Protein 3QAX (pdb70)

Organism: Chlamydia pneumoniae (NCBI:txid83558)

Foldseek 3Di:
DEAEEEEAQQAPQQWHQDPVRDIHHLLVVVQCLLCVLVVHHYDYDYDQPLCRLVCQQVPVHFKYRYQAFADPVSVVRFDFADQDFWKAFKKKKKAFPPDDPPPDDQLVWPAEEEAPPHLVVVQQVPDPRHHYDHDPHPVVNVVCRVVPVTRIYIGHPLRCVQVCVVPPRMDIDIGGHDPVSITTGGTMTGGPVCVVVVVSSNVSSVVCVVVCNSVVRCQVRVSDDDDDDDDD/DDAAEAEEEEAQQAPQQWHQDPVRDIHHLVVVVQVLLCVLVVHDYDYDYDQPLCRLVCQQVVVHFKYRYFAFADVVSVVRWDFADQDFFKAFKKKKKAFPPDDPPPDDQLVWPAEEEAPPHLVVVQQVVDPRHHYDHDPHPVVNVVCRVVPVTRIYIGHVLRCVQVCVVPVRMDIDIGGHDPVSMTGGGTMTGGPVCPVVVVSSNVSSVVCVVVCNSVVSCVVRVSDDDDDDDDD

InterPro domains:
  IPR001638 Solute-binding protein family 3/N-terminal domain of MltF [PF00497] (34-251)
  IPR001638 Solute-binding protein family 3/N-terminal domain of MltF [SM00062] (34-255)
  IPR037297 Probable ABC transporter arginine-binding protein ArtJ, PBP2 domain [cd00999] (28-251)

CATH classification: 3.40.190.10 (+1 more: 3.40.190.10)

GO terms:
  GO:0005576 extracellular region (C, EXP)
  GO:0009986 cell surface (C, EXP)

B-factor: mean 15.21, std 8.55, range [2.0, 55.75]

Solvent-accessible surface area: 23120 Å² total

Structure (mmCIF, N/CA/C/O backbone):
data_3QAX
#
_entry.id   3QAX
#
_cell.length_a   40.330
_cell.length_b   51.728
_cell.length_c   119.694
_cell.angle_alpha   90.00
_cell.angle_beta   91.03
_cell.angle_gamma   90.00
#
_symmetry.space_group_name_H-M   'P 1 21 1'
#
loop_
_entity.id
_entity.type
_entity.pdbx_description
1 polymer 'Probable ABC transporter arginine-binding protein ArtJ'
2 non-polymer ARGININE
3 water water
#
loop_
_atom_site.group_PDB
_atom_site.id
_atom_site.type_symbol
_atom_site.label_atom_id
_atom_site.label_alt_id
_atom_site.label_comp_id
_atom_site.label_asym_id
_atom_site.label_entity_id
_atom_site.label_seq_id
_atom_site.pdbx_PDB_ins_code
_atom_site.Cartn_x
_atom_site.Cartn_y
_atom_site.Cartn_z
_atom_site.occupancy
_atom_site.B_iso_or_equiv
_atom_site.auth_seq_id
_atom_site.auth_comp_id
_atom_site.auth_asym_id
_atom_site.auth_atom_id
_atom_site.pdbx_PDB_model_num
ATOM 1 N N . ARG A 1 31 ? 12.704 -34.261 -2.846 1.00 14.10 10 ARG A N 1
ATOM 2 C CA . ARG A 1 31 ? 13.725 -33.205 -3.244 1.00 12.22 10 ARG A CA 1
ATOM 3 C C . ARG A 1 31 ? 13.300 -31.872 -2.646 1.00 10.51 10 ARG A C 1
ATOM 4 O O . ARG A 1 31 ? 13.911 -31.427 -1.692 1.00 9.21 10 ARG A O 1
ATOM 12 N N . ILE A 1 32 ? 12.276 -31.220 -3.236 1.00 9.31 11 ILE A N 1
ATOM 13 C CA . ILE A 1 32 ? 11.729 -29.905 -2.737 1.00 7.98 11 ILE A CA 1
ATOM 14 C C . ILE A 1 32 ? 10.604 -30.057 -1.673 1.00 8.33 11 ILE A C 1
ATOM 15 O O . ILE A 1 32 ? 9.753 -30.943 -1.771 1.00 7.11 11 ILE A O 1
ATOM 20 N N . TRP A 1 33 ? 10.602 -29.173 -0.678 1.00 8.08 12 TRP A N 1
ATOM 21 C CA . TRP A 1 33 ? 9.614 -29.206 0.373 1.00 8.81 12 TRP A CA 1
ATOM 22 C C . TRP A 1 33 ? 8.837 -27.884 0.349 1.00 8.38 12 TRP A C 1
ATOM 23 O O . TRP A 1 33 ? 9.338 -26.869 0.809 1.00 9.47 12 TRP A O 1
ATOM 34 N N . ILE A 1 34 ? 7.612 -27.911 -0.108 1.00 7.32 13 ILE A N 1
ATOM 35 C CA . ILE A 1 34 ? 6.874 -26.595 -0.256 1.00 7.57 13 ILE A CA 1
ATOM 36 C C . ILE A 1 34 ? 6.085 -26.268 0.993 1.00 7.30 13 ILE A C 1
ATOM 37 O O . ILE A 1 34 ? 5.255 -27.030 1.392 1.00 7.36 13 ILE A O 1
ATOM 42 N N . VAL A 1 35 ? 6.386 -25.115 1.603 1.00 7.04 14 VAL A N 1
ATOM 43 C CA . VAL A 1 35 ? 5.642 -24.618 2.760 1.00 5.57 14 VAL A CA 1
ATOM 44 C C . VAL A 1 35 ? 4.792 -23.481 2.329 1.00 6.86 14 VAL A C 1
ATOM 45 O O . VAL A 1 35 ? 5.322 -22.471 1.866 1.00 8.84 14 VAL A O 1
ATOM 49 N N . GLY A 1 36 ? 3.479 -23.630 2.449 1.00 5.37 15 GLY A N 1
ATOM 50 C CA . GLY A 1 36 ? 2.567 -22.546 2.194 1.00 5.70 15 GLY A CA 1
ATOM 51 C C . GLY A 1 36 ? 2.476 -21.633 3.395 1.00 5.27 15 GLY A C 1
ATOM 52 O O . GLY A 1 36 ? 2.433 -22.120 4.530 1.00 4.63 15 GLY A O 1
ATOM 53 N N . THR A 1 37 ? 2.416 -20.320 3.121 1.00 4.65 16 THR A N 1
ATOM 54 C CA . THR A 1 37 ? 2.251 -19.296 4.146 1.00 5.96 16 THR A CA 1
ATOM 55 C C . THR A 1 37 ? 1.520 -18.059 3.562 1.00 5.73 16 THR A C 1
ATOM 56 O O . THR A 1 37 ? 1.193 -18.019 2.375 1.00 6.20 16 THR A O 1
ATOM 60 N N . ASN A 1 38 ? 1.193 -17.111 4.417 1.00 6.18 17 ASN A N 1
ATOM 61 C CA . ASN A 1 38 ? 0.611 -15.853 4.019 1.00 6.13 17 ASN A CA 1
ATOM 62 C C . ASN A 1 38 ? 1.452 -14.738 4.735 1.00 5.83 17 ASN A C 1
ATOM 63 O O . ASN A 1 38 ? 1.293 -14.499 5.969 1.00 5.72 17 ASN A O 1
ATOM 68 N N . ALA A 1 39 ? 2.392 -14.138 3.995 1.00 3.90 18 ALA A N 1
ATOM 69 C CA . ALA A 1 39 ? 3.420 -13.225 4.574 1.00 4.42 18 ALA A CA 1
ATOM 70 C C . ALA A 1 39 ? 2.925 -11.796 4.823 1.00 4.73 18 ALA A C 1
ATOM 71 O O . ALA A 1 39 ? 3.393 -10.828 4.214 1.00 4.77 18 ALA A O 1
ATOM 73 N N . THR A 1 40 ? 2.090 -11.693 5.832 1.00 5.29 19 THR A N 1
ATOM 74 C CA . THR A 1 40 ? 1.252 -10.571 6.090 1.00 7.10 19 THR A CA 1
ATOM 75 C C . THR A 1 40 ? 1.208 -10.325 7.609 1.00 6.78 19 THR A C 1
ATOM 76 O O . THR A 1 40 ? 0.352 -9.583 8.119 1.00 8.37 19 THR A O 1
ATOM 80 N N . TYR A 1 41 ? 2.112 -11.007 8.332 1.00 6.80 20 TYR A N 1
ATOM 81 C CA . TYR A 1 41 ? 1.860 -11.477 9.711 1.00 6.04 20 TYR A CA 1
ATOM 82 C C . TYR A 1 41 ? 3.137 -11.493 10.596 1.00 5.68 20 TYR A C 1
ATOM 83 O O . TYR A 1 41 ? 3.539 -12.551 11.135 1.00 3.87 20 TYR A O 1
ATOM 92 N N . PRO A 1 42 ? 3.737 -10.292 10.788 1.00 4.94 21 PRO A N 1
ATOM 93 C CA . PRO A 1 42 ? 4.930 -10.148 11.679 1.00 5.46 21 PRO A CA 1
ATOM 94 C C . PRO A 1 42 ? 4.652 -10.564 13.129 1.00 5.12 21 PRO A C 1
ATOM 95 O O . PRO A 1 42 ? 3.503 -10.412 13.546 1.00 5.79 21 PRO A O 1
ATOM 99 N N . PRO A 1 43 ? 5.640 -11.165 13.866 1.00 5.28 22 PRO A N 1
ATOM 100 C CA . PRO A 1 43 ? 7.011 -11.567 13.458 1.00 4.98 22 PRO A CA 1
ATOM 101 C C . PRO A 1 43 ? 7.113 -13.041 12.931 1.00 5.53 22 PRO A C 1
ATOM 102 O O . PRO A 1 43 ? 8.220 -13.617 12.882 1.00 6.42 22 PRO A O 1
ATOM 106 N N . PHE A 1 44 ? 5.990 -13.660 12.569 1.00 3.71 23 PHE A N 1
ATOM 107 C CA . PHE A 1 44 ? 6.006 -15.049 12.119 1.00 5.57 23 PHE A CA 1
ATOM 108 C C . PHE A 1 44 ? 6.463 -15.166 10.632 1.00 6.65 23 PHE A C 1
ATOM 109 O O . PHE A 1 44 ? 7.361 -15.961 10.286 1.00 5.05 23 PHE A O 1
ATOM 117 N N . GLU A 1 45 ? 5.862 -14.343 9.765 1.00 6.15 24 GLU A N 1
ATOM 118 C CA . GLU A 1 45 ? 6.272 -14.327 8.371 1.00 5.81 24 GLU A CA 1
ATOM 119 C C . GLU A 1 45 ? 5.818 -12.998 7.771 1.00 6.47 24 GLU A C 1
ATOM 120 O O . GLU A 1 45 ? 4.646 -12.636 7.823 1.00 5.56 24 GLU A O 1
ATOM 126 N N . TYR A 1 46 ? 6.746 -12.276 7.179 1.00 5.87 25 TYR A N 1
ATOM 127 C CA . TYR A 1 46 ? 6.355 -11.021 6.601 1.00 6.98 25 TYR A CA 1
ATOM 128 C C . TYR A 1 46 ? 7.420 -10.536 5.617 1.00 7.13 25 TYR A C 1
ATOM 129 O O . TYR A 1 46 ? 8.469 -11.176 5.468 1.00 5.01 25 TYR A O 1
ATOM 138 N N . VAL A 1 47 ? 7.101 -9.449 4.903 1.00 9.24 26 VAL A N 1
ATOM 139 C CA . VAL A 1 47 ? 7.956 -8.991 3.820 1.00 12.19 26 VAL A CA 1
ATOM 140 C C . VAL A 1 47 ? 8.817 -7.890 4.428 1.00 15.14 26 VAL A C 1
ATOM 141 O O . VAL A 1 47 ? 8.293 -6.943 4.998 1.00 14.75 26 VAL A O 1
ATOM 145 N N . ASP A 1 48 ? 10.150 -8.014 4.334 1.00 18.63 27 ASP A N 1
ATOM 146 C CA . ASP A 1 48 ? 11.021 -6.962 4.901 1.00 20.83 27 ASP A CA 1
ATOM 147 C C . ASP A 1 48 ? 11.247 -5.789 3.943 1.00 23.54 27 ASP A C 1
ATOM 148 O O . ASP A 1 48 ? 10.783 -5.791 2.788 1.00 22.76 27 ASP A O 1
ATOM 153 N N . ALA A 1 49 ? 12.004 -4.799 4.445 1.00 26.51 28 ALA A N 1
ATOM 154 C CA . ALA A 1 49 ? 12.419 -3.643 3.678 1.00 28.95 28 ALA A CA 1
ATOM 155 C C . ALA A 1 49 ? 12.926 -4.023 2.292 1.00 29.96 28 ALA A C 1
ATOM 156 O O . ALA A 1 49 ? 12.749 -3.236 1.373 1.00 31.15 28 ALA A O 1
ATOM 158 N N . GLN A 1 50 ? 13.470 -5.240 2.110 1.00 29.94 29 GLN A N 1
ATOM 159 C CA . GLN A 1 50 ? 14.061 -5.649 0.791 1.00 30.01 29 GLN A CA 1
ATOM 160 C C . GLN A 1 50 ? 13.185 -6.379 -0.187 1.00 28.62 29 GLN A C 1
ATOM 161 O O . GLN A 1 50 ? 13.632 -6.658 -1.314 1.00 28.88 29 GLN A O 1
ATOM 167 N N . GLY A 1 51 ? 11.976 -6.747 0.229 1.00 26.81 30 GLY A N 1
ATOM 168 C CA . GLY A 1 51 ? 11.116 -7.559 -0.633 1.00 23.73 30 GLY A CA 1
ATOM 169 C C . GLY A 1 51 ? 11.240 -9.030 -0.325 1.00 21.82 30 GLY A C 1
ATOM 170 O O . GLY A 1 51 ? 10.592 -9.879 -0.983 1.00 21.85 30 GLY A O 1
ATOM 171 N N . GLU A 1 52 ? 12.040 -9.342 0.691 1.00 20.28 31 GLU A N 1
ATOM 172 C CA . GLU A 1 52 ? 12.203 -10.726 1.135 1.00 19.10 31 GLU A CA 1
ATOM 173 C C . GLU A 1 52 ? 11.270 -11.114 2.281 1.00 16.65 31 GLU A C 1
ATOM 174 O O . GLU A 1 52 ? 11.103 -10.373 3.278 1.00 16.02 31 GLU A O 1
ATOM 180 N N . VAL A 1 53 ? 10.717 -12.305 2.123 1.00 13.32 32 VAL A N 1
ATOM 181 C CA . VAL A 1 53 ? 9.946 -13.002 3.165 1.00 11.21 32 VAL A CA 1
ATOM 182 C C . VAL A 1 53 ? 10.792 -13.581 4.317 1.00 10.15 32 VAL A C 1
ATOM 183 O O . VAL A 1 53 ? 11.583 -14.536 4.127 1.00 8.38 32 VAL A O 1
ATOM 187 N N . VAL A 1 54 ? 10.569 -13.025 5.522 1.00 9.36 33 VAL A N 1
ATOM 188 C CA . VAL A 1 54 ? 11.373 -13.362 6.708 1.00 8.55 33 VAL A CA 1
ATOM 189 C C . VAL A 1 54 ? 10.478 -13.629 7.907 1.00 7.54 33 VAL A C 1
ATOM 190 O O . VAL A 1 54 ? 9.338 -13.236 7.909 1.00 8.57 33 VAL A O 1
ATOM 194 N N . GLY A 1 55 ? 10.975 -14.344 8.902 1.00 6.87 34 GLY A N 1
ATOM 195 C CA . GLY A 1 55 ? 10.411 -14.304 10.211 1.00 7.65 34 GLY A CA 1
ATOM 196 C C . GLY A 1 55 ? 10.554 -15.637 10.950 1.00 8.98 34 GLY A C 1
ATOM 197 O O . GLY A 1 55 ? 11.218 -16.583 10.486 1.00 7.97 34 GLY A O 1
ATOM 198 N N . PHE A 1 56 ? 9.921 -15.715 12.105 1.00 8.85 35 PHE A N 1
A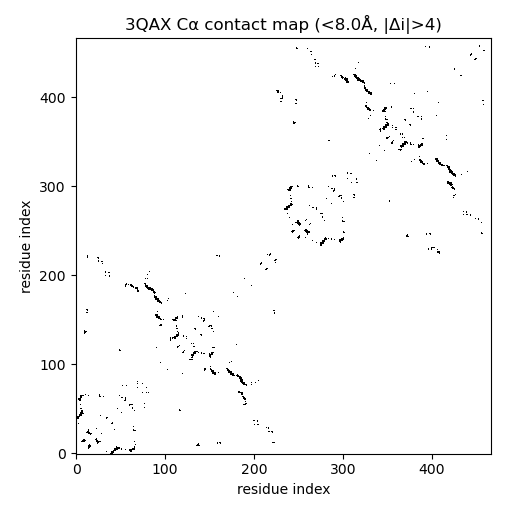TOM 199 C CA . PHE A 1 56 ? 10.069 -16.918 12.935 1.00 8.00 35 PHE A CA 1
ATOM 200 C C . PHE A 1 56 ? 9.691 -18.178 12.169 1.00 6.92 35 PHE A C 1
ATOM 201 O O . PHE A 1 56 ? 10.425 -19.180 12.222 1.00 5.97 35 PHE A O 1
ATOM 209 N N . ASP A 1 57 ? 8.527 -18.175 11.501 1.00 6.10 36 ASP A N 1
ATOM 210 C CA . ASP A 1 57 ? 8.103 -19.403 10.787 1.00 5.20 36 ASP A CA 1
ATOM 211 C C . ASP A 1 57 ? 9.076 -19.762 9.660 1.00 6.11 36 ASP A C 1
ATOM 212 O O . ASP A 1 57 ? 9.333 -20.971 9.321 1.00 6.81 36 ASP A O 1
ATOM 217 N N . ILE A 1 58 ? 9.587 -18.744 9.022 1.00 5.61 37 ILE A N 1
ATOM 218 C CA . ILE A 1 58 ? 10.498 -18.953 7.870 1.00 7.21 37 ILE A CA 1
ATOM 219 C C . ILE A 1 58 ? 11.812 -19.564 8.367 1.00 8.28 37 ILE A C 1
ATOM 220 O O . ILE A 1 58 ? 12.317 -20.564 7.782 1.00 7.38 37 ILE A O 1
ATOM 225 N N . ASP A 1 59 ? 12.351 -18.969 9.445 1.00 7.55 38 ASP A N 1
ATOM 226 C CA . ASP A 1 59 ? 13.498 -19.553 10.101 1.00 7.26 38 ASP A CA 1
ATOM 227 C C . ASP A 1 59 ? 13.234 -20.975 10.544 1.00 6.48 38 ASP A C 1
ATOM 228 O O . ASP A 1 59 ? 14.151 -21.796 10.398 1.00 6.02 38 ASP A O 1
ATOM 233 N N . LEU A 1 60 ? 12.019 -21.280 11.043 1.00 5.88 39 LEU A N 1
ATOM 234 C CA . LEU A 1 60 ? 11.719 -22.672 11.512 1.00 6.17 39 LEU A CA 1
ATOM 235 C C . LEU A 1 60 ? 11.623 -23.600 10.328 1.00 7.27 39 LEU A C 1
ATOM 236 O O . LEU A 1 60 ? 12.121 -24.771 10.386 1.00 9.07 39 LEU A O 1
ATOM 241 N N . ALA A 1 61 ? 10.984 -23.126 9.265 1.00 5.40 40 ALA A N 1
ATOM 242 C CA . ALA A 1 61 ? 10.828 -23.981 8.053 1.00 5.59 40 ALA A CA 1
ATOM 243 C C . ALA A 1 61 ? 12.220 -24.344 7.542 1.00 5.85 40 ALA A C 1
ATOM 244 O O . ALA A 1 61 ? 12.431 -25.429 7.077 1.00 3.61 40 ALA A O 1
ATOM 246 N N . LYS A 1 62 ? 13.174 -23.421 7.639 1.00 6.48 41 LYS A N 1
ATOM 247 C CA . LYS A 1 62 ? 14.517 -23.681 7.160 1.00 11.02 41 LYS A CA 1
ATOM 248 C C . LYS A 1 62 ? 15.148 -24.829 7.980 1.00 10.56 41 LYS A C 1
ATOM 249 O O . LYS A 1 62 ? 15.765 -25.777 7.439 1.00 11.71 41 LYS A O 1
ATOM 255 N N . ALA A 1 63 ? 15.012 -24.712 9.277 1.00 9.96 42 ALA A N 1
ATOM 256 C CA . ALA A 1 63 ? 15.619 -25.690 10.195 1.00 8.87 42 ALA A CA 1
ATOM 257 C C . ALA A 1 63 ? 14.977 -27.056 10.000 1.00 8.64 42 ALA A C 1
ATOM 258 O O . ALA A 1 63 ? 15.661 -28.066 9.979 1.00 8.15 42 ALA A O 1
ATOM 260 N N . ILE A 1 64 ? 13.657 -27.077 9.889 1.00 5.87 43 ILE A N 1
ATOM 261 C CA . ILE A 1 64 ? 12.972 -28.310 9.742 1.00 7.80 43 ILE A CA 1
ATOM 262 C C . ILE A 1 64 ? 13.404 -28.953 8.429 1.00 7.96 43 ILE A C 1
ATOM 263 O O . ILE A 1 64 ? 13.721 -30.126 8.417 1.00 6.53 43 ILE A O 1
ATOM 268 N N . SER A 1 65 ? 13.470 -28.195 7.331 1.00 9.36 44 SER A N 1
ATOM 269 C CA . SER A 1 65 ? 13.797 -28.833 6.009 1.00 12.42 44 SER A CA 1
ATOM 270 C C . SER A 1 65 ? 15.172 -29.462 6.007 1.00 13.63 44 SER A C 1
ATOM 271 O O . SER A 1 65 ? 15.382 -30.494 5.390 1.00 15.00 44 SER A O 1
ATOM 274 N N . GLU A 1 66 ? 16.127 -28.796 6.648 1.00 14.87 45 GLU A N 1
ATOM 275 C CA . GLU A 1 66 ? 17.384 -29.414 6.960 1.00 17.16 45 GLU A CA 1
ATOM 276 C C . GLU A 1 66 ? 17.253 -30.794 7.721 1.00 16.33 45 GLU A C 1
ATOM 277 O O . GLU A 1 66 ? 17.969 -31.704 7.413 1.00 15.93 45 GLU A O 1
ATOM 283 N N . LYS A 1 67 ? 16.377 -30.923 8.714 1.00 16.25 46 LYS A N 1
ATOM 284 C CA . LYS A 1 67 ? 16.197 -32.195 9.395 1.00 15.58 46 LYS A CA 1
ATOM 285 C C . LYS A 1 67 ? 15.557 -33.195 8.471 1.00 15.15 46 LYS A C 1
ATOM 286 O O . LYS A 1 67 ? 15.779 -34.396 8.654 1.00 15.75 46 LYS A O 1
ATOM 292 N N . LEU A 1 68 ? 14.780 -32.716 7.496 1.00 13.40 47 LEU A N 1
ATOM 293 C CA . LEU A 1 68 ? 14.049 -33.618 6.617 1.00 12.85 47 LEU A CA 1
ATOM 294 C C . LEU A 1 68 ? 14.872 -34.121 5.407 1.00 12.86 47 LEU A C 1
ATOM 295 O O . LEU A 1 68 ? 14.372 -34.940 4.638 1.00 12.14 47 LEU A O 1
ATOM 300 N N . GLY A 1 69 ? 16.080 -33.569 5.206 1.00 12.44 48 GLY A N 1
ATOM 301 C CA . GLY A 1 69 ? 16.890 -33.841 3.991 1.00 13.16 48 GLY A CA 1
ATOM 302 C C . GLY A 1 69 ? 16.318 -33.249 2.701 1.00 13.90 48 GLY A C 1
ATOM 303 O O . GLY A 1 69 ? 16.437 -33.860 1.644 1.00 12.21 48 GLY A O 1
ATOM 304 N N . LYS A 1 70 ? 15.640 -32.100 2.785 1.00 13.09 49 LYS A N 1
ATOM 305 C CA . LYS A 1 70 ? 14.893 -31.572 1.642 1.00 14.37 49 LYS A CA 1
ATOM 306 C C . LYS A 1 70 ? 15.199 -30.112 1.493 1.00 13.89 49 LYS A C 1
ATOM 307 O O . LYS A 1 70 ? 15.622 -29.467 2.445 1.00 14.29 49 LYS A O 1
ATOM 313 N N . GLN A 1 71 ? 14.995 -29.580 0.303 1.00 13.57 50 GLN A N 1
ATOM 314 C CA . GLN A 1 71 ? 15.294 -28.174 0.070 1.00 12.22 50 GLN A CA 1
ATOM 315 C C . GLN A 1 71 ? 14.009 -27.361 0.202 1.00 10.60 50 GLN A C 1
ATOM 316 O O . GLN A 1 71 ? 12.979 -27.725 -0.372 1.00 10.04 50 GLN A O 1
ATOM 322 N N . LEU A 1 72 ? 14.062 -26.302 1.000 1.00 8.77 51 LEU A N 1
ATOM 323 C CA . LEU A 1 72 ? 12.862 -25.540 1.343 1.00 8.25 51 LEU A CA 1
ATOM 324 C C . LEU A 1 72 ? 12.445 -24.621 0.222 1.00 7.86 51 LEU A C 1
ATOM 325 O O . LEU A 1 72 ? 13.273 -23.927 -0.343 1.00 7.43 51 LEU A O 1
ATOM 330 N N . GLU A 1 73 ? 11.168 -24.619 -0.112 1.00 8.89 52 GLU A N 1
ATOM 331 C CA . GLU A 1 73 ? 10.629 -23.576 -0.963 1.00 9.34 52 GLU A CA 1
ATOM 332 C C . GLU A 1 73 ? 9.402 -22.948 -0.270 1.00 7.79 52 GLU A C 1
ATOM 333 O O . GLU A 1 73 ? 8.480 -23.654 0.091 1.00 5.82 52 GLU A O 1
ATOM 339 N N . VAL A 1 74 ? 9.384 -21.628 -0.105 1.00 7.29 53 VAL A N 1
ATOM 340 C CA . VAL A 1 74 ? 8.213 -20.958 0.509 1.00 7.73 53 VAL A CA 1
ATOM 341 C C . VAL A 1 74 ? 7.317 -20.330 -0.549 1.00 8.60 53 VAL A C 1
ATOM 342 O O . VAL A 1 74 ? 7.793 -19.566 -1.420 1.00 9.07 53 VAL A O 1
ATOM 346 N N . ARG A 1 75 ? 6.013 -20.604 -0.445 1.00 8.57 54 ARG A N 1
ATOM 347 C CA . ARG A 1 75 ? 5.053 -20.105 -1.411 1.00 7.38 54 ARG A CA 1
ATOM 348 C C . ARG A 1 75 ? 3.909 -19.391 -0.687 1.00 7.37 54 ARG A C 1
ATOM 349 O O . ARG A 1 75 ? 3.454 -19.834 0.328 1.00 5.06 54 ARG A O 1
ATOM 357 N N . GLU A 1 76 ? 3.385 -18.353 -1.320 1.00 7.99 55 GLU A N 1
ATOM 358 C CA . GLU A 1 76 ? 2.418 -17.402 -0.737 1.00 9.80 55 GLU A CA 1
ATOM 359 C C . GLU A 1 76 ? 1.036 -17.758 -1.215 1.00 9.96 55 GLU A C 1
ATOM 360 O O . GLU A 1 76 ? 0.840 -17.972 -2.401 1.00 7.84 55 GLU A O 1
ATOM 366 N N . PHE A 1 77 ? 0.094 -17.846 -0.264 1.00 9.57 56 PHE A N 1
ATOM 367 C CA . PHE A 1 77 ? -1.320 -18.031 -0.532 1.00 8.97 56 PHE A CA 1
ATOM 368 C C . PHE A 1 77 ? -2.098 -17.130 0.404 1.00 8.14 56 PHE A C 1
ATOM 369 O O . PHE A 1 77 ? -1.560 -16.707 1.430 1.00 6.93 56 PHE A O 1
ATOM 377 N N . ALA A 1 78 ? -3.325 -16.796 0.025 1.00 7.37 57 ALA A N 1
ATOM 378 C CA . ALA A 1 78 ? -4.303 -16.207 0.985 1.00 7.70 57 ALA A CA 1
ATOM 379 C C . ALA A 1 78 ? -4.425 -17.146 2.221 1.00 7.69 57 ALA A C 1
ATOM 380 O O . ALA A 1 78 ? -4.424 -18.373 2.064 1.00 7.21 57 ALA A O 1
ATOM 382 N N . PHE A 1 79 ? -4.555 -16.576 3.425 1.00 6.25 58 PHE A N 1
ATOM 383 C CA . PHE A 1 79 ? -4.577 -17.374 4.647 1.00 6.71 58 PHE A CA 1
ATOM 384 C C . PHE A 1 79 ? -5.668 -18.416 4.645 1.00 7.26 58 PHE A C 1
ATOM 385 O O . PHE A 1 79 ? -5.422 -19.572 5.011 1.00 6.29 58 PHE A O 1
ATOM 393 N N . ASP A 1 80 ? -6.861 -17.997 4.245 1.00 8.34 59 ASP A N 1
ATOM 394 C CA . ASP A 1 80 ? -7.999 -18.889 4.159 1.00 12.04 59 ASP A CA 1
ATOM 395 C C . ASP A 1 80 ? -7.844 -19.983 3.078 1.00 11.46 59 ASP A C 1
ATOM 396 O O . ASP A 1 80 ? -8.679 -20.873 3.012 1.00 13.16 59 ASP A O 1
ATOM 401 N N . ALA A 1 81 ? -6.830 -19.905 2.222 1.00 9.46 60 ALA A N 1
ATOM 402 C CA . ALA A 1 81 ? -6.706 -20.889 1.142 1.00 10.66 60 ALA A CA 1
ATOM 403 C C . ALA A 1 81 ? -5.722 -21.996 1.546 1.00 10.35 60 ALA A C 1
ATOM 404 O O . ALA A 1 81 ? -5.649 -23.033 0.905 1.00 11.02 60 ALA A O 1
ATOM 406 N N . LEU A 1 82 ? -5.021 -21.803 2.655 1.00 9.72 61 LEU A N 1
ATOM 407 C CA . LEU A 1 82 ? -3.904 -22.658 2.964 1.00 9.60 61 LEU A CA 1
ATOM 408 C C . LEU A 1 82 ? -4.353 -24.132 3.136 1.00 9.52 61 LEU A C 1
ATOM 409 O O . LEU A 1 82 ? -3.738 -25.048 2.540 1.00 11.28 61 LEU A O 1
ATOM 414 N N . ILE A 1 83 ? -5.432 -24.343 3.898 1.00 7.69 62 ILE A N 1
ATOM 415 C CA . ILE A 1 83 ? -5.940 -25.691 4.253 1.00 7.89 62 ILE A CA 1
ATOM 416 C C . ILE A 1 83 ? -6.313 -26.573 3.018 1.00 7.20 62 ILE A C 1
ATOM 417 O O . ILE A 1 83 ? -6.007 -27.756 2.976 1.00 5.91 62 ILE A O 1
ATOM 422 N N . LEU A 1 84 ? -6.935 -25.950 2.034 1.00 7.42 63 LEU A N 1
ATOM 423 C CA . LEU A 1 84 ? -7.394 -26.616 0.850 1.00 8.90 63 LEU A CA 1
ATOM 424 C C . LEU A 1 84 ? -6.182 -27.028 0.017 1.00 9.67 63 LEU A C 1
ATOM 425 O O . LEU A 1 84 ? -6.177 -28.133 -0.518 1.00 8.50 63 LEU A O 1
ATOM 430 N N . ASN A 1 85 ? -5.173 -26.147 -0.075 1.00 8.02 64 ASN A N 1
ATOM 431 C CA . ASN A 1 85 ? -3.956 -26.420 -0.855 1.00 8.64 64 ASN A CA 1
ATOM 432 C C . ASN A 1 85 ? -3.220 -27.585 -0.203 1.00 7.99 64 ASN A C 1
ATOM 433 O O . ASN A 1 85 ? -2.799 -28.519 -0.874 1.00 8.65 64 ASN A O 1
ATOM 438 N N . LEU A 1 86 ? -3.114 -27.528 1.116 1.00 7.45 65 LEU A N 1
ATOM 439 C CA . LEU A 1 86 ? -2.437 -28.568 1.850 1.00 7.50 65 LEU A CA 1
ATOM 440 C C . LEU A 1 86 ? -3.168 -29.881 1.589 1.00 7.74 65 LEU A C 1
ATOM 441 O O . LEU A 1 86 ? -2.518 -30.860 1.231 1.00 6.07 65 LEU A O 1
ATOM 446 N N . LYS A 1 87 ? -4.489 -29.896 1.783 1.00 8.62 66 LYS A N 1
ATOM 447 C CA . LYS A 1 87 ? -5.344 -31.104 1.590 1.00 10.48 66 LYS A CA 1
ATOM 448 C C . LYS A 1 87 ? -5.120 -31.754 0.208 1.00 10.48 66 LYS A C 1
ATOM 449 O O . LYS A 1 87 ? -5.002 -32.987 0.044 1.00 9.79 66 LYS A O 1
ATOM 455 N N . LYS A 1 88 ? -5.056 -30.876 -0.799 1.00 10.25 67 LYS A N 1
ATOM 456 C CA . LYS A 1 88 ? -4.827 -31.260 -2.192 1.00 7.88 67 LYS A CA 1
ATOM 457 C C . LYS A 1 88 ? -3.377 -31.589 -2.555 1.00 7.72 67 LYS A C 1
ATOM 458 O O . LYS A 1 88 ? -3.065 -32.096 -3.670 1.00 7.12 67 LYS A O 1
ATOM 464 N N . HIS A 1 89 ? -2.472 -31.358 -1.596 1.00 7.49 68 HIS A N 1
ATOM 465 C CA . HIS A 1 89 ? -1.045 -31.533 -1.831 1.00 6.24 68 HIS A CA 1
ATOM 466 C C . HIS A 1 89 ? -0.579 -30.614 -2.979 1.00 6.30 68 HIS A C 1
ATOM 467 O O . HIS A 1 89 ? 0.262 -31.000 -3.789 1.00 6.14 68 HIS A O 1
ATOM 474 N N . ARG A 1 90 ? -1.118 -29.402 -3.021 1.00 3.95 69 ARG A N 1
ATOM 475 C CA . ARG A 1 90 ? -0.475 -28.334 -3.714 1.00 3.48 69 ARG A CA 1
ATOM 476 C C . ARG A 1 90 ? 0.555 -27.630 -2.859 1.00 4.67 69 ARG A C 1
ATOM 477 O O . ARG A 1 90 ? 1.290 -26.790 -3.420 1.00 3.35 69 ARG A O 1
ATOM 485 N N . ILE A 1 91 ? 0.631 -27.945 -1.543 1.00 3.65 70 ILE A N 1
ATOM 486 C CA . ILE A 1 91 ? 1.793 -27.594 -0.733 0.50 3.23 70 ILE A CA 1
ATOM 487 C C . ILE A 1 91 ? 2.014 -28.776 0.176 1.00 4.67 70 ILE A C 1
ATOM 488 O O . ILE A 1 91 ? 1.149 -29.651 0.265 1.00 5.73 70 ILE A O 1
ATOM 493 N N . ASP A 1 92 ? 3.163 -28.829 0.839 1.00 5.46 71 ASP A N 1
ATOM 494 C CA . ASP A 1 92 ? 3.574 -29.987 1.632 1.00 5.01 71 ASP A CA 1
ATOM 495 C C . ASP A 1 92 ? 3.366 -29.728 3.101 1.00 5.74 71 ASP A C 1
ATOM 496 O O . ASP A 1 92 ? 3.205 -30.666 3.871 1.00 6.78 71 ASP A O 1
ATOM 501 N N . ALA A 1 93 ? 3.392 -28.454 3.521 1.00 5.11 72 ALA A N 1
ATOM 502 C CA . ALA A 1 93 ? 3.123 -28.118 4.886 1.00 4.43 72 ALA A CA 1
ATOM 503 C C . ALA A 1 93 ? 2.567 -26.693 4.977 1.00 5.12 72 ALA A C 1
ATOM 504 O O . ALA A 1 93 ? 2.707 -25.880 4.054 1.00 6.07 72 ALA A O 1
ATOM 506 N N . ILE A 1 94 ? 1.955 -26.378 6.100 1.00 6.06 73 ILE A N 1
ATOM 507 C CA . ILE A 1 94 ? 1.649 -24.975 6.402 1.00 6.04 73 ILE A CA 1
ATOM 508 C C . ILE A 1 94 ? 2.468 -24.428 7.629 1.00 5.76 73 ILE A C 1
ATOM 509 O O . ILE A 1 94 ? 2.402 -24.998 8.743 1.00 5.37 73 ILE A O 1
ATOM 514 N N . LEU A 1 95 ? 3.221 -23.355 7.419 1.00 4.98 74 LEU A N 1
ATOM 515 C CA . LEU A 1 95 ? 3.731 -22.561 8.526 1.00 5.40 74 LEU A CA 1
ATOM 516 C C . LEU A 1 95 ? 3.164 -21.152 8.326 1.00 6.07 74 LEU A C 1
ATOM 517 O O . LEU A 1 95 ? 3.592 -20.453 7.392 1.00 5.86 74 LEU A O 1
ATOM 522 N N . ALA A 1 96 ? 2.167 -20.768 9.140 1.00 7.60 75 ALA A N 1
ATOM 523 C CA . ALA A 1 96 ? 1.440 -19.456 8.945 1.00 7.19 75 ALA A CA 1
ATOM 524 C C . ALA A 1 96 ? 0.920 -18.881 10.257 1.00 7.53 75 ALA A C 1
ATOM 525 O O . ALA A 1 96 ? -0.136 -18.223 10.285 1.00 7.51 75 ALA A O 1
ATOM 527 N N . GLY A 1 97 ? 1.655 -19.117 11.347 1.00 5.66 76 GLY A N 1
ATOM 528 C CA . GLY A 1 97 ? 1.149 -18.751 12.669 1.00 6.17 76 GLY A CA 1
ATOM 529 C C . GLY A 1 97 ? -0.255 -19.264 12.957 1.00 6.42 76 GLY A C 1
ATOM 530 O O . GLY A 1 97 ? -1.049 -18.591 13.604 1.00 5.92 76 GLY A O 1
ATOM 531 N N . MET A 1 98 ? -0.542 -20.484 12.513 1.00 7.70 77 MET A N 1
ATOM 532 C CA . MET A 1 98 ? -1.875 -20.994 12.503 1.00 8.59 77 MET A CA 1
ATOM 533 C C . MET A 1 98 ? -2.238 -21.553 13.862 1.00 8.71 77 MET A C 1
ATOM 534 O O . MET A 1 98 ? -1.703 -22.581 14.300 1.00 11.87 77 MET A O 1
ATOM 539 N N . SER A 1 99 ? -3.190 -20.896 14.507 1.00 10.37 78 SER A N 1
ATOM 540 C CA . SER A 1 99 ? -3.780 -21.363 15.772 1.00 9.26 78 SER A CA 1
ATOM 541 C C . SER A 1 99 ? -4.426 -22.775 15.668 1.00 9.58 78 SER A C 1
ATOM 542 O O . SER A 1 99 ? -5.179 -23.095 14.738 1.00 10.12 78 SER A O 1
ATOM 545 N N . ILE A 1 100 ? -4.144 -23.610 16.639 1.00 9.15 79 ILE A N 1
ATOM 546 C CA . ILE A 1 100 ? -4.782 -24.919 16.710 1.00 9.63 79 ILE A CA 1
ATOM 547 C C . ILE A 1 100 ? -6.229 -24.857 17.207 1.00 11.12 79 ILE A C 1
ATOM 548 O O . ILE A 1 100 ? -6.512 -24.443 18.321 1.00 11.46 79 ILE A O 1
ATOM 553 N N . THR A 1 101 ? -7.170 -25.275 16.359 1.00 13.09 80 THR A N 1
ATOM 554 C CA . THR A 1 101 ? -8.563 -25.361 16.769 1.00 14.04 80 THR A CA 1
ATOM 555 C C . THR A 1 101 ? -9.122 -26.711 16.310 1.00 16.01 80 THR A C 1
ATOM 556 O O . THR A 1 101 ? -8.744 -27.206 15.247 1.00 17.58 80 THR A O 1
ATOM 560 N N . PRO A 1 102 ? -10.086 -27.281 17.066 1.00 17.20 81 PRO A N 1
ATOM 561 C CA . PRO A 1 102 ? -10.765 -28.541 16.700 1.00 18.04 81 PRO A CA 1
ATOM 562 C C . PRO A 1 102 ? -11.341 -28.585 15.294 1.00 18.04 81 PRO A C 1
ATOM 563 O O . PRO A 1 102 ? -11.340 -29.645 14.643 1.00 18.99 81 PRO A O 1
ATOM 567 N N . SER A 1 103 ? -11.873 -27.461 14.842 1.00 17.68 82 SER A N 1
ATOM 568 C CA . SER A 1 103 ? -12.456 -27.413 13.537 1.00 17.57 82 SER A CA 1
ATOM 569 C C . SER A 1 103 ? -11.383 -27.612 12.461 1.00 17.86 82 SER A C 1
ATOM 570 O O . SER A 1 103 ? -11.601 -28.300 11.459 1.00 16.99 82 SER A O 1
ATOM 573 N N . ARG A 1 104 ? -10.202 -27.025 12.681 1.00 17.61 83 ARG A N 1
ATOM 574 C CA . ARG A 1 104 ? -9.110 -27.153 11.726 1.00 17.47 83 ARG A CA 1
ATOM 575 C C . ARG A 1 104 ? -8.578 -28.556 11.780 1.00 17.21 83 ARG A C 1
ATOM 576 O O . ARG A 1 104 ? -8.369 -29.173 10.745 1.00 17.82 83 ARG A O 1
ATOM 584 N N . GLN A 1 105 ? -8.374 -29.071 12.986 1.00 18.26 84 GLN A N 1
ATOM 585 C CA . GLN A 1 105 ? -7.976 -30.482 13.184 1.00 19.05 84 GLN A CA 1
ATOM 586 C C . GLN A 1 105 ? -8.788 -31.524 12.386 1.00 20.88 84 GLN A C 1
ATOM 587 O O . GLN A 1 105 ? -8.243 -32.587 12.045 1.00 21.55 84 GLN A O 1
ATOM 593 N N . LYS A 1 106 ? -10.046 -31.210 12.022 1.00 22.21 85 LYS A N 1
ATOM 594 C CA . LYS A 1 106 ? -10.886 -32.108 11.186 1.00 22.54 85 LYS A CA 1
ATOM 595 C C . LYS A 1 106 ? -10.419 -32.188 9.759 1.00 22.42 85 LYS A C 1
ATOM 596 O O . LYS A 1 106 ? -10.731 -33.148 9.043 1.00 21.31 85 LYS A O 1
ATOM 602 N N . GLU A 1 107 ? -9.705 -31.150 9.334 1.00 20.96 86 GLU A N 1
ATOM 603 C CA . GLU A 1 107 ? -9.313 -31.026 7.958 1.00 19.54 86 GLU A CA 1
ATOM 604 C C . GLU A 1 107 ? -7.871 -31.489 7.736 1.00 17.05 86 GLU A C 1
ATOM 605 O O . GLU A 1 107 ? -7.525 -31.980 6.647 1.00 15.47 86 GLU A O 1
ATOM 611 N N . ILE A 1 108 ? -7.032 -31.322 8.756 1.00 15.51 87 ILE A N 1
ATOM 612 C CA . ILE A 1 108 ? -5.583 -31.559 8.610 1.00 14.33 87 ILE A CA 1
ATOM 613 C C . ILE A 1 108 ? -4.973 -31.808 9.961 1.00 12.95 87 ILE A C 1
ATOM 614 O O . ILE A 1 108 ? -5.676 -31.669 10.970 1.00 12.68 87 ILE A O 1
ATOM 619 N N . ALA A 1 109 ? -3.684 -32.202 9.981 1.00 10.39 88 ALA A N 1
ATOM 620 C CA . ALA A 1 109 ? -2.928 -32.316 11.210 1.00 9.31 88 ALA A CA 1
ATOM 621 C C . ALA A 1 109 ? -2.215 -31.014 11.496 1.00 9.14 88 ALA A C 1
ATOM 622 O O . ALA A 1 109 ? -1.745 -30.367 10.586 1.00 11.08 88 ALA A O 1
ATOM 624 N N . LEU A 1 110 ? -2.135 -30.659 12.765 1.00 9.39 89 LEU A N 1
ATOM 625 C CA . LEU A 1 110 ? -1.509 -29.455 13.197 0.50 9.99 89 LEU A CA 1
ATOM 626 C C . LEU A 1 110 ? -0.615 -29.831 14.365 1.00 10.17 89 LEU A C 1
ATOM 627 O O . LEU A 1 110 ? -1.100 -30.210 15.442 1.00 12.31 89 LEU A O 1
ATOM 632 N N . LEU A 1 111 ? 0.688 -29.772 14.119 1.00 9.01 90 LEU A N 1
ATOM 633 C CA . LEU A 1 111 ? 1.733 -30.158 15.086 1.00 8.60 90 LEU A CA 1
ATOM 634 C C . LEU A 1 111 ? 2.155 -28.967 15.877 1.00 8.55 90 LEU A C 1
ATOM 635 O O . LEU A 1 111 ? 2.604 -27.990 15.269 1.00 9.06 90 LEU A O 1
ATOM 640 N N . PRO A 1 112 ? 2.004 -29.030 17.224 1.00 9.12 91 PRO A N 1
ATOM 641 C CA . PRO A 1 112 ? 2.320 -27.888 18.118 1.00 9.85 91 PRO A CA 1
ATOM 642 C C . PRO A 1 112 ? 3.767 -27.507 17.992 1.00 9.90 91 PRO A C 1
ATOM 643 O O . PRO A 1 112 ? 4.608 -28.390 18.061 1.00 10.46 91 PRO A O 1
ATOM 647 N N . TYR A 1 113 ? 4.065 -26.231 17.831 1.00 8.14 92 TYR A N 1
ATOM 648 C CA . TYR A 1 113 ? 5.449 -25.817 17.840 1.00 9.03 92 TYR A CA 1
ATOM 649 C C . TYR A 1 113 ? 5.700 -24.457 18.578 1.00 10.85 92 TYR A C 1
ATOM 650 O O . TYR A 1 113 ? 6.856 -24.096 18.861 1.00 9.00 92 TYR A O 1
ATOM 659 N N . TYR A 1 114 ? 4.642 -23.690 18.852 1.00 12.72 93 TYR A N 1
ATOM 660 C CA . TYR A 1 114 ? 4.834 -22.407 19.605 1.00 13.67 93 TYR A CA 1
ATOM 661 C C . TYR A 1 114 ? 3.584 -22.065 20.387 1.00 14.18 93 TYR A C 1
ATOM 662 O O . TYR A 1 114 ? 2.481 -22.407 19.970 1.00 14.55 93 TYR A O 1
ATOM 671 N N . GLY A 1 115 ? 3.762 -21.390 21.526 1.00 14.03 94 GLY A N 1
ATOM 672 C CA . GLY A 1 115 ? 2.649 -20.762 22.198 1.00 14.89 94 GLY A CA 1
ATOM 673 C C . GLY A 1 115 ? 1.851 -21.640 23.140 1.00 16.04 94 GLY A C 1
ATOM 674 O O . GLY A 1 115 ? 2.144 -22.817 23.283 1.00 17.11 94 GLY A O 1
ATOM 675 N N . ASP A 1 116 ? 0.819 -21.076 23.751 1.00 15.99 95 ASP A N 1
ATOM 676 C CA . ASP A 1 116 ? -0.046 -21.784 24.675 1.00 16.62 95 ASP A CA 1
ATOM 677 C C . ASP A 1 116 ? -1.474 -21.347 24.411 1.00 15.89 95 ASP A C 1
ATOM 678 O O . ASP A 1 116 ? -1.696 -20.580 23.481 1.00 16.10 95 ASP A O 1
ATOM 683 N N . GLU A 1 117 ? -2.425 -21.826 25.229 1.00 13.96 96 GLU A N 1
ATOM 684 C CA . GLU A 1 117 ? -3.830 -21.472 25.091 1.00 12.45 96 GLU A CA 1
ATOM 685 C C . GLU A 1 117 ? -4.002 -19.956 25.011 1.00 10.94 96 GLU A C 1
ATOM 686 O O . GLU A 1 117 ? -3.327 -19.253 25.708 1.00 11.14 96 GLU A O 1
ATOM 692 N N . VAL A 1 118 ? -4.849 -19.473 24.125 1.00 9.07 97 VAL A N 1
ATOM 693 C CA . VAL A 1 118 ? -5.148 -18.019 24.055 1.00 8.32 97 VAL A CA 1
ATOM 694 C C . VAL A 1 118 ? -6.551 -17.727 24.555 1.00 9.42 97 VAL A C 1
ATOM 695 O O . VAL A 1 118 ? -7.546 -18.244 24.007 1.00 7.36 97 VAL A O 1
ATOM 699 N N . GLN A 1 119 ? -6.621 -16.926 25.629 1.00 10.75 98 GLN A N 1
ATOM 700 C CA . GLN A 1 119 ? -7.866 -16.691 26.331 1.00 13.21 98 GLN A CA 1
ATOM 701 C C . GLN A 1 119 ? -8.265 -15.244 26.267 1.00 13.75 98 GLN A C 1
ATOM 702 O O . GLN A 1 119 ? -9.331 -14.869 26.765 1.00 15.18 98 GLN A O 1
ATOM 708 N N . GLU A 1 120 ? -7.451 -14.425 25.615 1.00 13.06 99 GLU A N 1
ATOM 709 C CA . GLU A 1 120 ? -7.711 -12.983 25.570 1.00 12.45 99 GLU A CA 1
ATOM 710 C C . GLU A 1 120 ? -7.278 -12.442 24.221 1.00 11.67 99 GLU A C 1
ATOM 711 O O . GLU A 1 120 ? -6.538 -13.131 23.519 1.00 12.45 99 GLU A O 1
ATOM 717 N N . LEU A 1 121 ? -7.678 -11.206 23.908 1.00 7.82 100 LEU A N 1
ATOM 718 C CA . LEU A 1 121 ? -7.262 -10.513 22.715 1.00 7.98 100 LEU A CA 1
ATOM 719 C C . LEU A 1 121 ? -6.840 -9.093 23.116 1.00 6.22 100 LEU A C 1
ATOM 720 O O . LEU A 1 121 ? -7.218 -8.604 24.184 1.00 8.02 100 LEU A O 1
ATOM 725 N N . MET A 1 122 ? -5.997 -8.455 22.335 1.00 5.85 101 MET A N 1
ATOM 726 C CA . MET A 1 122 ? -5.734 -7.004 22.588 1.00 6.11 101 MET A CA 1
ATOM 727 C C . MET A 1 122 ? -6.677 -6.122 21.763 1.00 6.45 101 MET A C 1
ATOM 728 O O . MET A 1 122 ? -6.854 -6.375 20.567 1.00 7.58 101 MET A O 1
ATOM 733 N N . VAL A 1 123 ? -7.267 -5.089 22.357 1.00 7.11 102 VAL A N 1
ATOM 734 C CA . VAL A 1 123 ? -7.925 -4.047 21.592 1.00 5.91 102 VAL A CA 1
ATOM 735 C C . VAL A 1 123 ? -7.031 -2.800 21.535 1.00 6.84 102 VAL A C 1
ATOM 736 O O . VAL A 1 123 ? -6.706 -2.220 22.578 1.00 8.02 102 VAL A O 1
ATOM 740 N N . VAL A 1 124 ? -6.617 -2.433 20.335 1.00 5.60 103 VAL A N 1
ATOM 741 C CA . VAL A 1 124 ? -5.734 -1.309 20.052 1.00 5.79 103 VAL A CA 1
ATOM 742 C C . VAL A 1 124 ? -6.524 -0.046 19.724 1.00 5.63 103 VAL A C 1
ATOM 743 O O . VAL A 1 124 ? -7.512 -0.052 18.963 1.00 5.94 103 VAL A O 1
ATOM 747 N N . SER A 1 125 ? -6.113 1.048 20.332 1.00 7.06 104 SER A N 1
ATOM 748 C CA . SER A 1 125 ? -6.736 2.337 20.098 1.00 9.59 104 SER A CA 1
ATOM 749 C C . SER A 1 125 ? -5.687 3.437 20.277 1.00 10.92 104 SER A C 1
ATOM 750 O O . SER A 1 125 ? -4.626 3.220 20.855 1.00 9.33 104 SER A O 1
ATOM 753 N N . LYS A 1 126 ? -5.973 4.630 19.767 1.00 14.55 105 LYS A N 1
ATOM 754 C CA . LYS A 1 126 ? -5.059 5.753 20.017 1.00 15.79 105 LYS A CA 1
ATOM 755 C C . LYS A 1 126 ? -5.119 5.971 21.521 1.00 16.31 105 LYS A C 1
ATOM 756 O O . LYS A 1 126 ? -6.164 5.786 22.132 1.00 15.03 105 LYS A O 1
ATOM 762 N N . ARG A 1 127 ? -4.016 6.379 22.116 1.00 17.77 106 ARG A N 1
ATOM 763 C CA . ARG A 1 127 ? -4.065 6.859 23.500 1.00 19.33 106 ARG A CA 1
ATOM 764 C C . ARG A 1 127 ? -5.108 7.991 23.727 1.00 20.70 106 ARG A C 1
ATOM 765 O O . ARG A 1 127 ? -5.599 8.152 24.831 1.00 20.55 106 ARG A O 1
ATOM 773 N N . SER A 1 128 ? -5.432 8.756 22.673 1.00 22.26 107 SER A N 1
ATOM 774 C CA . SER A 1 128 ? -6.374 9.901 22.724 1.00 24.44 107 SER A CA 1
ATOM 775 C C . SER A 1 128 ? -7.801 9.477 22.952 1.00 24.41 107 SER A C 1
ATOM 776 O O . SER A 1 128 ? -8.622 10.292 23.370 1.00 24.75 107 SER A O 1
ATOM 779 N N . LEU A 1 129 ? -8.107 8.231 22.587 1.00 24.59 108 LEU A N 1
ATOM 780 C CA . LEU A 1 129 ? -9.457 7.670 22.674 1.00 25.86 108 LEU A CA 1
ATOM 781 C C . LEU A 1 129 ? -9.820 7.518 24.161 1.00 27.04 108 LEU A C 1
ATOM 782 O O . LEU A 1 129 ? -9.051 6.914 24.910 1.00 25.38 108 LEU A O 1
ATOM 787 N N . GLU A 1 130 ? -10.986 8.027 24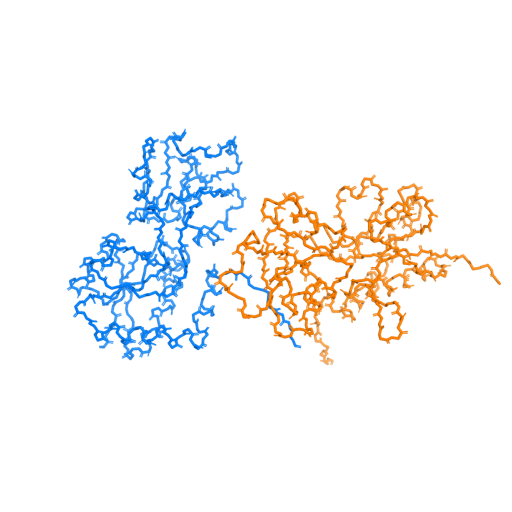.586 1.00 29.02 109 GLU A N 1
ATOM 788 C CA . GLU A 1 130 ? -11.269 8.017 26.038 1.00 31.32 109 GLU A CA 1
ATOM 789 C C . GLU A 1 130 ? -11.821 6.725 26.578 1.00 30.63 109 GLU A C 1
ATOM 790 O O . GLU A 1 130 ? -12.611 6.044 25.924 1.00 31.33 109 GLU A O 1
ATOM 796 N N . THR A 1 131 ? -11.335 6.355 27.754 1.00 30.17 110 THR A N 1
ATOM 797 C CA . THR A 1 131 ? -11.777 5.155 28.429 1.00 30.31 110 THR A CA 1
ATOM 798 C C . THR A 1 131 ? -13.251 5.401 28.787 1.00 28.53 110 THR A C 1
ATOM 799 O O . THR A 1 131 ? -13.645 6.556 28.996 1.00 30.23 110 THR A O 1
ATOM 803 N N . PRO A 1 132 ? -14.065 4.340 28.872 1.00 25.89 111 PRO A N 1
ATOM 804 C CA . PRO A 1 132 ? -13.654 2.957 28.679 1.00 23.82 111 PRO A CA 1
ATOM 805 C C . PRO A 1 132 ? -13.533 2.615 27.185 1.00 21.13 111 PRO A C 1
ATOM 806 O O . PRO A 1 132 ? -14.341 3.083 26.371 1.00 19.25 111 PRO A O 1
ATOM 810 N N . VAL A 1 133 ? -12.533 1.803 26.837 1.00 18.81 112 VAL A N 1
ATOM 811 C CA . VAL A 1 133 ? -12.360 1.410 25.451 1.00 16.60 112 VAL A CA 1
ATOM 812 C C . VAL A 1 133 ? -13.421 0.349 25.218 1.00 16.28 112 VAL A C 1
ATOM 813 O O . VAL A 1 133 ? -14.102 0.375 24.219 1.00 16.57 112 VAL A O 1
ATOM 817 N N . LEU A 1 134 ? -13.563 -0.580 26.164 1.00 15.30 113 LEU A N 1
ATOM 818 C CA . LEU A 1 134 ? -14.595 -1.625 26.127 1.00 14.47 113 LEU A CA 1
ATOM 819 C C . LEU A 1 134 ? -15.969 -1.078 26.514 1.00 15.14 113 LEU A C 1
ATOM 820 O O . LEU A 1 134 ? -16.045 -0.184 27.369 1.00 13.32 113 LEU A O 1
ATOM 825 N N . PRO A 1 135 ? -17.065 -1.620 25.902 1.00 15.61 114 PRO A N 1
ATOM 826 C CA . PRO A 1 135 ? -17.111 -2.780 25.003 1.00 14.64 114 PRO A CA 1
ATOM 827 C C . PRO A 1 135 ? -16.990 -2.381 23.517 1.00 14.22 114 PRO A C 1
ATOM 828 O O . PRO A 1 135 ? -17.062 -1.171 23.172 1.00 14.67 114 PRO A O 1
ATOM 832 N N . LEU A 1 136 ? -16.776 -3.387 22.659 1.00 13.30 115 LEU A N 1
ATOM 833 C CA . LEU A 1 136 ? -16.556 -3.158 21.218 1.00 12.00 115 LEU A CA 1
ATOM 834 C C . LEU A 1 136 ? -17.809 -2.706 20.402 1.00 12.08 115 LEU A C 1
ATOM 835 O O . LEU A 1 136 ? -17.700 -2.094 19.331 1.00 10.30 115 LEU A O 1
ATOM 840 N N . THR A 1 137 ? -18.988 -2.973 20.961 1.00 14.18 116 THR A N 1
ATOM 841 C CA . THR A 1 137 ? -20.271 -2.506 20.404 1.00 16.62 116 THR A CA 1
ATOM 842 C C . THR A 1 137 ? -20.405 -1.014 20.333 1.00 16.95 116 THR A C 1
ATOM 843 O O . THR A 1 137 ? -21.276 -0.529 19.624 1.00 17.58 116 THR A O 1
ATOM 847 N N . GLN A 1 138 ? -19.573 -0.275 21.051 1.00 16.52 117 GLN A N 1
ATOM 848 C CA . GLN A 1 138 ? -19.730 1.162 21.002 1.00 17.18 117 GLN A CA 1
ATOM 849 C C . GLN A 1 138 ? -19.192 1.813 19.701 1.00 17.93 117 GLN A C 1
ATOM 850 O O . GLN A 1 138 ? -19.462 2.986 19.453 1.00 17.93 117 GLN A O 1
ATOM 856 N N . TYR A 1 139 ? -18.480 1.047 18.851 1.00 16.50 118 TYR A N 1
ATOM 857 C CA . TYR A 1 139 ? -17.706 1.683 17.772 1.00 16.41 118 TYR A CA 1
ATOM 858 C C . TYR A 1 139 ? -18.334 1.619 16.396 1.00 15.99 118 TYR A C 1
ATOM 859 O O . TYR A 1 139 ? -18.956 0.621 16.079 1.00 14.80 118 TYR A O 1
ATOM 868 N N . SER A 1 140 ? -18.091 2.649 15.563 1.00 16.97 119 SER A N 1
ATOM 869 C CA . SER A 1 140 ? -18.463 2.608 14.107 1.00 17.23 119 SER A CA 1
ATOM 870 C C . SER A 1 140 ? -17.882 1.412 13.322 1.00 16.74 119 SER A C 1
ATOM 871 O O . SER A 1 140 ? -18.575 0.790 12.531 1.00 18.14 119 SER A O 1
ATOM 874 N N . SER A 1 141 ? -16.609 1.085 13.533 1.00 15.28 120 SER A N 1
ATOM 875 C CA . SER A 1 141 ? -16.094 -0.227 13.098 1.00 13.19 120 SER A CA 1
ATOM 876 C C . SER A 1 141 ? -14.987 -0.723 14.014 1.00 11.97 120 SER A C 1
ATOM 877 O O . SER A 1 141 ? -14.458 0.044 14.837 1.00 10.38 120 SER A O 1
ATOM 880 N N . VAL A 1 142 ? -14.652 -2.012 13.865 1.00 10.69 121 VAL A N 1
ATOM 881 C CA . VAL A 1 142 ? -13.519 -2.628 14.530 1.00 9.32 121 VAL A CA 1
ATOM 882 C C . VAL A 1 142 ? -12.670 -3.344 13.446 1.00 8.80 121 VAL A C 1
ATOM 883 O O . VAL A 1 142 ? -13.148 -4.293 12.761 1.00 8.99 121 VAL A O 1
ATOM 887 N N . ALA A 1 143 ? -11.413 -2.916 13.349 1.00 6.16 122 ALA A N 1
ATOM 888 C CA . ALA A 1 143 ? -10.437 -3.441 12.383 1.00 6.49 122 ALA A CA 1
ATOM 889 C C . ALA A 1 143 ? -9.831 -4.782 12.813 1.00 4.71 122 ALA A C 1
ATOM 890 O O . ALA A 1 143 ? -9.492 -4.983 14.004 1.00 2.87 122 ALA A O 1
ATOM 892 N N . VAL A 1 144 ? -9.709 -5.706 11.873 1.00 4.18 123 VAL A N 1
ATOM 893 C CA . VAL A 1 144 ? -9.274 -7.025 12.231 1.00 4.72 123 VAL A CA 1
ATOM 894 C C . VAL A 1 144 ? -8.718 -7.713 10.963 1.00 5.32 123 VAL A C 1
ATOM 895 O O . VAL A 1 144 ? -9.107 -7.366 9.874 1.00 4.61 123 VAL A O 1
ATOM 899 N N . GLN A 1 145 ? -7.822 -8.674 11.129 1.00 5.36 124 GLN A N 1
ATOM 900 C CA . GLN A 1 145 ? -7.249 -9.409 9.979 1.00 6.58 124 GLN A CA 1
ATOM 901 C C . GLN A 1 145 ? -8.219 -10.494 9.451 1.00 7.03 124 GLN A C 1
ATOM 902 O O . GLN A 1 145 ? -8.870 -11.222 10.257 1.00 6.99 124 GLN A O 1
ATOM 908 N N . THR A 1 146 ? -8.308 -10.605 8.112 1.00 8.52 125 THR A N 1
ATOM 909 C CA . THR A 1 146 ? -9.246 -11.523 7.475 1.00 10.29 125 THR A CA 1
ATOM 910 C C . THR A 1 146 ? -8.864 -12.937 7.688 1.00 9.94 125 THR A C 1
ATOM 911 O O . THR A 1 146 ? -7.659 -13.252 7.749 1.00 9.41 125 THR A O 1
ATOM 915 N N . GLY A 1 147 ? -9.881 -13.794 7.682 1.00 10.51 126 GLY A N 1
ATOM 916 C CA . GLY A 1 147 ? -9.677 -15.275 7.753 1.00 9.68 126 GLY A CA 1
ATOM 917 C C . GLY A 1 147 ? -9.143 -15.857 9.071 1.00 9.48 126 GLY A C 1
ATOM 918 O O . GLY A 1 147 ? -8.934 -17.067 9.184 1.00 10.05 126 GLY A O 1
ATOM 919 N N . THR A 1 148 ? -9.008 -15.015 10.099 1.00 8.36 127 THR A N 1
ATOM 920 C CA . THR A 1 148 ? -8.393 -15.360 11.375 1.00 7.06 127 THR A CA 1
ATOM 921 C C . THR A 1 148 ? -9.421 -15.742 12.468 1.00 7.99 127 THR A C 1
ATOM 922 O O . THR A 1 148 ? -10.613 -15.404 12.374 1.00 7.23 127 THR A O 1
ATOM 926 N N . TYR A 1 149 ? -8.988 -16.437 13.514 1.00 6.62 128 TYR A N 1
ATOM 927 C CA . TYR A 1 149 ? -9.977 -16.800 14.528 1.00 8.14 128 TYR A CA 1
ATOM 928 C C . TYR A 1 149 ? -10.539 -15.563 15.259 1.00 9.08 128 TYR A C 1
ATOM 929 O O . TYR A 1 149 ? -11.709 -15.530 15.614 1.00 9.83 128 TYR A O 1
ATOM 938 N N . GLN A 1 150 ? -9.725 -14.520 15.383 1.00 7.93 129 GLN A N 1
ATOM 939 C CA . GLN A 1 150 ? -10.176 -13.315 15.987 1.00 8.12 129 GLN A CA 1
ATOM 940 C C . GLN A 1 150 ? -11.216 -12.579 15.166 1.00 9.03 129 GLN A C 1
ATOM 941 O O . GLN A 1 150 ? -12.153 -12.001 15.743 1.00 10.09 129 GLN A O 1
ATOM 947 N N . GLU A 1 151 ? -11.078 -12.578 13.837 1.00 9.55 130 GLU A N 1
ATOM 948 C CA . GLU A 1 151 ? -12.187 -12.109 13.027 1.00 9.91 130 GLU A CA 1
ATOM 949 C C . GLU A 1 151 ? -13.462 -12.926 13.270 1.00 10.20 130 GLU A C 1
ATOM 950 O O . GLU A 1 151 ? -14.555 -12.343 13.507 1.00 12.12 130 GLU A O 1
ATOM 956 N N . HIS A 1 152 ? -13.374 -14.245 13.194 1.00 8.31 131 HIS A N 1
ATOM 957 C CA . HIS A 1 152 ? -14.581 -15.077 13.457 1.00 10.02 131 HIS A CA 1
ATOM 958 C C . HIS A 1 152 ? -15.230 -14.823 14.837 1.00 10.26 131 HIS A C 1
ATOM 959 O O . HIS A 1 152 ? -16.471 -14.754 14.922 1.00 10.48 131 HIS A O 1
ATOM 966 N N . TYR A 1 153 ? -14.425 -14.650 15.900 1.00 10.16 132 TYR A N 1
ATOM 967 C CA . TYR A 1 153 ? -14.952 -14.141 17.197 1.00 8.45 132 TYR A CA 1
ATOM 968 C C . TYR A 1 153 ? -15.805 -12.862 17.040 1.00 9.05 132 TYR A C 1
ATOM 969 O O . TYR A 1 153 ? -16.984 -12.792 17.452 1.00 9.01 132 TYR A O 1
ATOM 978 N N . LEU A 1 154 ? -15.257 -11.858 16.392 1.00 8.76 133 LEU A N 1
ATOM 979 C CA . LEU A 1 154 ? -15.946 -10.614 16.284 1.00 8.39 133 LEU A CA 1
ATOM 980 C C . LEU A 1 154 ? -17.222 -10.748 15.514 1.00 8.68 133 LEU A C 1
ATOM 981 O O . LEU A 1 154 ? -18.206 -10.120 15.856 1.00 8.77 133 LEU A O 1
ATOM 986 N N . LEU A 1 155 ? -17.208 -11.586 14.491 1.00 9.49 134 LEU A N 1
ATOM 987 C CA . LEU A 1 155 ? -18.367 -11.753 13.660 1.00 11.36 134 LEU A CA 1
ATOM 988 C C . LEU A 1 155 ? -19.478 -12.550 14.352 1.00 11.90 134 LEU A C 1
ATOM 989 O O . LEU A 1 155 ? -20.618 -12.453 13.927 1.00 13.64 134 LEU A O 1
ATOM 994 N N . SER A 1 156 ? -19.166 -13.329 15.380 1.00 10.03 135 SER A N 1
ATOM 995 C CA . SER A 1 156 ? -20.193 -14.016 16.145 1.00 13.15 135 SER A CA 1
ATOM 996 C C . SER A 1 156 ? -20.748 -13.206 17.330 1.00 13.67 135 SER A C 1
ATOM 997 O O . SER A 1 156 ? -21.600 -13.696 18.069 1.00 13.03 135 SER A O 1
ATOM 1000 N N . GLN A 1 157 ? -20.265 -11.984 17.546 1.00 14.33 136 GLN A N 1
ATOM 1001 C CA . GLN A 1 157 ? -20.785 -11.228 18.636 1.00 14.97 136 GLN A CA 1
ATOM 1002 C C . GLN A 1 157 ? -21.813 -10.300 18.118 1.00 15.88 136 GLN A C 1
ATOM 1003 O O . GLN A 1 157 ? -21.620 -9.659 17.052 1.00 16.09 136 GLN A O 1
ATOM 1009 N N . PRO A 1 158 ? -22.918 -10.154 18.901 1.00 16.78 137 PRO A N 1
ATOM 1010 C CA . PRO A 1 158 ? -23.961 -9.210 18.539 1.00 15.58 137 PRO A CA 1
ATOM 1011 C C . PRO A 1 158 ? -23.479 -7.770 18.578 1.00 16.51 137 PRO A C 1
ATOM 1012 O O . PRO A 1 158 ? -22.728 -7.390 19.479 1.00 16.72 137 PRO A O 1
ATOM 1016 N N . GLY A 1 159 ? -23.910 -6.955 17.617 1.00 16.73 138 GLY A N 1
ATOM 1017 C CA . GLY A 1 159 ? -23.645 -5.507 17.661 1.00 17.07 138 GLY A CA 1
ATOM 1018 C C . GLY A 1 159 ? -22.232 -5.012 17.324 1.00 17.93 138 GLY A C 1
ATOM 1019 O O . GLY A 1 159 ? -21.877 -3.881 17.667 1.00 17.69 138 GLY A O 1
ATOM 1020 N N . ILE A 1 160 ? -21.441 -5.808 16.598 1.00 17.74 139 ILE A N 1
ATOM 1021 C CA . ILE A 1 160 ? -20.087 -5.371 16.200 1.00 17.32 139 ILE A CA 1
ATOM 1022 C C . ILE A 1 160 ? -20.046 -5.184 14.710 1.00 16.92 139 ILE A C 1
ATOM 1023 O O . ILE A 1 160 ? -20.470 -6.065 13.987 1.00 18.18 139 ILE A O 1
ATOM 1028 N N . CYS A 1 161 ? -19.562 -4.039 14.260 1.00 15.19 140 CYS A N 1
ATOM 1029 C CA . CYS A 1 161 ? -19.392 -3.791 12.860 1.00 16.77 140 CYS A CA 1
ATOM 1030 C C . CYS A 1 161 ? -17.915 -4.051 12.543 1.00 15.14 140 CYS A C 1
ATOM 1031 O O . CYS A 1 161 ? -17.077 -3.283 13.004 1.00 16.43 140 CYS A O 1
ATOM 1034 N N . VAL A 1 162 ? -17.610 -5.082 11.749 1.00 12.52 141 VAL A N 1
ATOM 1035 C CA . VAL A 1 162 ? -16.202 -5.516 11.508 1.00 10.61 141 VAL A CA 1
ATOM 1036 C C . VAL A 1 162 ? -15.682 -5.078 10.137 1.00 10.59 141 VAL A C 1
ATOM 1037 O O . VAL A 1 162 ? -16.376 -5.246 9.126 1.00 9.99 141 VAL A O 1
ATOM 1041 N N . ARG A 1 163 ? -14.490 -4.446 10.112 1.00 9.59 142 ARG A N 1
ATOM 1042 C CA . ARG A 1 163 ? -13.744 -4.301 8.866 1.00 9.27 142 ARG A CA 1
ATOM 1043 C C . ARG A 1 163 ? -12.477 -5.225 8.898 1.00 7.72 142 ARG A C 1
ATOM 1044 O O . ARG A 1 163 ? -11.695 -5.176 9.867 1.00 8.19 142 ARG A O 1
ATOM 1052 N N . SER A 1 164 ? -12.265 -6.020 7.849 1.00 6.56 143 SER A N 1
ATOM 1053 C CA . SER A 1 164 ? -11.183 -6.995 7.830 0.50 5.94 143 SER A CA 1
ATOM 1054 C C . SER A 1 164 ? -10.166 -6.711 6.719 1.00 7.16 143 SER A C 1
ATOM 1055 O O . SER A 1 164 ? -10.523 -6.245 5.621 1.00 10.48 143 SER A O 1
ATOM 1058 N N . PHE A 1 165 ? -8.888 -6.927 7.002 1.00 7.50 144 PHE A N 1
ATOM 1059 C CA . PHE A 1 165 ? -7.792 -6.536 6.081 1.00 6.20 144 PHE A CA 1
ATOM 1060 C C . PHE A 1 165 ? -6.853 -7.670 5.880 1.00 6.34 144 PHE A C 1
ATOM 1061 O O . PHE A 1 165 ? -6.892 -8.694 6.608 1.00 4.16 144 PHE A O 1
ATOM 1069 N N . ASP A 1 166 ? -6.020 -7.514 4.854 1.00 7.27 145 ASP A N 1
ATOM 1070 C CA . ASP A 1 166 ? -5.040 -8.542 4.519 1.00 7.09 145 ASP A CA 1
ATOM 1071 C C . ASP A 1 166 ? -4.009 -8.716 5.641 1.00 6.91 145 ASP A C 1
ATOM 1072 O O . ASP A 1 166 ? -3.582 -9.856 5.960 1.00 6.59 145 ASP A O 1
ATOM 1077 N N . SER A 1 167 ? -3.548 -7.596 6.212 1.00 8.28 146 SER A N 1
ATOM 1078 C CA . SER A 1 167 ? -2.344 -7.656 7.014 1.00 8.42 146 SER A CA 1
ATOM 1079 C C . SER A 1 167 ? -2.532 -6.935 8.333 1.00 8.48 146 SER A C 1
ATOM 1080 O O . SER A 1 167 ? -3.350 -6.016 8.466 1.00 7.45 146 SER A O 1
ATOM 1083 N N . THR A 1 168 ? -1.764 -7.402 9.296 1.00 5.88 147 THR A N 1
ATOM 1084 C CA . THR A 1 168 ? -1.639 -6.836 10.604 1.00 6.25 147 THR A CA 1
ATOM 1085 C C . THR A 1 168 ? -1.303 -5.319 10.590 1.00 6.15 147 THR A C 1
ATOM 1086 O O . THR A 1 168 ? -1.964 -4.542 11.249 1.00 6.94 147 THR A O 1
ATOM 1090 N N . LEU A 1 169 ? -0.341 -4.928 9.761 1.00 5.19 148 LEU A N 1
ATOM 1091 C CA . LEU A 1 169 ? -0.006 -3.530 9.589 1.00 6.46 148 LEU A CA 1
ATOM 1092 C C . LEU A 1 169 ? -1.194 -2.758 9.112 1.00 6.96 148 LEU A C 1
ATOM 1093 O O . LEU A 1 169 ? -1.427 -1.645 9.560 1.00 7.12 148 LEU A O 1
ATOM 1098 N N . GLU A 1 170 ? -1.952 -3.317 8.190 1.00 5.39 149 GLU A N 1
ATOM 1099 C CA . GLU A 1 170 ? -3.100 -2.575 7.711 1.00 5.15 149 GLU A CA 1
ATOM 1100 C C . GLU A 1 170 ? -4.084 -2.321 8.820 1.00 5.24 149 GLU A C 1
ATOM 1101 O O . GLU A 1 170 ? -4.658 -1.238 8.916 1.00 4.35 149 GLU A O 1
ATOM 1107 N N . VAL A 1 171 ? -4.332 -3.364 9.619 1.00 6.05 150 VAL A N 1
ATOM 1108 C CA . VAL A 1 171 ? -5.208 -3.308 10.766 1.00 5.31 150 VAL A CA 1
ATOM 1109 C C . VAL A 1 171 ? -4.728 -2.176 11.709 1.00 7.38 150 VAL A C 1
ATOM 1110 O O . VAL A 1 171 ? -5.532 -1.339 12.133 1.00 6.64 150 VAL A O 1
ATOM 1114 N N . ILE A 1 172 ? -3.436 -2.136 12.030 1.00 8.21 151 ILE A N 1
ATOM 1115 C CA . ILE A 1 172 ? -2.983 -1.114 12.951 1.00 12.11 151 ILE A CA 1
ATOM 1116 C C . ILE A 1 172 ? -3.021 0.291 12.310 1.00 12.11 151 ILE A C 1
ATOM 1117 O O . ILE A 1 172 ? -3.332 1.309 12.985 1.00 11.52 151 ILE A O 1
ATOM 1122 N N . MET A 1 173 ? -2.690 0.350 11.027 1.00 12.07 152 MET A N 1
ATOM 1123 C CA . MET A 1 173 ? -2.677 1.660 10.353 1.00 14.33 152 MET A CA 1
ATOM 1124 C C . MET A 1 173 ? -4.089 2.220 10.272 1.00 14.59 152 MET A C 1
ATOM 1125 O O . MET A 1 173 ? -4.304 3.448 10.274 1.00 14.87 152 MET A O 1
ATOM 1130 N N . GLU A 1 174 ? -5.059 1.318 10.205 1.00 15.24 153 GLU A N 1
ATOM 1131 C CA . GLU A 1 174 ? -6.447 1.717 10.173 1.00 17.01 153 GLU A CA 1
ATOM 1132 C C . GLU A 1 174 ? -6.801 2.520 11.461 1.00 17.62 153 GLU A C 1
ATOM 1133 O O . GLU A 1 174 ? -7.560 3.502 11.402 1.00 18.44 153 GLU A O 1
ATOM 1139 N N . VAL A 1 175 ? -6.257 2.107 12.611 1.00 16.07 154 VAL A N 1
ATOM 1140 C CA . VAL A 1 175 ? -6.354 2.879 13.855 1.00 15.86 154 VAL A CA 1
ATOM 1141 C C . VAL A 1 175 ? -5.513 4.178 13.874 1.00 16.44 154 VAL A C 1
ATOM 1142 O O . VAL A 1 175 ? -6.028 5.275 14.167 1.00 16.90 154 VAL A O 1
ATOM 1146 N N . ARG A 1 176 ? -4.231 4.109 13.580 1.00 17.01 155 ARG A N 1
ATOM 1147 C CA . ARG A 1 176 ? -3.459 5.334 13.744 0.50 18.78 155 ARG A CA 1
ATOM 1148 C C . ARG A 1 176 ? -3.860 6.393 12.723 1.00 20.74 155 ARG A C 1
ATOM 1149 O O . ARG A 1 176 ? -3.683 7.565 12.942 1.00 20.55 155 ARG A O 1
ATOM 1157 N N . TYR A 1 177 ? -4.473 5.972 11.630 1.00 22.91 156 TYR A N 1
ATOM 1158 C CA . TYR A 1 177 ? -4.988 6.915 10.634 1.00 25.37 156 TYR A CA 1
ATOM 1159 C C . TYR A 1 177 ? -6.406 7.443 10.969 1.00 25.02 156 TYR A C 1
ATOM 1160 O O . TYR A 1 177 ? -6.955 8.294 10.250 1.00 25.20 156 TYR A O 1
ATOM 1169 N N . GLY A 1 178 ? -7.005 6.948 12.052 1.00 23.88 157 GLY A N 1
ATOM 1170 C CA . GLY A 1 178 ? -8.292 7.487 12.516 1.00 22.91 157 GLY A CA 1
ATOM 1171 C C . GLY A 1 178 ? -9.515 6.937 11.791 1.00 22.07 157 GLY A C 1
ATOM 1172 O O . GLY A 1 178 ? -10.655 7.394 11.994 1.00 21.63 157 GLY A O 1
ATOM 1173 N N . LYS A 1 179 ? -9.276 5.952 10.944 1.00 21.70 158 LYS A N 1
ATOM 1174 C CA . LYS A 1 179 ? -10.325 5.366 10.135 1.00 21.37 158 LYS A CA 1
ATOM 1175 C C . LYS A 1 179 ? -11.148 4.301 10.854 1.00 20.24 158 LYS A C 1
ATOM 1176 O O . LYS A 1 179 ? -12.268 3.981 10.445 1.00 20.12 158 LYS A O 1
ATOM 1182 N N . SER A 1 180 ? -10.584 3.700 11.893 1.00 17.06 159 SER A N 1
ATOM 1183 C CA . SER A 1 180 ? -11.345 2.820 12.757 1.00 15.19 159 SER A CA 1
ATOM 1184 C C . SER A 1 180 ? -10.877 3.249 14.127 1.00 14.15 159 SER A C 1
ATOM 1185 O O . SER A 1 180 ? -9.670 3.486 14.330 1.00 13.58 159 SER A O 1
ATOM 1188 N N . PRO A 1 181 ? -11.820 3.410 15.063 1.00 13.71 160 PRO A N 1
ATOM 1189 C CA . PRO A 1 181 ? -11.418 3.783 16.427 1.00 13.29 160 PRO A CA 1
ATOM 1190 C C . PRO A 1 181 ? -10.627 2.668 17.142 1.00 12.08 160 PRO A C 1
ATOM 1191 O O . PRO A 1 181 ? -9.836 2.941 18.036 1.00 11.95 160 PRO A O 1
ATOM 1195 N N . VAL A 1 182 ? -10.867 1.424 16.774 1.00 10.12 161 VAL A N 1
ATOM 1196 C CA . VAL A 1 182 ? -10.208 0.352 17.428 1.00 9.02 161 VAL A CA 1
ATOM 1197 C C . VAL A 1 182 ? -9.874 -0.771 16.463 1.00 9.69 161 VAL A C 1
ATOM 1198 O O . VAL A 1 182 ? -10.525 -0.913 15.400 1.00 8.56 161 VAL A O 1
ATOM 1202 N N . ALA A 1 183 ? -8.844 -1.544 16.825 1.00 9.30 162 ALA A N 1
ATOM 1203 C CA . ALA A 1 183 ? -8.523 -2.822 16.174 1.00 9.95 162 ALA A CA 1
ATOM 1204 C C . ALA A 1 183 ? -8.371 -3.932 17.184 1.00 9.18 162 ALA A C 1
ATOM 1205 O O . ALA A 1 183 ? -8.271 -3.676 18.377 1.00 11.20 162 ALA A O 1
ATOM 1207 N N . VAL A 1 184 ? -8.325 -5.169 16.705 1.00 10.14 163 VAL A N 1
ATOM 1208 C CA . VAL A 1 184 ? -8.078 -6.336 17.555 1.00 8.78 163 VAL A CA 1
ATOM 1209 C C . VAL A 1 184 ? -6.903 -7.146 16.987 1.00 9.31 163 VAL A C 1
ATOM 1210 O O . VAL A 1 184 ? -6.875 -7.438 15.768 1.00 9.13 163 VAL A O 1
ATOM 1214 N N . LEU A 1 185 ? -5.931 -7.464 17.858 1.00 7.02 164 LEU A N 1
ATOM 1215 C CA . LEU A 1 185 ? -4.784 -8.285 17.547 1.00 7.21 164 LEU A CA 1
ATOM 1216 C C . LEU A 1 185 ? -4.718 -9.438 18.571 1.00 7.21 164 LEU A C 1
ATOM 1217 O O . LEU A 1 185 ? -5.205 -9.343 19.692 1.00 7.61 164 LEU A O 1
ATOM 1222 N N . GLU A 1 186 ? -4.081 -10.502 18.187 1.00 8.23 165 GLU A N 1
ATOM 1223 C CA . GLU A 1 186 ? -3.586 -11.490 19.149 1.00 9.52 165 GLU A CA 1
ATOM 1224 C C . GLU A 1 186 ? -2.447 -10.926 20.006 1.00 9.41 165 GLU A C 1
ATOM 1225 O O . GLU A 1 186 ? -1.642 -10.157 19.528 1.00 9.44 165 GLU A O 1
ATOM 1231 N N . PRO A 1 187 ? -2.385 -11.315 21.277 1.00 9.77 166 PRO A N 1
ATOM 1232 C CA . PRO A 1 187 ? -1.404 -10.747 22.203 1.00 9.87 166 PRO A CA 1
ATOM 1233 C C . PRO A 1 187 ? 0.058 -11.059 21.847 1.00 9.08 166 PRO A C 1
ATOM 1234 O O . PRO A 1 187 ? 0.932 -10.247 22.064 1.00 8.75 166 PRO A O 1
ATOM 1238 N N . SER A 1 188 ? 0.331 -12.270 21.367 1.00 8.99 167 SER A N 1
ATOM 1239 C CA . SER A 1 188 ? 1.680 -12.600 20.984 1.00 8.95 167 SER A CA 1
ATOM 1240 C C . SER A 1 188 ? 2.158 -11.690 19.837 1.00 9.16 167 SER A C 1
ATOM 1241 O O . SER A 1 188 ? 3.327 -11.266 19.812 1.00 11.37 167 SER A O 1
ATOM 1244 N N . VAL A 1 189 ? 1.242 -11.354 18.928 1.00 5.43 168 VAL A N 1
ATOM 1245 C CA . VAL A 1 189 ? 1.522 -10.473 17.829 1.00 5.55 168 VAL A CA 1
ATOM 1246 C C . VAL A 1 189 ? 1.592 -9.013 18.264 1.00 5.36 168 VAL A C 1
ATOM 1247 O O . VAL A 1 189 ? 2.613 -8.337 18.054 1.00 4.42 168 VAL A O 1
ATOM 1251 N N . GLY A 1 190 ? 0.562 -8.593 19.006 1.00 6.86 169 GLY A N 1
ATOM 1252 C CA . GLY A 1 190 ? 0.481 -7.213 19.562 1.00 8.24 169 GLY A CA 1
ATOM 1253 C C . GLY A 1 190 ? 1.703 -6.825 20.415 1.00 9.97 169 GLY A C 1
ATOM 1254 O O . GLY A 1 190 ? 2.235 -5.717 20.203 1.00 8.78 169 GLY A O 1
ATOM 1255 N N . ARG A 1 191 ? 2.180 -7.745 21.296 1.00 11.39 170 ARG A N 1
ATOM 1256 C CA . ARG A 1 191 ? 3.380 -7.492 22.138 1.00 15.45 170 ARG A CA 1
ATOM 1257 C C . ARG A 1 191 ? 4.601 -7.073 21.333 1.00 15.32 170 ARG A C 1
ATOM 1258 O O . ARG A 1 191 ? 5.418 -6.258 21.807 1.00 16.39 170 ARG A O 1
ATOM 1266 N N . VAL A 1 192 ? 4.699 -7.603 20.123 1.00 14.15 171 VAL A N 1
ATOM 1267 C CA . VAL A 1 192 ? 5.841 -7.365 19.214 1.00 13.57 171 VAL A CA 1
ATOM 1268 C C . VAL A 1 192 ? 5.620 -6.118 18.318 1.00 13.76 171 VAL A C 1
ATOM 1269 O O . VAL A 1 192 ? 6.421 -5.177 18.331 1.00 12.37 171 VAL A O 1
ATOM 1273 N N . VAL A 1 193 ? 4.506 -6.120 17.584 1.00 13.02 172 VAL A N 1
ATOM 1274 C CA . VAL A 1 193 ? 4.186 -5.081 16.615 1.00 15.00 172 VAL A CA 1
ATOM 1275 C C . VAL A 1 193 ? 3.987 -3.715 17.257 1.00 14.49 172 VAL A C 1
ATOM 1276 O O . VAL A 1 193 ? 4.439 -2.714 16.691 1.00 15.33 172 VAL A O 1
ATOM 1280 N N . LEU A 1 194 ? 3.354 -3.654 18.432 1.00 13.15 173 LEU A N 1
ATOM 1281 C CA . LEU A 1 194 ? 2.967 -2.340 19.003 1.00 13.24 173 LEU A CA 1
ATOM 1282 C C . LEU A 1 194 ? 4.154 -1.560 19.610 1.00 13.96 173 LEU A C 1
ATOM 1283 O O . LEU A 1 194 ? 4.001 -0.388 19.977 1.00 13.19 173 LEU A O 1
ATOM 1288 N N . LYS A 1 195 ? 5.309 -2.225 19.694 1.00 15.80 174 LYS A N 1
ATOM 1289 C CA . LYS A 1 195 ? 6.573 -1.596 20.141 1.00 18.57 174 LYS A CA 1
ATOM 1290 C C . LYS A 1 195 ? 6.923 -0.379 19.302 1.00 19.12 174 LYS A C 1
ATOM 1291 O O . LYS A 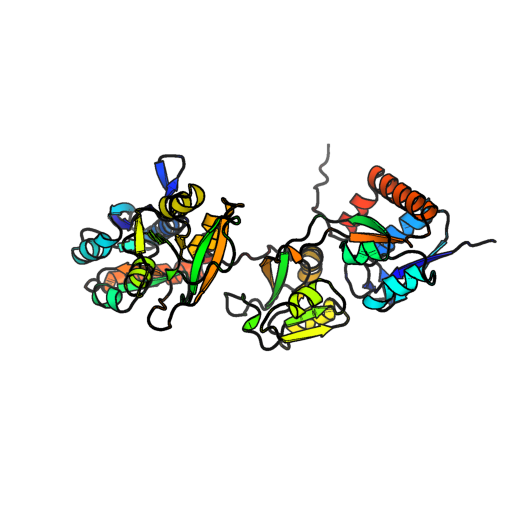1 195 ? 7.571 0.524 19.790 1.00 19.75 174 LYS A O 1
ATOM 1297 N N . ASP A 1 196 ? 6.519 -0.390 18.031 1.00 20.22 175 ASP A N 1
ATOM 1298 C CA . ASP A 1 196 ? 6.881 0.647 17.077 1.00 20.73 175 ASP A CA 1
ATOM 1299 C C . ASP A 1 196 ? 5.814 1.753 16.992 1.00 20.80 175 ASP A C 1
ATOM 1300 O O . ASP A 1 196 ? 5.929 2.677 16.164 1.00 20.43 175 ASP A O 1
ATOM 1305 N N . PHE A 1 197 ? 4.790 1.663 17.852 1.00 21.06 176 PHE A N 1
ATOM 1306 C CA . PHE A 1 197 ? 3.658 2.616 17.867 1.00 20.81 176 PHE A CA 1
ATOM 1307 C C . PHE A 1 197 ? 3.418 3.174 19.282 1.00 20.07 176 PHE A C 1
ATOM 1308 O O . PHE A 1 197 ? 2.492 2.762 19.950 1.00 19.13 176 PHE A O 1
ATOM 1316 N N . PRO A 1 198 ? 4.279 4.112 19.740 1.00 21.04 177 PRO A N 1
ATOM 1317 C CA . PRO A 1 198 ? 4.230 4.625 21.107 1.00 20.28 177 PRO A CA 1
ATOM 1318 C C . PRO A 1 198 ? 2.936 5.391 21.390 1.00 20.52 177 PRO A C 1
ATOM 1319 O O . PRO A 1 198 ? 2.629 5.625 22.534 1.00 20.01 177 PRO A O 1
ATOM 1323 N N . ASN A 1 199 ? 2.208 5.805 20.358 1.00 19.64 178 ASN A N 1
ATOM 1324 C CA . ASN A 1 199 ? 0.941 6.499 20.567 1.00 20.27 178 ASN A CA 1
ATOM 1325 C C . ASN A 1 199 ? -0.312 5.619 20.534 1.00 18.17 178 ASN A C 1
ATOM 1326 O O . ASN A 1 199 ? -1.442 6.132 20.556 1.00 17.32 178 ASN A O 1
ATOM 1331 N N . LEU A 1 200 ? -0.122 4.315 20.367 1.00 14.92 179 LEU A N 1
ATOM 1332 C CA . LEU A 1 200 ? -1.254 3.414 20.440 1.00 13.96 179 LEU A CA 1
ATOM 1333 C C . LEU A 1 200 ? -1.199 2.769 21.805 1.00 12.58 179 LEU A C 1
ATOM 1334 O O . LEU A 1 200 ? -0.154 2.718 22.397 1.00 11.83 179 LEU A O 1
ATOM 1339 N N . VAL A 1 201 ? -2.324 2.334 22.334 1.00 12.98 180 VAL A N 1
ATOM 1340 C CA . VAL A 1 201 ? -2.311 1.579 23.603 1.00 13.49 180 VAL A CA 1
ATOM 1341 C C . VAL A 1 201 ? -3.173 0.360 23.384 1.00 11.79 180 VAL A C 1
ATOM 1342 O O . VAL A 1 201 ? -3.960 0.333 22.452 1.00 11.69 180 VAL A O 1
ATOM 1346 N N . ALA A 1 202 ? -3.000 -0.636 24.234 1.00 11.14 181 ALA A N 1
ATOM 1347 C CA . ALA A 1 202 ? -3.684 -1.913 24.068 1.00 12.58 181 ALA A CA 1
ATOM 1348 C C . ALA A 1 202 ? -4.473 -2.245 25.360 1.00 11.79 181 ALA A C 1
ATOM 1349 O O . ALA A 1 202 ? -3.938 -2.019 26.447 1.00 13.07 181 ALA A O 1
ATOM 1351 N N . THR A 1 203 ? -5.680 -2.817 25.256 1.00 12.02 182 THR A N 1
ATOM 1352 C CA . THR A 1 203 ? -6.465 -3.248 26.419 1.00 11.57 182 THR A CA 1
ATOM 1353 C C . THR A 1 203 ? -6.927 -4.728 26.326 1.00 13.10 182 THR A C 1
ATOM 1354 O O . THR A 1 203 ? -7.366 -5.183 25.244 1.00 12.76 182 THR A O 1
ATOM 1358 N N . ARG A 1 204 ? -6.827 -5.472 27.444 1.00 12.99 183 ARG A N 1
ATOM 1359 C CA . ARG A 1 204 ? -7.163 -6.887 27.469 0.50 14.50 183 ARG A CA 1
ATOM 1360 C C . ARG A 1 204 ? -8.626 -7.015 27.230 1.00 14.77 183 ARG A C 1
ATOM 1361 O O . ARG A 1 204 ? -9.415 -6.345 27.866 1.00 15.04 183 ARG A O 1
ATOM 1369 N N . LEU A 1 205 ? -9.002 -7.935 26.372 1.00 14.81 184 LEU A N 1
ATOM 1370 C CA . LEU A 1 205 ? -10.397 -8.252 26.209 1.00 15.67 184 LEU A CA 1
ATOM 1371 C C . LEU A 1 205 ? -10.469 -9.751 26.416 1.00 16.49 184 LEU A C 1
ATOM 1372 O O . LEU A 1 205 ? -9.996 -10.510 25.572 1.00 18.68 184 LEU A O 1
ATOM 1377 N N . GLU A 1 206 ? -11.022 -10.193 27.534 1.00 17.26 185 GLU A N 1
ATOM 1378 C CA . GLU A 1 206 ? -11.072 -11.637 27.824 1.00 18.72 185 GLU A CA 1
ATOM 1379 C C . GLU A 1 206 ? -12.009 -12.286 26.809 1.00 18.13 185 GLU A C 1
ATOM 1380 O O . GLU A 1 206 ? -12.992 -11.673 26.426 1.00 17.88 185 GLU A O 1
ATOM 1386 N N . LEU A 1 207 ? -11.677 -13.495 26.352 1.00 18.36 186 LEU A N 1
ATOM 1387 C CA . LEU A 1 207 ? -12.499 -14.214 25.378 1.00 18.76 186 LEU A CA 1
ATOM 1388 C C . LEU A 1 207 ? -13.444 -15.155 26.080 1.00 19.38 186 LEU A C 1
ATOM 1389 O O . LEU A 1 207 ? -13.058 -15.810 27.044 1.00 18.46 186 LEU A O 1
ATOM 1394 N N . PRO A 1 208 ? -14.666 -15.289 25.560 1.00 20.51 187 PRO A N 1
ATOM 1395 C CA . PRO A 1 208 ? -15.420 -16.346 26.197 1.00 22.40 187 PRO A CA 1
ATOM 1396 C C . PRO A 1 208 ? -14.686 -17.702 26.024 1.00 24.55 187 PRO A C 1
ATOM 1397 O O . PRO A 1 208 ? -14.061 -17.928 24.990 1.00 23.05 187 PRO A O 1
ATOM 1401 N N . PRO A 1 209 ? -14.782 -18.600 27.031 1.00 26.47 188 PRO A N 1
ATOM 1402 C CA . PRO A 1 209 ? -14.095 -19.926 26.930 1.00 27.50 188 PRO A CA 1
ATOM 1403 C C . PRO A 1 209 ? -14.477 -20.741 25.675 1.00 28.48 188 PRO A C 1
ATOM 1404 O O . PRO A 1 209 ? -13.696 -21.602 25.224 1.00 28.58 188 PRO A O 1
ATOM 1408 N N . GLU A 1 210 ? -15.641 -20.465 25.083 1.00 28.53 189 GLU A N 1
ATOM 1409 C CA . GLU A 1 210 ? -15.937 -21.147 23.845 1.00 28.74 189 GLU A CA 1
ATOM 1410 C C . GLU A 1 210 ? -15.169 -20.590 22.618 1.00 28.46 189 GLU A C 1
ATOM 1411 O O . GLU A 1 210 ? -15.288 -21.152 21.504 1.00 28.70 189 GLU A O 1
ATOM 1417 N N . CYS A 1 211 ? -14.399 -19.509 22.800 1.00 25.88 190 CYS A N 1
ATOM 1418 C CA . CYS A 1 211 ? -13.530 -19.019 21.725 1.00 25.49 190 CYS A CA 1
ATOM 1419 C C . CYS A 1 211 ? -12.009 -19.090 22.002 1.00 23.01 190 CYS A C 1
ATOM 1420 O O . CYS A 1 211 ? -11.216 -18.570 21.204 1.00 22.52 190 CYS A O 1
ATOM 1423 N N . TRP A 1 212 ? -11.620 -19.669 23.135 1.00 20.71 191 TRP A N 1
ATOM 1424 C CA . TRP A 1 212 ? -10.199 -19.923 23.462 1.00 18.69 191 TRP A CA 1
ATOM 1425 C C . TRP A 1 212 ? -9.634 -20.812 22.399 1.00 16.71 191 TRP A C 1
ATOM 1426 O O . TRP A 1 212 ? -10.317 -21.704 21.909 1.00 14.77 191 TRP A O 1
ATOM 1437 N N . VAL A 1 213 ? -8.410 -20.532 21.961 1.00 14.08 192 VAL A N 1
ATOM 1438 C CA . VAL A 1 213 ? -7.780 -21.466 21.040 1.00 11.33 192 VAL A CA 1
ATOM 1439 C C . VAL A 1 213 ? -6.471 -21.908 21.657 1.00 9.85 192 VAL A C 1
ATOM 1440 O O . VAL A 1 213 ? -6.046 -21.316 22.654 1.00 9.61 192 VAL A O 1
ATOM 1444 N N . LEU A 1 214 ? -5.813 -22.881 21.017 1.00 9.05 193 LEU A N 1
ATOM 1445 C CA . LEU A 1 214 ? -4.491 -23.341 21.402 1.00 9.45 193 LEU A CA 1
ATOM 1446 C C . LEU A 1 214 ? -3.373 -22.543 20.714 1.00 9.11 193 LEU A C 1
ATOM 1447 O O . LEU A 1 214 ? -3.645 -21.491 20.072 1.00 10.11 193 LEU A O 1
ATOM 1452 N N . GLY A 1 215 ? -2.122 -22.957 20.926 1.00 7.79 194 GLY A N 1
ATOM 1453 C CA . GLY A 1 215 ? -0.971 -22.254 20.361 1.00 8.64 194 GLY A CA 1
ATOM 1454 C C . GLY A 1 215 ? -0.871 -22.643 18.881 1.00 9.14 194 GLY A C 1
ATOM 1455 O O . GLY A 1 215 ? -1.837 -23.150 18.277 1.00 10.33 194 GLY A O 1
ATOM 1456 N N . CYS A 1 216 ? 0.299 -22.447 18.292 1.00 9.07 195 CYS A N 1
ATOM 1457 C CA . CYS A 1 216 ? 0.446 -22.571 16.823 1.00 8.18 195 CYS A CA 1
ATOM 1458 C C . CYS A 1 216 ? 0.850 -23.996 16.428 1.00 6.84 195 CYS A C 1
ATOM 1459 O O . CYS A 1 216 ? 1.693 -24.606 17.057 1.00 5.96 195 CYS A O 1
ATOM 1462 N N . GLY A 1 217 ? 0.300 -24.477 15.323 1.00 7.57 196 GLY A N 1
ATOM 1463 C CA . GLY A 1 217 ? 0.608 -25.799 14.813 1.00 5.68 196 GLY A CA 1
ATOM 1464 C C . GLY A 1 217 ? 1.086 -25.701 13.387 1.00 6.62 196 GLY A C 1
ATOM 1465 O O . GLY A 1 217 ? 0.688 -24.798 12.618 1.00 5.74 196 GLY A O 1
ATOM 1466 N N . LEU A 1 218 ? 2.008 -26.597 13.039 1.00 6.27 197 LEU A N 1
ATOM 1467 C CA . LEU A 1 218 ? 2.519 -26.689 11.690 1.00 5.89 197 LEU A CA 1
ATOM 1468 C C . LEU A 1 218 ? 1.594 -27.687 10.952 1.00 4.13 197 LEU A C 1
ATOM 1469 O O . LEU A 1 218 ? 1.379 -28.778 11.422 1.00 4.85 197 LEU A O 1
ATOM 1474 N N . GLY A 1 219 ? 1.014 -27.289 9.829 1.00 4.51 198 GLY A N 1
ATOM 1475 C CA . GLY A 1 219 ? -0.029 -28.094 9.199 1.00 5.86 198 GLY A CA 1
ATOM 1476 C C . GLY A 1 219 ? 0.546 -29.118 8.237 1.00 5.78 198 GLY A C 1
ATOM 1477 O O . GLY A 1 219 ? 1.411 -28.799 7.417 1.00 9.14 198 GLY A O 1
ATOM 1478 N N . VAL A 1 220 ? 0.056 -30.338 8.337 1.00 6.16 199 VAL A N 1
ATOM 1479 C CA . VAL A 1 220 ? 0.462 -31.437 7.482 1.00 4.39 199 VAL A CA 1
ATOM 1480 C C . VAL A 1 220 ? -0.786 -32.202 7.075 1.00 5.59 199 VAL A C 1
ATOM 1481 O O . VAL A 1 220 ? -1.726 -32.347 7.823 1.00 4.50 199 VAL A O 1
ATOM 1485 N N . ALA A 1 221 ? -0.797 -32.713 5.866 1.00 6.78 200 ALA A N 1
ATOM 1486 C CA . ALA A 1 221 ? -1.998 -33.384 5.420 1.00 8.21 200 ALA A CA 1
ATOM 1487 C C . ALA A 1 221 ? -2.255 -34.615 6.335 1.00 8.91 200 ALA A C 1
ATOM 1488 O O . ALA A 1 221 ? -1.294 -35.257 6.822 1.00 8.78 200 ALA A O 1
ATOM 1490 N N . LYS A 1 222 ? -3.514 -34.885 6.661 1.00 8.80 201 LYS A N 1
ATOM 1491 C CA . LYS A 1 222 ? -3.860 -36.035 7.571 1.00 11.61 201 LYS A CA 1
ATOM 1492 C C . LYS A 1 222 ? -3.614 -37.405 6.940 1.00 12.76 201 LYS A C 1
ATOM 1493 O O . LYS A 1 222 ? -3.337 -38.365 7.624 1.00 15.33 201 LYS A O 1
ATOM 1499 N N . ASP A 1 223 ? -3.690 -37.488 5.620 1.00 13.97 202 ASP A N 1
ATOM 1500 C CA . ASP A 1 223 ? -3.414 -38.730 4.903 1.00 14.72 202 ASP A CA 1
ATOM 1501 C C . ASP A 1 223 ? -1.923 -38.980 4.737 1.00 14.27 202 ASP A C 1
ATOM 1502 O O . ASP A 1 223 ? -1.572 -39.910 4.024 1.00 14.83 202 ASP A O 1
ATOM 1507 N N . ARG A 1 224 ? -1.061 -38.143 5.345 1.00 13.64 203 ARG A N 1
ATOM 1508 C CA . ARG A 1 224 ? 0.382 -38.325 5.322 1.00 13.74 203 ARG A CA 1
ATOM 1509 C C . ARG A 1 224 ? 1.007 -38.614 6.698 1.00 13.91 203 ARG A C 1
ATOM 1510 O O . ARG A 1 224 ? 1.839 -37.838 7.154 1.00 13.17 203 ARG A O 1
ATOM 1518 N N . PRO A 1 225 ? 0.670 -39.772 7.328 1.00 14.11 204 PRO A N 1
ATOM 1519 C CA . PRO A 1 225 ? 1.188 -40.083 8.679 1.00 13.88 204 PRO A CA 1
ATOM 1520 C C . PRO A 1 225 ? 2.709 -40.150 8.780 1.00 14.43 204 PRO A C 1
ATOM 1521 O O . PRO A 1 225 ? 3.287 -39.875 9.873 1.00 12.86 204 PRO A O 1
ATOM 1525 N N . GLU A 1 226 ? 3.369 -40.505 7.668 1.00 14.63 205 GLU A N 1
ATOM 1526 C CA . GLU A 1 226 ? 4.818 -40.769 7.714 1.00 15.58 205 GLU A CA 1
ATOM 1527 C C . GLU A 1 226 ? 5.517 -39.420 7.818 1.00 15.95 205 GLU A C 1
ATOM 1528 O O . GLU A 1 226 ? 6.545 -39.258 8.512 1.00 14.96 205 GLU A O 1
ATOM 1534 N N . GLU A 1 227 ? 4.941 -38.435 7.144 1.00 16.05 206 GLU A N 1
ATOM 1535 C CA . GLU A 1 227 ? 5.498 -37.102 7.193 1.00 16.39 206 GLU A CA 1
ATOM 1536 C C . GLU A 1 227 ? 5.205 -36.478 8.560 1.00 14.63 206 GLU A C 1
ATOM 1537 O O . GLU A 1 227 ? 6.006 -35.709 9.100 1.00 14.48 206 GLU A O 1
ATOM 1543 N N . ILE A 1 228 ? 4.030 -36.783 9.089 1.00 12.59 207 ILE A N 1
ATOM 1544 C CA . ILE A 1 228 ? 3.656 -36.319 10.414 1.00 12.41 207 ILE A CA 1
ATOM 1545 C C . ILE A 1 228 ? 4.721 -36.686 11.470 1.00 12.22 207 ILE A C 1
ATOM 1546 O O . ILE A 1 228 ? 5.231 -35.795 12.229 1.00 11.08 207 ILE A O 1
ATOM 1551 N N . GLN A 1 229 ? 5.037 -37.987 11.515 1.00 11.62 208 GLN A N 1
ATOM 1552 C CA . GLN A 1 229 ? 5.994 -38.516 12.464 1.00 12.85 208 GLN A CA 1
ATOM 1553 C C . GLN A 1 229 ? 7.340 -37.884 12.271 1.00 12.93 208 GLN A C 1
ATOM 1554 O O . GLN A 1 229 ? 7.955 -37.403 13.241 1.00 12.68 208 GLN A O 1
ATOM 1560 N N . THR A 1 230 ? 7.799 -37.887 11.009 1.00 13.41 209 THR A N 1
ATOM 1561 C CA . THR A 1 230 ? 9.088 -37.308 10.636 1.00 13.75 209 THR A CA 1
ATOM 1562 C C . THR A 1 230 ? 9.201 -35.846 11.090 1.00 13.47 209 THR A C 1
ATOM 1563 O O . THR A 1 230 ? 10.206 -35.440 11.742 1.00 13.96 209 THR A O 1
ATOM 1567 N N . ILE A 1 231 ? 8.170 -35.077 10.759 1.00 11.19 210 ILE A N 1
ATOM 1568 C CA . ILE A 1 231 ? 8.112 -33.658 11.104 1.00 10.67 210 ILE A CA 1
ATOM 1569 C C . ILE A 1 231 ? 7.961 -33.465 12.664 1.00 10.32 210 ILE A C 1
ATOM 1570 O O . ILE A 1 231 ? 8.621 -32.635 13.265 1.00 9.98 210 ILE A O 1
ATOM 1575 N N . GLN A 1 232 ? 7.141 -34.278 13.309 1.00 11.29 211 GLN A N 1
ATOM 1576 C CA . GLN A 1 232 ? 7.041 -34.208 14.757 1.00 12.05 211 GLN A CA 1
ATOM 1577 C C . GLN A 1 232 ? 8.403 -34.430 15.390 1.00 12.10 211 GLN A C 1
ATOM 1578 O O . GLN A 1 232 ? 8.732 -33.759 16.369 1.00 12.52 211 GLN A O 1
ATOM 1584 N N . GLN A 1 233 ? 9.139 -35.414 14.883 1.00 10.53 212 GLN A N 1
ATOM 1585 C CA . GLN A 1 233 ? 10.444 -35.722 15.373 1.00 11.70 212 GLN A CA 1
ATOM 1586 C C . GLN A 1 233 ? 11.409 -34.559 15.092 1.00 10.98 212 GLN A C 1
ATOM 1587 O O . GLN A 1 233 ? 12.286 -34.267 15.931 1.00 12.22 212 GLN A O 1
ATOM 1593 N N . ALA A 1 234 ? 11.274 -33.885 13.937 1.00 8.27 213 ALA A N 1
ATOM 1594 C CA . ALA A 1 234 ? 12.173 -32.719 13.677 1.00 7.49 213 ALA A CA 1
ATOM 1595 C C . ALA A 1 234 ? 11.949 -31.586 14.711 1.00 7.16 213 ALA A C 1
ATOM 1596 O O . ALA A 1 234 ? 12.907 -30.979 15.217 1.00 8.04 213 ALA A O 1
ATOM 1598 N N . ILE A 1 235 ? 10.690 -31.318 15.009 1.00 8.39 214 ILE A N 1
ATOM 1599 C CA . ILE A 1 235 ? 10.310 -30.315 16.043 1.00 10.14 214 ILE A CA 1
ATOM 1600 C C . ILE A 1 235 ? 10.832 -30.684 17.429 1.00 11.34 214 ILE A C 1
ATOM 1601 O O . ILE A 1 235 ? 11.393 -29.835 18.132 1.00 11.27 214 ILE A O 1
ATOM 1606 N N . THR A 1 236 ? 10.635 -31.932 17.835 1.00 12.26 215 THR A N 1
ATOM 1607 C CA . THR A 1 236 ? 11.161 -32.323 19.155 1.00 15.38 215 THR A CA 1
ATOM 1608 C C . THR A 1 236 ? 12.689 -32.224 19.212 1.00 15.12 215 THR A C 1
ATOM 1609 O O . THR A 1 236 ? 13.245 -31.785 20.228 1.00 15.42 215 THR A O 1
ATOM 1613 N N . ASP A 1 237 ? 13.359 -32.590 18.116 1.00 15.35 216 ASP A N 1
ATOM 1614 C CA . ASP A 1 237 ? 14.819 -32.447 18.052 1.00 14.10 216 ASP A CA 1
ATOM 1615 C C . ASP A 1 237 ? 15.298 -30.983 18.180 1.00 14.72 216 ASP A C 1
ATOM 1616 O O . ASP A 1 237 ? 16.290 -30.704 18.890 1.00 13.13 216 ASP A O 1
ATOM 1621 N N . LEU A 1 238 ? 14.608 -30.056 17.487 1.00 13.88 217 LEU A N 1
ATOM 1622 C CA . LEU A 1 238 ? 14.971 -28.614 17.513 1.00 13.89 217 LEU A CA 1
ATOM 1623 C C . LEU A 1 238 ? 14.712 -27.972 18.863 1.00 14.85 217 LEU A C 1
ATOM 1624 O O . LEU A 1 238 ? 15.477 -27.078 19.328 1.00 16.31 217 LEU A O 1
ATOM 1629 N N . LYS A 1 239 ? 13.630 -28.391 19.504 1.00 15.41 218 LYS A N 1
ATOM 1630 C CA . LYS A 1 239 ? 13.368 -28.041 20.879 1.00 16.66 218 LYS A CA 1
ATOM 1631 C C . LYS A 1 239 ? 14.507 -28.491 21.816 1.00 17.44 218 LYS A C 1
ATOM 1632 O O . LYS A 1 239 ? 15.103 -27.659 22.553 1.00 17.48 218 LYS A O 1
ATOM 1638 N N . SER A 1 240 ? 14.832 -29.783 21.772 1.00 17.79 219 SER A N 1
ATOM 1639 C CA . SER A 1 240 ? 15.994 -30.325 22.537 1.00 19.81 219 SER A CA 1
ATOM 1640 C C . SER A 1 240 ? 17.236 -29.546 22.298 1.00 18.93 219 SER A C 1
ATOM 1641 O O . SER A 1 240 ? 17.924 -29.227 23.257 1.00 21.14 219 SER A O 1
ATOM 1644 N N . GLU A 1 241 ? 17.527 -29.223 21.035 1.00 17.91 220 GLU A N 1
ATOM 1645 C CA . GLU A 1 241 ? 18.775 -28.551 20.678 1.00 15.90 220 GLU A CA 1
ATOM 1646 C C . GLU A 1 241 ? 18.781 -27.103 21.119 1.00 14.85 220 GLU A C 1
ATOM 1647 O O . GLU A 1 241 ? 19.825 -26.461 21.041 1.00 14.43 220 GLU A O 1
ATOM 1653 N N . GLY A 1 242 ? 17.653 -26.589 21.623 1.00 12.48 221 GLY A N 1
ATOM 1654 C CA . GLY A 1 242 ? 17.583 -25.176 21.979 1.00 12.68 221 GLY A CA 1
ATOM 1655 C C . GLY A 1 242 ? 17.344 -24.263 20.783 1.00 13.57 221 GLY A C 1
ATOM 1656 O O . GLY A 1 242 ? 17.339 -23.021 20.894 1.00 14.30 221 GLY A O 1
ATOM 1657 N N . VAL A 1 243 ? 17.153 -24.851 19.613 1.00 13.36 222 VAL A N 1
ATOM 1658 C CA . VAL A 1 243 ? 16.992 -24.032 18.405 1.00 12.23 222 VAL A CA 1
ATOM 1659 C C . VAL A 1 243 ? 15.693 -23.214 18.429 1.00 12.20 222 VAL A C 1
ATOM 1660 O O . VAL A 1 243 ? 15.705 -22.040 18.122 1.00 11.43 222 VAL A O 1
ATOM 1664 N N . ILE A 1 244 ? 14.592 -23.861 18.803 1.00 14.42 223 ILE A N 1
ATOM 1665 C CA . ILE A 1 244 ? 13.285 -23.197 18.970 1.00 14.77 223 ILE A CA 1
ATOM 1666 C C . ILE A 1 244 ? 13.347 -22.072 20.048 1.00 15.96 223 ILE A C 1
ATOM 1667 O O . ILE A 1 244 ? 12.874 -20.962 19.798 1.00 15.68 223 ILE A O 1
ATOM 1672 N N . GLN A 1 245 ? 13.991 -22.323 21.194 1.00 16.75 224 GLN A N 1
ATOM 1673 C CA . GLN A 1 245 ? 14.171 -21.220 22.162 1.00 18.32 224 GLN A CA 1
ATOM 1674 C C . GLN A 1 245 ? 14.955 -20.052 21.580 1.00 16.55 224 GLN A C 1
ATOM 1675 O O . GLN A 1 245 ? 14.511 -18.924 21.714 1.00 15.71 224 GLN A O 1
ATOM 1681 N N . SER A 1 246 ? 16.092 -20.321 20.916 1.00 14.18 225 SER A N 1
ATOM 1682 C CA . SER A 1 246 ? 16.804 -19.265 20.240 1.00 13.32 225 SER A CA 1
ATOM 1683 C C . SER A 1 246 ? 15.924 -18.437 19.278 1.00 11.89 225 SER A C 1
ATOM 1684 O O . SER A 1 246 ? 15.999 -17.218 19.269 1.00 10.96 225 SER A O 1
ATOM 1687 N N . LEU A 1 247 ? 15.129 -19.128 18.469 1.00 10.16 226 LEU A N 1
ATOM 1688 C CA . LEU A 1 247 ? 14.396 -18.520 17.408 1.00 8.83 226 LEU A CA 1
ATOM 1689 C C . LEU A 1 247 ? 13.268 -17.668 18.051 1.00 8.20 226 LEU A C 1
ATOM 1690 O O . LEU A 1 247 ? 13.091 -16.540 17.651 1.00 7.50 226 LEU A O 1
ATOM 1695 N N . THR A 1 248 ? 12.580 -18.182 19.082 1.00 7.63 227 THR A N 1
ATOM 1696 C CA . THR A 1 248 ? 11.511 -17.415 19.781 1.00 8.26 227 THR A CA 1
ATOM 1697 C C . THR A 1 248 ? 12.097 -16.109 20.400 1.00 9.19 227 THR A C 1
ATOM 1698 O O . THR A 1 248 ? 11.435 -15.107 20.434 1.00 9.44 227 THR A O 1
ATOM 1702 N N . LYS A 1 249 ? 13.336 -16.143 20.875 1.00 8.51 228 LYS A N 1
ATOM 1703 C CA . LYS A 1 249 ? 14.013 -14.958 21.391 1.00 9.32 228 LYS A CA 1
ATOM 1704 C C . LYS A 1 249 ? 14.343 -13.986 20.268 1.00 7.70 228 LYS A C 1
ATOM 1705 O O . LYS A 1 249 ? 14.186 -12.801 20.419 1.00 6.69 228 LYS A O 1
ATOM 1711 N N . LYS A 1 250 ? 14.862 -14.513 19.180 1.00 7.24 229 LYS A N 1
ATOM 1712 C CA . LYS A 1 250 ? 15.303 -13.746 18.050 1.00 7.88 229 LYS A CA 1
ATOM 1713 C C . LYS A 1 250 ? 14.126 -12.946 17.508 1.00 7.87 229 LYS A C 1
ATOM 1714 O O . LYS A 1 250 ? 14.275 -11.789 17.172 1.00 5.45 229 LYS A O 1
ATOM 1720 N N . TRP A 1 251 ? 12.945 -13.555 17.444 1.00 6.41 230 TRP A N 1
ATOM 1721 C CA . TRP A 1 251 ? 11.818 -12.852 16.837 1.00 7.47 230 TRP A CA 1
ATOM 1722 C C . TRP A 1 251 ? 10.847 -12.292 17.865 1.00 8.21 230 TRP A C 1
ATOM 1723 O O . TRP A 1 251 ? 9.684 -11.931 17.542 1.00 7.26 230 TRP A O 1
ATOM 1734 N N . GLN A 1 252 ? 11.302 -12.241 19.119 1.00 8.19 231 GLN A N 1
ATOM 1735 C CA . GLN A 1 252 ? 10.522 -11.659 20.234 1.00 9.19 231 GLN A CA 1
ATOM 1736 C C . GLN A 1 252 ? 9.163 -12.311 20.551 1.00 10.47 231 GLN A C 1
ATOM 1737 O O . GLN A 1 252 ? 8.160 -11.619 20.883 1.00 10.94 231 GLN A O 1
ATOM 1743 N N . LEU A 1 253 ? 9.109 -13.633 20.467 1.00 9.77 232 LEU A N 1
ATOM 1744 C CA . LEU A 1 253 ? 7.884 -14.330 20.685 1.00 10.46 232 LEU A CA 1
ATOM 1745 C C . LEU A 1 253 ? 7.876 -14.945 22.104 1.00 13.17 232 LEU A C 1
ATOM 1746 O O . LEU A 1 253 ? 6.851 -15.409 22.563 1.00 8.94 232 LEU A O 1
ATOM 1751 N N . SER A 1 254 ? 9.041 -14.911 22.758 1.00 15.19 233 SER A N 1
ATOM 1752 C CA . SER A 1 254 ? 9.208 -15.423 24.101 1.00 19.35 233 SER A CA 1
ATOM 1753 C C . SER A 1 254 ? 9.055 -14.304 25.079 1.00 20.27 233 SER A C 1
ATOM 1754 O O . SER A 1 254 ? 9.284 -13.159 24.738 1.00 20.42 233 SER A O 1
ATOM 1757 N N . GLU A 1 255 ? 8.690 -14.624 26.308 1.00 21.56 234 GLU A N 1
ATOM 1758 C CA . GLU A 1 255 ? 8.797 -13.620 27.356 1.00 22.16 234 GLU A CA 1
ATOM 1759 C C . GLU A 1 255 ? 10.271 -13.294 27.518 1.00 22.93 234 GLU A C 1
ATOM 1760 O O . GLU A 1 255 ? 11.134 -14.193 27.491 1.00 24.11 234 GLU A O 1
ATOM 1766 N N . VAL A 1 256 ? 10.571 -12.018 27.613 1.00 22.35 235 VAL A N 1
ATOM 1767 C CA . VAL A 1 256 ? 11.927 -11.574 27.585 1.00 23.51 235 VAL A CA 1
ATOM 1768 C C . VAL A 1 256 ? 12.598 -11.994 28.870 1.00 24.62 235 VAL A C 1
ATOM 1769 O O . VAL A 1 256 ? 12.060 -11.730 29.952 1.00 25.19 235 VAL A O 1
ATOM 1773 N N . ALA A 1 257 ? 13.751 -12.660 28.758 1.00 25.32 236 ALA A N 1
ATOM 1774 C CA . ALA A 1 257 ? 14.583 -12.983 29.937 1.00 26.24 236 ALA A CA 1
ATOM 1775 C C . ALA A 1 257 ? 15.773 -12.017 30.024 1.00 26.03 236 ALA A C 1
ATOM 1776 O O . ALA A 1 257 ? 16.163 -11.383 29.016 1.00 26.32 236 ALA A O 1
ATOM 1778 N N . TYR A 1 258 ? 16.355 -11.907 31.220 1.00 25.48 237 TYR A N 1
ATOM 1779 C CA . TYR A 1 258 ? 17.630 -11.206 31.379 1.00 24.88 237 TYR A CA 1
ATOM 1780 C C . TYR A 1 258 ? 18.818 -12.156 31.148 1.00 26.02 237 TYR A C 1
ATOM 1781 O O . TYR A 1 258 ? 18.786 -13.328 31.509 1.00 25.30 237 TYR A O 1
ATOM 1790 N N . GLU A 1 259 ? 19.868 -11.629 30.535 1.00 28.20 238 GLU A N 1
ATOM 1791 C CA . GLU A 1 259 ? 21.126 -12.347 30.355 1.00 30.03 238 GLU A CA 1
ATOM 1792 C C . GLU A 1 259 ? 21.988 -12.189 31.591 1.00 30.15 238 GLU A C 1
ATOM 1793 O O . GLU A 1 259 ? 22.590 -11.137 31.784 1.00 31.55 238 GLU A O 1
ATOM 1799 N N . ALA A 1 260 ? 22.056 -13.214 32.439 1.00 29.65 239 ALA A N 1
ATOM 1800 C CA . ALA A 1 260 ? 22.751 -13.069 33.710 1.00 29.47 239 ALA A CA 1
ATOM 1801 C C . ALA A 1 260 ? 24.188 -13.657 33.615 1.00 30.01 239 ALA A C 1
ATOM 1802 O O . ALA A 1 260 ? 24.366 -14.782 33.155 1.00 29.94 239 ALA A O 1
ATOM 1804 N N . ALA A 1 261 ? 25.220 -12.898 33.971 1.00 30.65 240 ALA A N 1
ATOM 1805 C CA . ALA A 1 261 ? 26.571 -13.461 33.958 1.00 31.17 240 ALA A CA 1
ATOM 1806 C C . ALA A 1 261 ? 26.689 -14.373 35.152 1.00 31.75 240 ALA A C 1
ATOM 1807 O O . ALA A 1 261 ? 26.323 -13.990 36.254 1.00 32.59 240 ALA A O 1
ATOM 1809 N N . GLN A 1 262 ? 27.158 -15.592 34.968 1.00 32.63 241 GLN A N 1
ATOM 1810 C CA . GLN A 1 262 ? 27.445 -16.441 36.120 1.00 33.17 241 GLN A CA 1
ATOM 1811 C C . GLN A 1 262 ? 28.918 -16.782 36.176 1.00 33.41 241 GLN A C 1
ATOM 1812 O O . GLN A 1 262 ? 29.562 -16.484 37.172 1.00 34.16 241 GLN A O 1
ATOM 1818 N N . ASP B 1 28 ? 40.969 16.681 69.519 1.00 53.26 7 ASP B N 1
ATOM 1819 C CA . ASP B 1 28 ? 40.543 17.606 68.403 1.00 52.75 7 ASP B CA 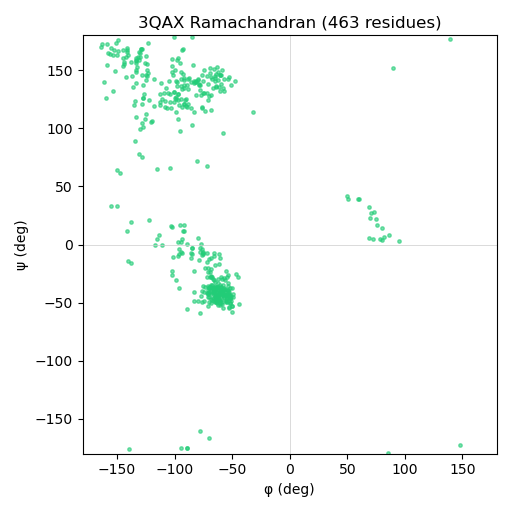1
ATOM 1820 C C . ASP B 1 28 ? 39.002 17.566 68.084 1.00 51.32 7 ASP B C 1
ATOM 1821 O O . ASP B 1 28 ? 38.318 16.560 68.331 1.00 51.66 7 ASP B O 1
ATOM 1826 N N . ARG B 1 29 ? 38.498 18.691 67.565 1.00 49.18 8 ARG B N 1
ATOM 1827 C CA . ARG B 1 29 ? 37.144 18.895 67.040 1.00 46.06 8 ARG B CA 1
ATOM 1828 C C . ARG B 1 29 ? 36.833 17.913 65.888 1.00 43.78 8 ARG B C 1
ATOM 1829 O O . ARG B 1 29 ? 37.197 18.145 64.707 1.00 44.12 8 ARG B O 1
ATOM 1837 N N . ASN B 1 30 ? 36.177 16.803 66.204 1.00 39.33 9 ASN B N 1
ATOM 1838 C CA . ASN B 1 30 ? 35.698 15.952 65.124 1.00 34.62 9 ASN B CA 1
ATOM 1839 C C . ASN B 1 30 ? 34.240 16.289 64.800 1.00 30.48 9 ASN B C 1
ATOM 1840 O O . ASN B 1 30 ? 33.358 15.799 65.468 1.00 28.38 9 ASN B O 1
ATOM 1845 N N . ARG B 1 31 ? 33.995 17.114 63.776 1.00 26.99 10 ARG B N 1
ATOM 1846 C CA . ARG B 1 31 ? 32.645 17.234 63.207 1.00 22.98 10 ARG B CA 1
ATOM 1847 C C . ARG B 1 31 ? 32.255 15.934 62.491 1.00 20.07 10 ARG B C 1
ATOM 1848 O O . ARG B 1 31 ? 32.892 15.541 61.507 1.00 19.50 10 ARG B O 1
ATOM 1856 N N . ILE B 1 32 ? 31.218 15.264 63.004 1.00 16.00 11 ILE B N 1
ATOM 1857 C CA . ILE B 1 32 ? 30.739 14.012 62.429 1.00 13.54 11 ILE B CA 1
ATOM 1858 C C . ILE B 1 32 ? 29.601 14.194 61.439 1.00 13.64 11 ILE B C 1
ATOM 1859 O O . ILE B 1 32 ? 28.791 15.095 61.544 1.00 13.60 11 ILE B O 1
ATOM 1864 N N . TRP B 1 33 ? 29.556 13.313 60.463 1.00 13.25 12 TRP B N 1
ATOM 1865 C CA . TRP B 1 33 ? 28.676 13.468 59.372 1.00 12.50 12 TRP B CA 1
ATOM 1866 C C . TRP B 1 33 ? 27.954 12.137 59.338 1.00 12.34 12 TRP B C 1
ATOM 1867 O O . TRP B 1 33 ? 28.516 11.134 58.872 1.00 13.51 12 TRP B O 1
ATOM 1878 N N . ILE B 1 34 ? 26.732 12.107 59.855 1.00 9.58 13 ILE B N 1
ATOM 1879 C CA . ILE B 1 34 ? 26.051 10.805 60.038 1.00 9.96 13 ILE B CA 1
ATOM 1880 C C . ILE B 1 34 ? 25.237 10.450 58.829 1.00 8.50 13 ILE B C 1
ATOM 1881 O O . ILE B 1 34 ? 24.355 11.204 58.444 1.00 9.48 13 ILE B O 1
ATOM 1886 N N . VAL B 1 35 ? 25.509 9.276 58.260 1.00 8.30 14 VAL B N 1
ATOM 1887 C CA . VAL B 1 35 ? 24.766 8.771 57.104 1.00 6.22 14 VAL B CA 1
ATOM 1888 C C . VAL B 1 35 ? 23.906 7.629 57.536 1.00 5.54 14 VAL B C 1
ATOM 1889 O O . VAL B 1 35 ? 24.406 6.612 58.072 1.00 5.59 14 VAL B O 1
ATOM 1893 N N . GLY B 1 36 ? 22.614 7.760 57.279 1.00 4.36 15 GLY B N 1
ATOM 1894 C CA . GLY B 1 36 ? 21.687 6.737 57.577 1.00 3.16 15 GLY B CA 1
ATOM 1895 C C . GLY B 1 36 ? 21.575 5.804 56.408 1.00 5.89 15 GLY B C 1
ATOM 1896 O O . GLY B 1 36 ? 21.463 6.270 55.232 1.00 6.03 15 GLY B O 1
ATOM 1897 N N . THR B 1 37 ? 21.537 4.498 56.714 1.00 5.32 16 THR B N 1
ATOM 1898 C CA . THR B 1 37 ? 21.322 3.478 55.715 1.00 5.98 16 THR B CA 1
ATOM 1899 C C . THR B 1 37 ? 20.604 2.252 56.271 1.00 6.05 16 THR B C 1
ATOM 1900 O O . THR B 1 37 ? 20.316 2.146 57.501 1.00 4.83 16 THR B O 1
ATOM 1904 N N . ASN B 1 38 ? 20.308 1.317 55.370 1.00 6.87 17 ASN B N 1
ATOM 1905 C CA . ASN B 1 38 ? 19.624 0.063 55.740 1.00 7.26 17 ASN B CA 1
ATOM 1906 C C . ASN B 1 38 ? 20.405 -1.038 55.031 1.00 6.92 17 ASN B C 1
ATOM 1907 O O . ASN B 1 38 ? 20.158 -1.306 53.828 1.00 5.17 17 ASN B O 1
ATOM 1912 N N . ALA B 1 39 ? 21.443 -1.557 55.711 1.00 7.23 18 ALA B N 1
ATOM 1913 C CA . ALA B 1 39 ? 22.459 -2.476 55.132 1.00 6.40 18 ALA B CA 1
ATOM 1914 C C . ALA B 1 39 ? 21.919 -3.902 54.848 1.00 7.57 18 ALA B C 1
ATOM 1915 O O . ALA B 1 39 ? 22.309 -4.889 55.524 1.00 4.90 18 ALA B O 1
ATOM 1917 N N . THR B 1 40 ? 21.001 -4.009 53.878 1.00 7.34 19 THR B N 1
ATOM 1918 C CA . THR B 1 40 ? 20.249 -5.279 53.603 1.00 7.12 19 THR B CA 1
ATOM 1919 C C . THR B 1 40 ? 20.164 -5.489 52.074 1.00 7.98 19 THR B C 1
ATOM 1920 O O . THR B 1 40 ? 19.328 -6.262 51.573 1.00 7.29 19 THR B O 1
ATOM 1924 N N . TYR B 1 41 ? 21.070 -4.808 51.347 1.00 7.48 20 TYR B N 1
ATOM 1925 C CA . TYR B 1 41 ? 20.816 -4.329 50.018 1.00 6.24 20 TYR B CA 1
ATOM 1926 C C . TYR B 1 41 ? 22.148 -4.286 49.180 1.00 6.59 20 TYR B C 1
ATOM 1927 O O . TYR B 1 41 ? 22.625 -3.190 48.793 1.00 5.78 20 TYR B O 1
ATOM 1936 N N . PRO B 1 42 ? 22.757 -5.476 48.945 1.00 4.55 21 PRO B N 1
ATOM 1937 C CA . PRO B 1 42 ? 23.937 -5.590 48.109 1.00 5.93 21 PRO B CA 1
ATOM 1938 C C . PRO B 1 42 ? 23.634 -5.115 46.671 1.00 5.21 21 PRO B C 1
ATOM 1939 O O . PRO B 1 42 ? 22.515 -5.341 46.197 1.00 5.91 21 PRO B O 1
ATOM 1943 N N . PRO B 1 43 ? 24.606 -4.486 45.974 1.00 5.02 22 PRO B N 1
ATOM 1944 C CA . PRO B 1 43 ? 25.974 -4.215 46.390 1.00 6.05 22 PRO B CA 1
ATOM 1945 C C . PRO B 1 43 ? 26.083 -2.815 46.960 1.00 5.75 22 PRO B C 1
ATOM 1946 O O . PRO B 1 43 ? 27.171 -2.338 47.040 1.00 8.68 22 PRO B O 1
ATOM 1950 N N . PHE B 1 44 ? 24.969 -2.169 47.324 1.00 5.77 23 PHE B N 1
ATOM 1951 C CA . PHE B 1 44 ? 24.974 -0.757 47.738 1.00 6.41 23 PHE B CA 1
ATOM 1952 C C . PHE B 1 44 ? 25.361 -0.592 49.227 1.00 5.86 23 PHE B C 1
ATOM 1953 O O . PHE B 1 44 ? 26.195 0.242 49.555 1.00 7.21 23 PHE B O 1
ATOM 1961 N N . GLU B 1 45 ? 24.746 -1.356 50.100 1.00 4.13 24 GLU B N 1
ATOM 1962 C CA . GLU B 1 45 ? 25.195 -1.425 51.496 1.00 6.38 24 GLU B CA 1
ATOM 1963 C C . GLU B 1 45 ? 24.774 -2.786 52.045 1.00 7.04 24 GLU B C 1
ATOM 1964 O O . GLU B 1 45 ? 23.652 -3.261 51.831 1.00 9.35 24 GLU B O 1
ATOM 1970 N N . TYR B 1 46 ? 25.694 -3.457 52.695 1.00 7.40 25 TYR B N 1
ATOM 1971 C CA . TYR B 1 46 ? 25.367 -4.770 53.197 1.00 9.02 25 TYR B CA 1
ATOM 1972 C C . TYR B 1 46 ? 26.380 -5.171 54.205 1.00 9.32 25 TYR B C 1
ATOM 1973 O O . TYR B 1 46 ? 27.368 -4.466 54.374 1.00 8.73 25 TYR B O 1
ATOM 1982 N N . VAL B 1 47 ? 26.106 -6.266 54.906 1.00 11.24 26 VAL B N 1
ATOM 1983 C CA . VAL B 1 47 ? 26.989 -6.764 55.973 1.00 14.12 26 VAL B CA 1
ATOM 1984 C C . VAL B 1 47 ? 27.834 -7.912 55.413 1.00 16.00 26 VAL B C 1
ATOM 1985 O O . VAL B 1 47 ? 27.295 -8.826 54.798 1.00 16.79 26 VAL B O 1
ATOM 1989 N N . ASP B 1 48 ? 29.162 -7.808 55.547 1.00 17.80 27 ASP B N 1
ATOM 1990 C CA . ASP B 1 48 ? 30.078 -8.762 54.917 1.00 20.40 27 ASP B CA 1
ATOM 1991 C C . ASP B 1 48 ? 30.301 -9.904 55.872 1.00 21.78 27 ASP B C 1
ATOM 1992 O O . ASP B 1 48 ? 29.736 -9.924 56.970 1.00 20.98 27 ASP B O 1
ATOM 1997 N N . ALA B 1 49 ? 31.197 -10.802 55.478 1.00 24.51 28 ALA B N 1
ATOM 1998 C CA . ALA B 1 49 ? 31.457 -11.986 56.279 1.00 26.26 28 ALA B CA 1
ATOM 1999 C C . ALA B 1 49 ? 32.104 -11.727 57.669 1.00 26.63 28 ALA B C 1
ATOM 2000 O O . ALA B 1 49 ? 32.201 -12.657 58.445 1.00 27.98 28 ALA B O 1
ATOM 2002 N N . GLN B 1 50 ? 32.513 -10.491 57.984 1.00 27.13 29 GLN B N 1
ATOM 2003 C CA . GLN B 1 50 ? 33.134 -10.114 59.301 1.00 27.49 29 GLN B CA 1
ATOM 2004 C C . GLN B 1 50 ? 32.271 -9.170 60.111 1.00 27.14 29 GLN B C 1
ATOM 2005 O O . GLN B 1 50 ? 32.714 -8.601 61.125 1.00 28.30 29 GLN B O 1
ATOM 2011 N N . GLY B 1 51 ? 31.041 -8.938 59.657 1.00 25.54 30 GLY B N 1
ATOM 2012 C CA . GLY B 1 51 ? 30.141 -8.008 60.368 1.00 22.74 30 GLY B CA 1
ATOM 2013 C C . GLY B 1 51 ? 30.313 -6.562 59.959 1.00 21.58 30 GLY B C 1
ATOM 2014 O O . GLY B 1 51 ? 29.756 -5.647 60.604 1.00 20.71 30 GLY B O 1
ATOM 2015 N N . GLU B 1 52 ? 31.105 -6.336 58.912 1.00 19.54 31 GLU B N 1
ATOM 2016 C CA . GLU B 1 52 ? 31.360 -4.964 58.478 1.00 19.37 31 GLU B CA 1
ATOM 2017 C C . GLU B 1 52 ? 30.360 -4.519 57.412 1.00 16.04 31 GLU B C 1
ATOM 2018 O O . GLU B 1 52 ? 30.029 -5.289 56.541 1.00 15.68 31 GLU B O 1
ATOM 2024 N N . VAL B 1 53 ? 29.864 -3.292 57.529 1.00 15.16 32 VAL B N 1
ATOM 2025 C CA . VAL B 1 53 ? 28.896 -2.728 56.557 1.00 13.71 32 VAL B CA 1
ATOM 2026 C C . VAL B 1 53 ? 29.700 -2.076 55.458 1.00 12.78 32 VAL B C 1
ATOM 2027 O O . VAL B 1 53 ? 30.519 -1.191 55.737 1.00 12.29 32 VAL B O 1
ATOM 2031 N N . VAL B 1 54 ? 29.488 -2.557 54.229 1.00 11.41 33 VAL B N 1
ATOM 2032 C CA . VAL B 1 54 ? 30.323 -2.224 53.054 1.00 9.94 33 VAL B CA 1
ATOM 2033 C C . VAL B 1 54 ? 29.393 -2.084 51.843 1.00 9.36 33 VAL B C 1
ATOM 2034 O O . VAL B 1 54 ? 28.237 -2.493 51.895 1.00 9.83 33 VAL B O 1
ATOM 2038 N N . GLY B 1 55 ? 29.925 -1.566 50.742 1.00 8.23 34 GLY B N 1
ATOM 2039 C CA . GLY B 1 55 ? 29.205 -1.492 49.500 1.00 7.11 34 GLY B CA 1
ATOM 2040 C C . GLY B 1 55 ? 29.468 -0.186 48.817 1.00 7.54 34 GLY B C 1
ATOM 2041 O O . GLY B 1 55 ? 30.160 0.697 49.375 1.00 6.99 34 GLY B O 1
ATOM 2042 N N . PHE B 1 56 ? 28.887 -0.048 47.619 1.00 8.13 35 PHE B N 1
ATOM 2043 C CA . PHE B 1 56 ? 28.991 1.202 46.849 1.00 7.51 35 PHE B CA 1
ATOM 2044 C C . PHE B 1 56 ? 28.611 2.472 47.588 1.00 7.99 35 PHE B C 1
ATOM 2045 O O . PHE B 1 56 ? 29.380 3.462 47.522 1.00 9.14 35 PHE B O 1
ATOM 2053 N N . ASP B 1 57 ? 27.431 2.480 48.235 1.00 5.38 36 ASP B N 1
ATOM 2054 C CA . ASP B 1 57 ? 27.000 3.603 49.019 1.00 6.50 36 ASP B CA 1
ATOM 2055 C C . ASP B 1 57 ? 27.948 3.927 50.160 1.00 5.91 36 ASP B C 1
ATOM 2056 O O . ASP B 1 57 ? 28.181 5.122 50.449 1.00 4.69 36 ASP B O 1
ATOM 2061 N N . ILE B 1 58 ? 28.474 2.902 50.798 1.00 7.00 37 ILE B N 1
ATOM 2062 C CA . ILE B 1 58 ? 29.461 3.135 51.918 1.00 8.48 37 ILE B CA 1
ATOM 2063 C C . ILE B 1 58 ? 30.732 3.795 51.350 1.00 8.33 37 ILE B C 1
ATOM 2064 O O . ILE B 1 58 ? 31.210 4.855 51.855 1.00 10.00 37 ILE B O 1
ATOM 2069 N N . ASP B 1 59 ? 31.255 3.210 50.263 1.00 8.36 38 ASP B N 1
ATOM 2070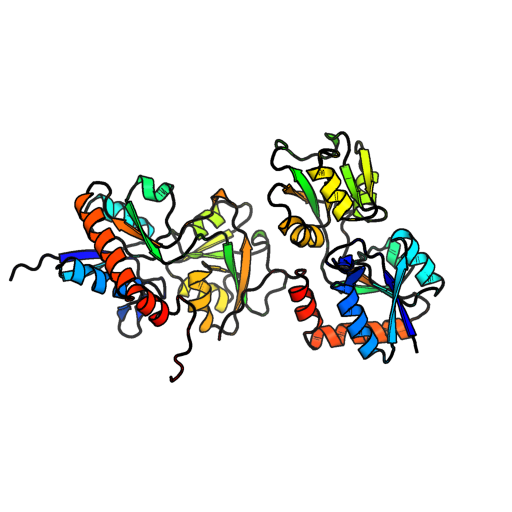 C CA . ASP B 1 59 ? 32.451 3.795 49.626 1.00 6.72 38 ASP B CA 1
ATOM 2071 C C . ASP B 1 59 ? 32.250 5.236 49.165 1.00 6.79 38 ASP B C 1
ATOM 2072 O O . ASP B 1 59 ? 33.102 6.102 49.374 1.00 5.96 38 ASP B O 1
ATOM 2077 N N . LEU B 1 60 ? 31.109 5.508 48.555 1.00 7.07 39 LEU B N 1
ATOM 2078 C CA . LEU B 1 60 ? 30.823 6.865 48.143 1.00 7.34 39 LEU B CA 1
ATOM 2079 C C . LEU B 1 60 ? 30.643 7.816 49.303 1.00 9.15 39 LEU B C 1
ATOM 2080 O O . LEU B 1 60 ? 31.110 8.993 49.250 1.00 10.43 39 LEU B O 1
ATOM 2085 N N . ALA B 1 61 ? 29.975 7.355 50.347 1.00 8.69 40 ALA B N 1
ATOM 2086 C CA . ALA B 1 61 ? 29.896 8.150 51.614 1.00 9.73 40 ALA B CA 1
ATOM 2087 C C . ALA B 1 61 ? 31.302 8.539 52.147 1.00 9.89 40 ALA B C 1
ATOM 2088 O O . ALA B 1 61 ? 31.512 9.668 52.567 1.00 8.97 40 ALA B O 1
ATOM 2090 N N . LYS B 1 62 ? 32.241 7.598 52.123 1.00 10.71 41 LYS B N 1
ATOM 2091 C CA . LYS B 1 62 ? 33.587 7.884 52.549 1.00 11.82 41 LYS B CA 1
ATOM 2092 C C . LYS B 1 62 ? 34.205 8.932 51.623 1.00 11.79 41 LYS B C 1
ATOM 2093 O O . LYS B 1 62 ? 34.755 9.908 52.068 1.00 10.39 41 LYS B O 1
ATOM 2099 N N . ALA B 1 63 ? 34.126 8.719 50.317 1.00 12.11 42 ALA B N 1
ATOM 2100 C CA . ALA B 1 63 ? 34.688 9.743 49.424 1.00 12.43 42 ALA B CA 1
ATOM 2101 C C . ALA B 1 63 ? 34.021 11.083 49.583 1.00 12.38 42 ALA B C 1
ATOM 2102 O O . ALA B 1 63 ? 34.694 12.108 49.590 1.00 14.19 42 ALA B O 1
ATOM 2104 N N . ILE B 1 64 ? 32.710 11.111 49.718 1.00 11.83 43 ILE B N 1
ATOM 2105 C CA . ILE B 1 64 ? 32.044 12.377 49.961 1.00 11.07 43 ILE B CA 1
ATOM 2106 C C . ILE B 1 64 ? 32.431 13.041 51.287 1.00 11.68 43 ILE B C 1
ATOM 2107 O O . ILE B 1 64 ? 32.648 14.253 51.339 1.00 10.21 43 ILE B O 1
ATOM 2112 N N . SER B 1 65 ? 32.497 12.276 52.367 1.00 11.67 44 SER B N 1
ATOM 2113 C CA . SER B 1 65 ? 32.880 12.905 53.669 1.00 13.61 44 SER B CA 1
ATOM 2114 C C . SER B 1 65 ? 34.256 13.605 53.581 1.00 14.88 44 SER B C 1
ATOM 2115 O O . SER B 1 65 ? 34.448 14.626 54.196 1.00 14.07 44 SER B O 1
ATOM 2118 N N . GLU B 1 66 ? 35.198 13.017 52.834 1.00 17.18 45 GLU B N 1
ATOM 2119 C CA . GLU B 1 66 ? 36.486 13.670 52.500 1.00 18.21 45 GLU B CA 1
ATOM 2120 C C . GLU B 1 66 ? 36.296 15.060 51.882 1.00 17.64 45 GLU B C 1
ATOM 2121 O O . GLU B 1 66 ? 36.841 16.012 52.410 1.00 17.87 45 GLU B O 1
ATOM 2127 N N . LYS B 1 67 ? 35.514 15.178 50.809 1.00 15.91 46 LYS B N 1
ATOM 2128 C CA . LYS B 1 67 ? 35.235 16.482 50.226 1.00 15.71 46 LYS B CA 1
ATOM 2129 C C . LYS B 1 67 ? 34.597 17.397 51.232 1.00 15.12 46 LYS B C 1
ATOM 2130 O O . LYS B 1 67 ? 34.867 18.578 51.208 1.00 14.53 46 LYS B O 1
ATOM 2136 N N . LEU B 1 68 ? 33.758 16.858 52.117 1.00 14.57 47 LEU B N 1
ATOM 2137 C CA . LEU B 1 68 ? 33.104 17.727 53.105 1.00 15.42 47 LEU B CA 1
ATOM 2138 C C . LEU B 1 68 ? 34.007 18.128 54.309 1.00 15.04 47 LEU B C 1
ATOM 2139 O O . LEU B 1 68 ? 33.662 19.066 55.060 1.00 15.05 47 LEU B O 1
ATOM 2144 N N . GLY B 1 69 ? 35.145 17.445 54.463 1.00 13.32 48 GLY B N 1
ATOM 2145 C CA . GLY B 1 69 ? 36.019 17.712 55.593 1.00 13.67 48 GLY B CA 1
ATOM 2146 C C . GLY B 1 69 ? 35.448 17.252 56.923 1.00 14.36 48 GLY B C 1
ATOM 2147 O O . GLY B 1 69 ? 35.783 17.807 57.977 1.00 13.68 48 GLY B O 1
ATOM 2148 N N . LYS B 1 70 ? 34.580 16.227 56.887 1.00 13.71 49 LYS B N 1
ATOM 2149 C CA . LYS B 1 70 ? 34.014 15.710 58.104 1.00 12.37 49 LYS B CA 1
ATOM 2150 C C . LYS B 1 70 ? 34.287 14.223 58.235 1.00 12.42 49 LYS B C 1
ATOM 2151 O O . LYS B 1 70 ? 34.546 13.508 57.250 1.00 8.36 49 LYS B O 1
ATOM 2157 N N . GLN B 1 71 ? 34.283 13.760 59.477 1.00 11.53 50 GLN B N 1
ATOM 2158 C CA . GLN B 1 71 ? 34.506 12.351 59.727 1.00 11.62 50 GLN B CA 1
ATOM 2159 C C . GLN B 1 71 ? 33.185 11.573 59.500 1.00 11.87 50 GLN B C 1
ATOM 2160 O O . GLN B 1 71 ? 32.108 11.995 59.958 1.00 13.35 50 GLN B O 1
ATOM 2166 N N . LEU B 1 72 ? 33.221 10.509 58.707 1.00 10.24 51 LEU B N 1
ATOM 2167 C CA . LEU B 1 72 ? 32.001 9.776 58.380 1.00 10.14 51 LEU B CA 1
ATOM 2168 C C . LEU B 1 72 ? 31.553 8.920 59.554 1.00 10.17 51 LEU B C 1
ATOM 2169 O O . LEU B 1 72 ? 32.395 8.310 60.212 1.00 10.62 51 LEU B O 1
ATOM 2174 N N . GLU B 1 73 ? 30.252 8.860 59.790 1.00 9.37 52 GLU B N 1
ATOM 2175 C CA . GLU B 1 73 ? 29.671 7.793 60.618 1.00 10.42 52 GLU B CA 1
ATOM 2176 C C . GLU B 1 73 ? 28.400 7.173 59.976 1.00 10.12 52 GLU B C 1
ATOM 2177 O O . GLU B 1 73 ? 27.409 7.871 59.683 1.00 7.27 52 GLU B O 1
ATOM 2183 N N . VAL B 1 74 ? 28.410 5.865 59.771 1.00 10.18 53 VAL B N 1
ATOM 2184 C CA . VAL B 1 74 ? 27.251 5.207 59.153 1.00 9.87 53 VAL B CA 1
ATOM 2185 C C . VAL B 1 74 ? 26.329 4.592 60.239 1.00 10.78 53 VAL B C 1
ATOM 2186 O O . VAL B 1 74 ? 26.807 3.904 61.174 1.00 9.29 53 VAL B O 1
ATOM 2190 N N . ARG B 1 75 ? 25.032 4.877 60.176 1.00 10.24 54 ARG B N 1
ATOM 2191 C CA . ARG B 1 75 ? 24.106 4.269 61.169 1.00 10.74 54 ARG B CA 1
ATOM 2192 C C . ARG B 1 75 ? 23.011 3.518 60.502 1.00 10.15 54 ARG B C 1
ATOM 2193 O O . ARG B 1 75 ? 22.515 3.960 59.481 1.00 10.47 54 ARG B O 1
ATOM 2201 N N . GLU B 1 76 ? 22.502 2.482 61.157 1.00 10.67 55 GLU B N 1
ATOM 2202 C CA . GLU B 1 76 ? 21.527 1.613 60.528 1.00 11.32 55 GLU B CA 1
ATOM 2203 C C . GLU B 1 76 ? 20.138 2.008 60.987 1.00 11.72 55 GLU B C 1
ATOM 2204 O O . GLU B 1 76 ? 19.964 2.298 62.170 1.00 12.04 55 GLU B O 1
ATOM 2210 N N . PHE B 1 77 ? 19.153 1.986 60.073 1.00 11.19 56 PHE B N 1
ATOM 2211 C CA . PHE B 1 77 ? 17.755 2.280 60.365 1.00 10.55 56 PHE B CA 1
ATOM 2212 C C . PHE B 1 77 ? 16.865 1.396 59.500 1.00 10.48 56 PHE B C 1
ATOM 2213 O O . PHE B 1 77 ? 17.284 1.046 58.422 1.00 9.45 56 PHE B O 1
ATOM 2221 N N . ALA B 1 78 ? 15.648 1.088 59.934 1.00 9.59 57 ALA B N 1
ATOM 2222 C CA . ALA B 1 78 ? 14.659 0.492 58.988 1.00 9.93 57 ALA B CA 1
ATOM 2223 C C . ALA B 1 78 ? 14.561 1.409 57.750 1.00 9.27 57 ALA B C 1
ATOM 2224 O O . ALA B 1 78 ? 14.625 2.632 57.890 1.00 7.81 57 ALA B O 1
ATOM 2226 N N . PHE B 1 79 ? 14.372 0.837 56.552 1.00 8.82 58 PHE B N 1
ATOM 2227 C CA . PHE B 1 79 ? 14.408 1.637 55.359 1.00 7.51 58 PHE B CA 1
ATOM 2228 C C . PHE B 1 79 ? 13.266 2.664 55.342 1.00 9.07 58 PHE B C 1
ATOM 2229 O O . PHE B 1 79 ? 13.533 3.824 55.068 1.00 7.17 58 PHE B O 1
ATOM 2237 N N . ASP B 1 80 ? 12.036 2.245 55.641 1.00 9.48 59 ASP B N 1
ATOM 2238 C CA . ASP B 1 80 ? 10.870 3.172 55.738 1.00 11.74 59 ASP B CA 1
ATOM 2239 C C . ASP B 1 80 ? 11.004 4.284 56.864 1.00 12.21 59 ASP B C 1
ATOM 2240 O O . ASP B 1 80 ? 10.174 5.200 56.911 1.00 12.33 59 ASP B O 1
ATOM 2245 N N . ALA B 1 81 ? 12.041 4.192 57.714 1.00 8.14 60 ALA B N 1
ATOM 2246 C CA . ALA B 1 81 ? 12.282 5.174 58.763 1.00 9.75 60 ALA B CA 1
ATOM 2247 C C . ALA B 1 81 ? 13.301 6.271 58.400 1.00 8.22 60 ALA B C 1
ATOM 2248 O O . ALA B 1 81 ? 13.489 7.218 59.159 1.00 5.96 60 ALA B O 1
ATOM 2250 N N . LEU B 1 82 ? 13.973 6.130 57.257 1.00 7.26 61 LEU B N 1
ATOM 2251 C CA . LEU B 1 82 ? 15.105 7.024 56.928 1.00 6.29 61 LEU B CA 1
ATOM 2252 C C . LEU B 1 82 ? 14.694 8.466 56.665 1.00 7.21 61 LEU B C 1
ATOM 2253 O O . LEU B 1 82 ? 15.345 9.401 57.154 1.00 6.29 61 LEU B O 1
ATOM 2258 N N . ILE B 1 83 ? 13.649 8.657 55.835 1.00 7.83 62 ILE B N 1
ATOM 2259 C CA . ILE B 1 83 ? 13.131 9.985 55.506 1.00 9.04 62 ILE B CA 1
ATOM 2260 C C . ILE B 1 83 ? 12.878 10.808 56.783 1.00 8.60 62 ILE B C 1
ATOM 2261 O O . ILE B 1 83 ? 13.355 11.942 56.885 1.00 8.07 62 ILE B O 1
ATOM 2266 N N . LEU B 1 84 ? 12.119 10.219 57.716 1.00 9.31 63 LEU B N 1
ATOM 2267 C CA . LEU B 1 84 ? 11.676 10.874 58.940 1.00 9.49 63 LEU B CA 1
ATOM 2268 C C . LEU B 1 84 ? 12.892 11.250 59.821 1.00 9.49 63 LEU B C 1
ATOM 2269 O O . LEU B 1 84 ? 12.992 12.383 60.243 1.00 7.80 63 LEU B O 1
ATOM 2274 N N . ASN B 1 85 ? 13.801 10.286 60.029 1.00 9.23 64 ASN B N 1
ATOM 2275 C CA . ASN B 1 85 ? 15.074 10.541 60.680 1.00 9.36 64 ASN B CA 1
ATOM 2276 C C . ASN B 1 85 ? 15.837 11.691 60.003 1.00 9.23 64 ASN B C 1
ATOM 2277 O O . ASN B 1 85 ? 16.369 12.544 60.681 1.00 8.75 64 ASN B O 1
ATOM 2282 N N . LEU B 1 86 ? 15.900 11.707 58.659 1.00 9.09 65 LEU B N 1
ATOM 2283 C CA . LEU B 1 86 ? 16.614 12.772 57.958 1.00 9.27 65 LEU B CA 1
ATOM 2284 C C . LEU B 1 86 ? 15.978 14.145 58.190 1.00 10.07 65 LEU B C 1
ATOM 2285 O O . LEU B 1 86 ? 16.686 15.096 58.503 1.00 9.21 65 LEU B O 1
ATOM 2290 N N . LYS B 1 87 ? 14.660 14.242 58.008 1.00 9.57 66 LYS B N 1
ATOM 2291 C CA . LYS B 1 87 ? 13.912 15.484 58.215 1.00 11.19 66 LYS B CA 1
ATOM 2292 C C . LYS B 1 87 ? 14.092 16.082 59.622 1.00 11.54 66 LYS B C 1
ATOM 2293 O O . LYS B 1 87 ? 14.239 17.317 59.827 1.00 12.45 66 LYS B O 1
ATOM 2299 N N . LYS B 1 88 ? 14.045 15.191 60.598 1.00 9.89 67 LYS B N 1
ATOM 2300 C CA . LYS B 1 88 ? 14.237 15.579 62.001 1.00 9.48 67 LYS B CA 1
ATOM 2301 C C . LYS B 1 88 ? 15.659 15.874 62.423 1.00 8.19 67 LYS B C 1
ATOM 2302 O O . LYS B 1 88 ? 15.866 16.431 63.519 1.00 8.75 67 LYS B O 1
ATOM 2308 N N . HIS B 1 89 ? 16.612 15.621 61.524 1.00 7.18 68 HIS B N 1
ATOM 2309 C CA . HIS B 1 89 ? 18.043 15.918 61.760 1.00 7.40 68 HIS B CA 1
ATOM 2310 C C . HIS B 1 89 ? 18.626 14.927 62.760 1.00 6.56 68 HIS B C 1
ATOM 2311 O O . HIS B 1 89 ? 19.577 15.246 63.496 1.00 7.06 68 HIS B O 1
ATOM 2318 N N . ARG B 1 90 ? 18.049 13.721 62.806 1.00 5.97 69 ARG B N 1
ATOM 2319 C CA . ARG B 1 90 ? 18.662 12.655 63.587 1.00 5.57 69 ARG B CA 1
ATOM 2320 C C . ARG B 1 90 ? 19.717 11.942 62.736 1.00 5.65 69 ARG B C 1
ATOM 2321 O O . ARG B 1 90 ? 20.524 11.169 63.267 1.00 5.55 69 ARG B O 1
ATOM 2329 N N . ILE B 1 91 ? 19.748 12.214 61.422 1.00 6.04 70 ILE B N 1
ATOM 2330 C CA . ILE B 1 91 ? 20.875 11.764 60.585 0.50 4.12 70 ILE B CA 1
ATOM 2331 C C . ILE B 1 91 ? 21.104 12.906 59.617 1.00 5.50 70 ILE B C 1
ATOM 2332 O O . ILE B 1 91 ? 20.242 13.736 59.430 1.00 7.30 70 ILE B O 1
ATOM 2337 N N . ASP B 1 92 ? 22.251 12.978 58.987 1.00 6.55 71 ASP B N 1
ATOM 2338 C CA . ASP B 1 92 ? 22.590 14.170 58.176 1.00 7.04 71 ASP B CA 1
ATOM 2339 C C . ASP B 1 92 ? 22.411 13.906 56.682 1.00 6.73 71 ASP B C 1
ATOM 2340 O O . ASP B 1 92 ? 22.325 14.847 55.944 1.00 5.07 71 ASP B O 1
ATOM 2345 N N . ALA B 1 93 ? 22.448 12.643 56.264 1.00 6.01 72 ALA B N 1
ATOM 2346 C CA . ALA B 1 93 ? 22.182 12.312 54.863 1.00 7.15 72 ALA B CA 1
ATOM 2347 C C . ALA B 1 93 ? 21.625 10.900 54.765 1.00 6.66 72 ALA B C 1
ATOM 2348 O O . ALA B 1 93 ? 21.692 10.100 55.733 1.00 6.66 72 ALA B O 1
ATOM 2350 N N . ILE B 1 94 ? 21.100 10.561 53.599 1.00 7.56 73 ILE B N 1
ATOM 2351 C CA . ILE B 1 94 ? 20.687 9.165 53.363 1.00 7.54 73 ILE B CA 1
ATOM 2352 C C . ILE B 1 94 ? 21.431 8.637 52.156 1.00 7.93 73 ILE B C 1
ATOM 2353 O O . ILE B 1 94 ? 21.398 9.251 51.075 1.00 7.37 73 ILE B O 1
ATOM 2358 N N . LEU B 1 95 ? 22.124 7.531 52.349 1.00 7.16 74 LEU B N 1
ATOM 2359 C CA . LEU B 1 95 ? 22.572 6.750 51.230 1.00 8.07 74 LEU B CA 1
ATOM 2360 C C . LEU B 1 95 ? 22.057 5.341 51.434 1.00 8.72 74 LEU B C 1
ATOM 2361 O O . LEU B 1 95 ? 22.530 4.614 52.319 1.00 9.69 74 LEU B O 1
ATOM 2366 N N . ALA B 1 96 ? 21.142 4.933 50.574 1.00 8.12 75 ALA B N 1
ATOM 2367 C CA . ALA B 1 96 ? 20.468 3.639 50.732 1.00 7.02 75 ALA B CA 1
ATOM 2368 C C . ALA B 1 96 ? 19.949 3.127 49.412 1.00 6.39 75 ALA B C 1
ATOM 2369 O O . ALA B 1 96 ? 18.955 2.423 49.363 1.00 8.07 75 ALA B O 1
ATOM 2371 N N . GLY B 1 97 ? 20.659 3.418 48.328 1.00 6.42 76 GLY B N 1
ATOM 2372 C CA . GLY B 1 97 ? 20.162 3.084 47.005 1.00 6.40 76 GLY B CA 1
ATOM 2373 C C . GLY B 1 97 ? 18.739 3.566 46.826 1.00 6.00 76 GLY B C 1
ATOM 2374 O O . GLY B 1 97 ? 17.889 2.875 46.257 1.00 5.91 76 GLY B O 1
ATOM 2375 N N . MET B 1 98 ? 18.461 4.764 47.305 1.00 5.18 77 MET B N 1
ATOM 2376 C CA . MET B 1 98 ? 17.097 5.210 47.342 1.00 5.71 77 MET B CA 1
ATOM 2377 C C . MET B 1 98 ? 16.711 5.848 46.015 1.00 6.64 77 MET B C 1
ATOM 2378 O O . MET B 1 98 ? 17.227 6.913 45.640 1.00 6.30 77 MET B O 1
ATOM 2383 N N . SER B 1 99 ? 15.735 5.237 45.351 1.00 7.38 78 SER B N 1
ATOM 2384 C CA . SER B 1 99 ? 15.208 5.712 44.074 1.00 6.59 78 SER B CA 1
ATOM 2385 C C . SER B 1 99 ? 14.523 7.089 44.191 1.00 7.93 78 SER B C 1
ATOM 2386 O O . SER B 1 99 ? 13.738 7.349 45.103 1.00 8.03 78 SER B O 1
ATOM 2389 N N . ILE B 1 100 ? 14.802 7.942 43.232 1.00 7.69 79 ILE B N 1
ATOM 2390 C CA . ILE B 1 100 ? 14.171 9.236 43.170 1.00 10.91 79 ILE B CA 1
ATOM 2391 C C . ILE B 1 100 ? 12.722 9.189 42.661 1.00 10.86 79 ILE B C 1
ATOM 2392 O O . ILE B 1 100 ? 12.482 8.742 41.551 1.00 13.47 79 ILE B O 1
ATOM 2397 N N . THR B 1 101 ? 11.775 9.613 43.487 1.00 12.02 80 THR B N 1
ATOM 2398 C CA . THR B 1 101 ? 10.349 9.717 43.103 1.00 14.06 80 THR B CA 1
ATOM 2399 C C . THR B 1 101 ? 9.832 11.067 43.579 1.00 15.77 80 THR B C 1
ATOM 2400 O O . THR B 1 101 ? 10.317 11.571 44.602 1.00 17.51 80 THR B O 1
ATOM 2404 N N . PRO B 1 102 ? 8.845 11.654 42.882 1.00 16.42 81 PRO B N 1
ATOM 2405 C CA . PRO B 1 102 ? 8.256 12.932 43.348 1.00 17.16 81 PRO B CA 1
ATOM 2406 C C . PRO B 1 102 ? 7.777 12.885 44.787 1.00 18.07 81 PRO B C 1
ATOM 2407 O O . PRO B 1 102 ? 7.968 13.832 45.562 1.00 16.94 81 PRO B O 1
ATOM 2411 N N . SER B 1 103 ? 7.157 11.768 45.145 1.00 19.07 82 SER B N 1
ATOM 2412 C CA . SER B 1 103 ? 6.559 11.616 46.440 1.00 20.91 82 SER B CA 1
ATOM 2413 C C . SER B 1 103 ? 7.616 11.748 47.565 1.00 21.49 82 SER B C 1
ATOM 2414 O O . SER B 1 103 ? 7.371 12.338 48.625 1.00 22.90 82 SER B O 1
ATOM 2417 N N . ARG B 1 104 ? 8.819 11.241 47.310 1.00 19.67 83 ARG B N 1
ATOM 2418 C CA . ARG B 1 104 ? 9.921 11.402 48.236 1.00 18.31 83 ARG B CA 1
ATOM 2419 C C . ARG B 1 104 ? 10.545 12.832 48.204 1.00 18.21 83 ARG B C 1
ATOM 2420 O O . ARG B 1 104 ? 10.885 13.421 49.254 1.00 18.52 83 ARG B O 1
ATOM 2428 N N . GLN B 1 105 ? 10.662 13.392 47.014 1.00 18.62 84 GLN B N 1
ATOM 2429 C CA . GLN B 1 105 ? 11.097 14.787 46.862 1.00 19.38 84 GLN B CA 1
ATOM 2430 C C . GLN B 1 105 ? 10.230 15.787 47.592 1.00 20.72 84 GLN B C 1
ATOM 2431 O O . GLN B 1 105 ? 10.725 16.851 48.024 1.00 21.15 84 GLN B O 1
ATOM 2437 N N . LYS B 1 106 ? 8.950 15.465 47.760 1.00 21.87 85 LYS B N 1
ATOM 2438 C CA . LYS B 1 106 ? 8.062 16.283 48.626 1.00 23.66 85 LYS B CA 1
ATOM 2439 C C . LYS B 1 106 ? 8.607 16.480 50.043 1.00 23.58 85 LYS B C 1
ATOM 2440 O O . LYS B 1 106 ? 8.350 17.525 50.680 1.00 22.20 85 LYS B O 1
ATOM 2446 N N . GLU B 1 107 ? 9.272 15.441 50.553 1.00 22.26 86 GLU B N 1
ATOM 2447 C CA . GLU B 1 107 ? 9.763 15.445 51.918 1.00 22.87 86 GLU B CA 1
ATOM 2448 C C . GLU B 1 107 ? 11.241 15.870 52.055 1.00 21.47 86 GLU B C 1
ATOM 2449 O O . GLU B 1 107 ? 11.632 16.509 53.071 1.00 21.66 86 GLU B O 1
ATOM 2455 N N . ILE B 1 108 ? 12.072 15.454 51.087 1.00 18.50 87 ILE B N 1
ATOM 2456 C CA . ILE B 1 108 ? 13.552 15.646 51.182 1.00 16.06 87 ILE B CA 1
ATOM 2457 C C . ILE B 1 108 ? 14.121 16.030 49.802 1.00 13.79 87 ILE B C 1
ATOM 2458 O O . ILE B 1 108 ? 13.430 15.875 48.785 1.00 12.68 87 ILE B O 1
ATOM 2463 N N . ALA B 1 109 ? 15.341 16.559 49.782 1.00 11.53 88 ALA B N 1
ATOM 2464 C CA . ALA B 1 109 ? 16.127 16.629 48.544 1.00 10.95 88 ALA B CA 1
ATOM 2465 C C . ALA B 1 109 ? 16.827 15.290 48.312 1.00 11.03 88 ALA B C 1
ATOM 2466 O O . ALA B 1 109 ? 17.384 14.690 49.237 1.00 12.45 88 ALA B O 1
ATOM 2468 N N . LEU B 1 110 ? 16.865 14.880 47.062 1.00 10.48 89 LEU B N 1
ATOM 2469 C CA . LEU B 1 110 ? 17.440 13.606 46.663 0.50 10.40 89 LEU B CA 1
ATOM 2470 C C . LEU B 1 110 ? 18.431 13.899 45.549 1.00 10.56 89 LEU B C 1
ATOM 2471 O O . LEU B 1 110 ? 18.020 14.241 44.433 1.00 11.39 89 LEU B O 1
ATOM 2476 N N . LEU B 1 111 ? 19.730 13.856 45.845 1.00 9.87 90 LEU B N 1
ATOM 2477 C CA . LEU B 1 111 ? 20.734 14.262 44.856 1.00 10.91 90 LEU B CA 1
ATOM 2478 C C . LEU B 1 111 ? 21.154 13.038 44.006 1.00 10.64 90 LEU B C 1
ATOM 2479 O O . LEU B 1 111 ? 21.663 12.080 44.571 1.00 11.31 90 LEU B O 1
ATOM 2484 N N . PRO B 1 112 ? 20.924 13.082 42.647 1.00 9.62 91 PRO B N 1
ATOM 2485 C CA . PRO B 1 112 ? 21.206 11.970 41.741 1.00 7.85 91 PRO B CA 1
ATOM 2486 C C . PRO B 1 112 ? 22.686 11.551 41.823 1.00 8.62 91 PRO B C 1
ATOM 2487 O O . PRO B 1 112 ? 23.587 12.407 41.813 1.00 6.89 91 PRO B O 1
ATOM 2491 N N . TYR B 1 113 ? 22.955 10.259 41.954 1.00 8.35 92 TYR B N 1
ATOM 2492 C CA . TYR B 1 113 ? 24.383 9.806 41.911 1.00 9.73 92 TYR B CA 1
ATOM 2493 C C . TYR B 1 113 ? 24.614 8.526 41.101 1.00 9.83 92 TYR B C 1
ATOM 2494 O O . TYR B 1 113 ? 25.753 8.206 40.732 1.00 9.89 92 TYR B O 1
ATOM 2503 N N . TYR B 1 114 ? 23.542 7.808 40.817 1.00 10.29 93 TYR B N 1
ATOM 2504 C CA . TYR B 1 114 ? 23.675 6.540 40.095 1.00 11.10 93 TYR B CA 1
ATOM 2505 C C . TYR B 1 114 ? 22.374 6.079 39.464 1.00 10.78 93 TYR B C 1
ATOM 2506 O O . TYR B 1 114 ? 21.349 6.186 40.074 1.00 10.56 93 TYR B O 1
ATOM 2515 N N . GLY B 1 115 ? 22.463 5.540 38.248 1.00 10.30 94 GLY B N 1
ATOM 2516 C CA . GLY B 1 115 ? 21.405 4.892 37.565 1.00 10.36 94 GLY B CA 1
ATOM 2517 C C . GLY B 1 115 ? 20.521 5.765 36.692 1.00 12.23 94 GLY B C 1
ATOM 2518 O O . GLY B 1 115 ? 20.320 6.945 36.970 1.00 11.02 94 GLY B O 1
ATOM 2519 N N . ASP B 1 116 ? 19.948 5.155 35.647 1.00 13.30 95 ASP B N 1
ATOM 2520 C CA . ASP B 1 116 ? 18.950 5.850 34.812 1.00 16.08 95 ASP B CA 1
ATOM 2521 C C . ASP B 1 116 ? 17.519 5.421 35.184 1.00 15.26 95 ASP B C 1
ATOM 2522 O O . ASP B 1 116 ? 17.325 4.560 36.015 1.00 15.72 95 ASP B O 1
ATOM 2527 N N . GLU B 1 117 ? 16.532 6.001 34.522 1.00 15.68 96 GLU B N 1
ATOM 2528 C CA . GLU B 1 117 ? 15.121 5.702 34.765 1.00 15.90 96 GLU B CA 1
ATOM 2529 C C . GLU B 1 117 ? 14.858 4.222 34.807 1.00 14.79 96 GLU B C 1
ATOM 2530 O O . GLU B 1 117 ? 15.439 3.475 34.016 1.00 14.02 96 GLU B O 1
ATOM 2536 N N . VAL B 1 118 ? 13.980 3.799 35.724 1.00 13.89 97 VAL B N 1
ATOM 2537 C CA . VAL B 1 118 ? 13.620 2.376 35.824 1.00 13.26 97 VAL B CA 1
ATOM 2538 C C . VAL B 1 118 ? 12.180 2.246 35.414 1.00 14.05 97 VAL B C 1
ATOM 2539 O O . VAL B 1 118 ? 11.320 2.800 36.059 1.00 15.04 97 VAL B O 1
ATOM 2543 N N . GLN B 1 119 ? 11.922 1.471 34.362 1.00 15.49 98 GLN B N 1
ATOM 2544 C CA . GLN B 1 119 ? 10.580 1.211 33.903 1.00 15.91 98 GLN B CA 1
ATOM 2545 C C . GLN B 1 119 ? 10.293 -0.266 33.896 1.00 14.81 98 GLN B C 1
ATOM 2546 O O . GLN B 1 119 ? 9.417 -0.750 33.191 1.00 13.71 98 GLN B O 1
ATOM 2552 N N . GLU B 1 120 ? 11.047 -1.02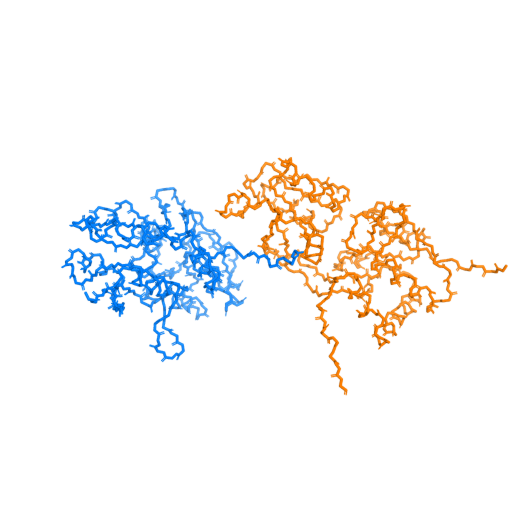2 34.665 1.00 14.77 99 GLU B N 1
ATOM 2553 C CA . GLU B 1 120 ? 10.830 -2.461 34.634 1.00 14.45 99 GLU B CA 1
ATOM 2554 C C . GLU B 1 120 ? 11.346 -3.116 35.898 1.00 13.27 99 GLU B C 1
ATOM 2555 O O . GLU B 1 120 ? 12.129 -2.498 36.615 1.00 12.48 99 GLU B O 1
ATOM 2561 N N . LEU B 1 121 ? 10.943 -4.376 36.142 1.00 11.32 100 LEU B N 1
ATOM 2562 C CA . LEU B 1 121 ? 11.438 -5.140 37.265 1.00 11.23 100 LEU B CA 1
ATOM 2563 C C . LEU B 1 121 ? 11.831 -6.564 36.807 1.00 11.16 100 LEU B C 1
ATOM 2564 O O . LEU B 1 121 ? 11.366 -7.056 35.752 1.00 10.43 100 LEU B O 1
ATOM 2569 N N . MET B 1 122 ? 12.643 -7.227 37.610 1.00 10.47 101 MET B N 1
ATOM 2570 C CA . MET B 1 122 ? 12.977 -8.664 37.407 1.00 11.27 101 MET B CA 1
ATOM 2571 C C . MET B 1 122 ? 12.085 -9.564 38.214 1.00 11.55 101 MET B C 1
ATOM 2572 O O . MET B 1 122 ? 12.005 -9.391 39.454 1.00 12.32 101 MET B O 1
ATOM 2577 N N . VAL B 1 123 ? 11.426 -10.506 37.548 1.00 9.32 102 VAL B N 1
ATOM 2578 C CA . VAL B 1 123 ? 10.709 -11.541 38.236 1.00 9.50 102 VAL B CA 1
ATOM 2579 C C . VAL B 1 123 ? 11.644 -12.717 38.297 1.00 8.28 102 VAL B C 1
ATOM 2580 O O . VAL B 1 123 ? 12.099 -13.229 37.279 1.00 9.27 102 VAL B O 1
ATOM 2584 N N . VAL B 1 124 ? 11.956 -13.148 39.498 1.00 8.44 103 VAL B N 1
ATOM 2585 C CA . VAL B 1 124 ? 13.043 -14.130 39.668 1.00 8.34 103 VAL B CA 1
ATOM 2586 C C . VAL B 1 124 ? 12.356 -15.451 39.968 1.00 8.72 103 VAL B C 1
ATOM 2587 O O . VAL B 1 124 ? 11.485 -15.484 40.858 1.00 6.20 103 VAL B O 1
ATOM 2591 N N . SER B 1 125 ? 12.732 -16.534 39.240 1.00 10.02 104 SER B N 1
ATOM 2592 C CA . SER B 1 125 ? 12.198 -17.866 39.537 1.00 11.66 104 SER B CA 1
ATOM 2593 C C . SER B 1 125 ? 13.258 -18.972 39.386 1.00 12.95 104 SER B C 1
ATOM 2594 O O . SER B 1 125 ? 14.314 -18.733 38.843 1.00 12.07 104 SER B O 1
ATOM 2597 N N . LYS B 1 126 ? 12.982 -20.168 39.900 1.00 13.63 105 LYS B N 1
ATOM 2598 C CA . LYS B 1 126 ? 13.848 -21.283 39.637 1.00 14.80 105 LYS B CA 1
ATOM 2599 C C . LYS B 1 126 ? 13.830 -21.528 38.123 1.00 15.68 105 LYS B C 1
ATOM 2600 O O . LYS B 1 126 ? 12.802 -21.307 37.499 1.00 14.14 105 LYS B O 1
ATOM 2606 N N . ARG B 1 127 ? 14.960 -22.017 37.577 1.00 16.61 106 ARG B N 1
ATOM 2607 C CA . ARG B 1 127 ? 15.056 -22.451 36.174 1.00 17.82 106 ARG B CA 1
ATOM 2608 C C . ARG B 1 127 ? 13.938 -23.404 35.745 1.00 18.99 106 ARG B C 1
ATOM 2609 O O . ARG B 1 127 ? 13.411 -23.308 34.618 1.00 19.57 106 ARG B O 1
ATOM 2617 N N . SER B 1 128 ? 13.565 -24.280 36.661 1.00 19.27 107 SER B N 1
ATOM 2618 C CA . SER B 1 128 ? 12.570 -25.319 36.421 1.00 21.78 107 SER B CA 1
ATOM 2619 C C . SER B 1 128 ? 11.104 -24.815 36.451 1.00 22.40 107 SER B C 1
ATOM 2620 O O . SER B 1 128 ? 10.201 -25.609 36.234 1.00 21.87 107 SER B O 1
ATOM 2623 N N . LEU B 1 129 ? 10.877 -23.531 36.740 1.00 23.03 108 LEU B N 1
ATOM 2624 C CA . LEU B 1 129 ? 9.518 -23.019 36.842 1.00 24.57 108 LEU B CA 1
ATOM 2625 C C . LEU B 1 129 ? 8.939 -22.954 35.464 1.00 26.70 108 LEU B C 1
ATOM 2626 O O . LEU B 1 129 ? 9.594 -22.425 34.537 1.00 25.78 108 LEU B O 1
ATOM 2631 N N . GLU B 1 130 ? 7.724 -23.533 35.372 1.00 29.82 109 GLU B N 1
ATOM 2632 C CA . GLU B 1 130 ? 6.766 -23.470 34.235 1.00 32.03 109 GLU B CA 1
ATOM 2633 C C . GLU B 1 130 ? 6.851 -22.136 33.469 1.00 31.90 109 GLU B C 1
ATOM 2634 O O . GLU B 1 130 ? 6.540 -21.081 34.033 1.00 32.63 109 GLU B O 1
ATOM 2640 N N . THR B 1 131 ? 7.285 -22.165 32.217 1.00 30.85 110 THR B N 1
ATOM 2641 C CA . THR B 1 131 ? 7.250 -20.945 31.422 1.00 30.86 110 THR B CA 1
ATOM 2642 C C . THR B 1 131 ? 5.965 -20.989 30.547 1.00 30.26 110 THR B C 1
ATOM 2643 O O . THR B 1 131 ? 5.672 -22.047 29.995 1.00 30.44 110 THR B O 1
ATOM 2647 N N . PRO B 1 132 ? 5.197 -19.862 30.418 1.00 28.45 111 PRO B N 1
ATOM 2648 C CA . PRO B 1 132 ? 5.473 -18.456 30.790 1.00 26.41 111 PRO B CA 1
ATOM 2649 C C . PRO B 1 132 ? 5.348 -18.168 32.283 1.00 24.49 111 PRO B C 1
ATOM 2650 O O . PRO B 1 132 ? 4.347 -18.508 32.913 1.00 24.25 111 PRO B O 1
ATOM 2654 N N . VAL B 1 133 ? 6.378 -17.545 32.852 1.00 21.82 112 VAL B N 1
ATOM 2655 C CA . VAL B 1 133 ? 6.359 -17.196 34.249 1.00 18.96 112 VAL B CA 1
ATOM 2656 C C . VAL B 1 133 ? 5.284 -16.132 34.522 1.00 17.48 112 VAL B C 1
ATOM 2657 O O . VAL B 1 133 ? 4.608 -16.205 35.537 1.00 17.27 112 VAL B O 1
ATOM 2661 N N . LEU B 1 134 ? 5.138 -15.135 33.660 1.00 15.62 113 LEU B N 1
ATOM 2662 C CA . LEU B 1 134 ? 4.103 -14.088 33.865 1.00 15.93 113 LEU B CA 1
ATOM 2663 C C . LEU B 1 134 ? 2.692 -14.651 33.538 1.00 15.93 113 LEU B C 1
ATOM 2664 O O . LEU B 1 134 ? 2.581 -15.555 32.734 1.00 15.55 113 LEU B O 1
ATOM 2669 N N . PRO B 1 135 ? 1.630 -14.146 34.198 1.00 15.78 114 PRO B N 1
ATOM 2670 C CA . PRO B 1 135 ? 1.620 -13.066 35.197 1.00 15.78 114 PRO B CA 1
ATOM 2671 C C . PRO B 1 135 ? 1.721 -13.525 36.688 1.00 14.96 114 PRO B C 1
ATOM 2672 O O . PRO B 1 135 ? 1.585 -14.713 37.013 1.00 13.77 114 PRO B O 1
ATOM 2676 N N . LEU B 1 136 ? 1.966 -12.550 37.559 1.00 16.58 115 LEU B N 1
ATOM 2677 C CA . LEU B 1 136 ? 2.243 -12.793 38.985 1.00 16.36 115 LEU B CA 1
ATOM 2678 C C . LEU B 1 136 ? 1.040 -13.301 39.754 1.00 16.93 115 LEU B C 1
ATOM 2679 O O . LEU B 1 136 ? 1.183 -14.062 40.714 1.00 16.96 115 LEU B O 1
ATOM 2684 N N . THR B 1 137 ? -0.150 -12.923 39.280 1.00 17.45 116 THR B N 1
ATOM 2685 C CA . THR B 1 137 ? -1.415 -13.343 39.865 1.00 17.81 116 THR B CA 1
ATOM 2686 C C . THR B 1 137 ? -1.604 -14.826 40.012 1.00 18.83 116 THR B C 1
ATOM 2687 O O . THR B 1 137 ? -2.336 -15.247 40.911 1.00 19.44 116 THR B O 1
ATOM 2691 N N . GLN B 1 138 ? -0.968 -15.627 39.159 1.00 18.26 117 GLN B N 1
ATOM 2692 C CA . GLN B 1 138 ? -1.118 -17.067 39.274 1.00 18.76 117 GLN B CA 1
ATOM 2693 C C . GLN B 1 138 ? -0.437 -17.694 40.503 1.00 19.16 117 GLN B C 1
ATOM 2694 O O . GLN B 1 138 ? -0.710 -18.849 40.816 1.00 19.77 117 GLN B O 1
ATOM 2700 N N . TYR B 1 139 ? 0.426 -16.942 41.205 1.00 16.77 118 TYR B N 1
ATOM 2701 C CA . TYR B 1 139 ? 1.277 -17.536 42.267 1.00 16.06 118 TYR B CA 1
ATOM 2702 C C . TYR B 1 139 ? 0.703 -17.499 43.728 1.00 16.12 118 TYR B C 1
ATOM 2703 O O . TYR B 1 139 ? 0.040 -16.553 44.090 1.00 16.18 118 TYR B O 1
ATOM 2712 N N . SER B 1 140 ? 1.004 -18.520 44.543 1.00 16.90 119 SER B N 1
ATOM 2713 C CA . SER B 1 140 ? 0.627 -18.560 45.969 1.00 17.10 119 SER B CA 1
ATOM 2714 C C . SER B 1 140 ? 1.140 -17.347 46.750 1.00 17.08 119 SER B C 1
ATOM 2715 O O . SER B 1 140 ? 0.451 -16.881 47.658 1.00 16.82 119 SER B O 1
ATOM 2718 N N . SER B 1 141 ? 2.361 -16.889 46.445 1.00 15.46 120 SER B N 1
ATOM 2719 C CA . SER B 1 141 ? 2.875 -15.605 46.977 1.00 14.39 120 SER B CA 1
ATOM 2720 C C . SER B 1 141 ? 3.956 -15.060 46.037 1.00 12.70 120 SER B C 1
ATOM 2721 O O . SER B 1 141 ? 4.411 -15.755 45.152 1.00 11.07 120 SER B O 1
ATOM 2724 N N . VAL B 1 142 ? 4.382 -13.810 46.235 1.00 11.47 121 VAL B N 1
ATOM 2725 C CA . VAL B 1 142 ? 5.470 -13.256 45.463 1.00 9.14 121 VAL B CA 1
ATOM 2726 C C . VAL B 1 142 ? 6.376 -12.538 46.492 1.00 8.76 121 VAL B C 1
ATOM 2727 O O . VAL B 1 142 ? 5.910 -11.633 47.183 1.00 8.77 121 VAL B O 1
ATOM 2731 N N . ALA B 1 143 ? 7.641 -12.943 46.610 1.00 7.18 122 ALA B N 1
ATOM 2732 C CA . ALA B 1 143 ? 8.556 -12.339 47.62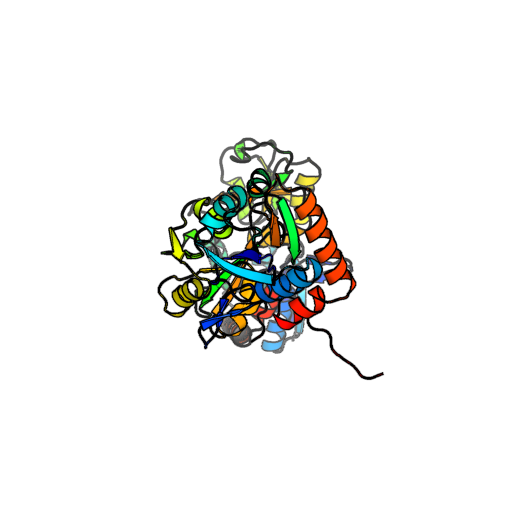2 1.00 7.72 122 ALA B CA 1
ATOM 2733 C C . ALA B 1 143 ? 9.148 -11.018 47.138 1.00 6.49 122 ALA B C 1
ATOM 2734 O O . ALA B 1 143 ? 9.499 -10.882 45.967 1.00 4.47 122 ALA B O 1
ATOM 2736 N N . VAL B 1 144 ? 9.262 -10.053 48.048 1.00 6.07 123 VAL B N 1
ATOM 2737 C CA . VAL B 1 144 ? 9.769 -8.728 47.707 1.00 5.42 123 VAL B CA 1
ATOM 2738 C C . VAL B 1 144 ? 10.338 -8.062 48.985 1.00 7.97 123 VAL B C 1
ATOM 2739 O O . VAL B 1 144 ? 10.061 -8.522 50.110 1.00 6.86 123 VAL B O 1
ATOM 2743 N N . GLN B 1 145 ? 11.139 -7.001 48.807 1.00 7.16 124 GLN B N 1
ATOM 2744 C CA . GLN B 1 145 ? 11.722 -6.368 49.937 1.00 8.11 124 GLN B CA 1
ATOM 2745 C C . GLN B 1 145 ? 10.739 -5.329 50.492 1.00 9.27 124 GLN B C 1
ATOM 2746 O O . GLN B 1 145 ? 10.055 -4.655 49.728 1.00 8.81 124 GLN B O 1
ATOM 2752 N N . THR B 1 146 ? 10.641 -5.247 51.829 1.00 8.47 125 THR B N 1
ATOM 2753 C CA . THR B 1 146 ? 9.708 -4.353 52.520 1.00 10.39 125 THR B CA 1
ATOM 2754 C C . THR B 1 146 ? 10.090 -2.902 52.350 1.00 7.59 125 THR B C 1
ATOM 2755 O O . THR B 1 146 ? 11.263 -2.575 52.216 1.00 6.35 125 THR B O 1
ATOM 2759 N N . GLY B 1 147 ? 9.061 -2.046 52.318 1.00 7.29 126 GLY B N 1
ATOM 2760 C CA . GLY B 1 147 ? 9.307 -0.584 52.205 1.00 6.46 126 GLY B CA 1
ATOM 2761 C C . GLY B 1 147 ? 9.783 -0.054 50.882 1.00 6.42 126 GLY B C 1
ATOM 2762 O O . GLY B 1 147 ? 9.984 1.157 50.741 1.00 7.58 126 GLY B O 1
ATOM 2763 N N . THR B 1 148 ? 9.869 -0.898 49.858 1.00 4.80 127 THR B N 1
ATOM 2764 C CA . THR B 1 148 ? 10.422 -0.485 48.570 1.00 4.25 127 THR B CA 1
ATOM 2765 C C . THR B 1 148 ? 9.316 -0.120 47.587 1.00 5.60 127 THR B C 1
ATOM 2766 O O . THR B 1 148 ? 8.130 -0.518 47.784 1.00 3.74 127 THR B O 1
ATOM 2770 N N . TYR B 1 149 ? 9.670 0.676 46.561 1.00 5.36 128 TYR B N 1
ATOM 2771 C CA . TYR B 1 149 ? 8.691 1.042 45.522 1.00 4.64 128 TYR B CA 1
ATOM 2772 C C . TYR B 1 149 ? 8.192 -0.206 44.758 1.00 5.25 128 TYR B C 1
ATOM 2773 O O . TYR B 1 149 ? 7.068 -0.218 44.238 1.00 4.12 128 TYR B O 1
ATOM 2782 N N . GLN B 1 150 ? 9.028 -1.227 44.654 1.00 6.16 129 GLN B N 1
ATOM 2783 C CA . GLN B 1 150 ? 8.618 -2.505 44.036 1.00 8.07 129 GLN B CA 1
ATOM 2784 C C . GLN B 1 150 ? 7.596 -3.239 44.897 1.00 8.30 129 GLN B C 1
ATOM 2785 O O . GLN B 1 150 ? 6.633 -3.874 44.383 1.00 8.80 129 GLN B O 1
ATOM 2791 N N . GLU B 1 151 ? 7.733 -3.128 46.224 1.00 7.98 130 GLU B N 1
ATOM 2792 C CA . GLU B 1 151 ? 6.638 -3.619 47.065 1.00 8.55 130 GLU B CA 1
ATOM 2793 C C . GLU B 1 151 ? 5.356 -2.838 46.801 1.00 9.19 130 GLU B C 1
ATOM 2794 O O . GLU B 1 151 ? 4.325 -3.428 46.547 1.00 8.63 130 GLU B O 1
ATOM 2800 N N . HIS B 1 152 ? 5.419 -1.515 46.854 1.00 9.41 131 HIS B N 1
ATOM 2801 C CA . HIS B 1 152 ? 4.232 -0.702 46.539 1.00 12.54 131 HIS B CA 1
ATOM 2802 C C . HIS B 1 152 ? 3.603 -1.042 45.186 1.00 11.48 131 HIS B C 1
ATOM 2803 O O . HIS B 1 152 ? 2.376 -1.165 45.085 1.00 12.01 131 HIS B O 1
ATOM 2810 N N . TYR B 1 153 ? 4.428 -1.247 44.152 1.00 11.10 132 TYR B N 1
ATOM 2811 C CA . TYR B 1 153 ? 3.901 -1.684 42.836 1.00 8.09 132 TYR B CA 1
ATOM 2812 C C . TYR B 1 153 ? 3.075 -2.985 42.990 1.00 8.23 132 TYR B C 1
ATOM 2813 O O . TYR B 1 153 ? 1.925 -3.095 42.499 1.00 7.87 132 TYR B O 1
ATOM 2822 N N . LEU B 1 154 ? 3.620 -3.958 43.707 1.00 6.55 133 LEU B N 1
ATOM 2823 C CA . LEU B 1 154 ? 2.962 -5.202 43.871 1.00 6.82 133 LEU B CA 1
ATOM 2824 C C . LEU B 1 154 ? 1.665 -5.040 44.700 1.00 7.50 133 LEU B C 1
ATOM 2825 O O . LEU B 1 154 ? 0.707 -5.711 44.452 1.00 7.23 133 LEU B O 1
ATOM 2830 N N . LEU B 1 155 ? 1.683 -4.181 45.727 1.00 7.15 134 LEU B N 1
ATOM 2831 C CA . LEU B 1 155 ? 0.495 -4.013 46.558 1.00 9.07 134 LEU B CA 1
ATOM 2832 C C . LEU B 1 155 ? -0.576 -3.257 45.784 1.00 9.38 134 LEU B C 1
ATOM 2833 O O . LEU B 1 155 ? -1.759 -3.238 46.209 1.00 9.65 134 LEU B O 1
ATOM 2838 N N . SER B 1 156 ? -0.172 -2.633 44.679 1.00 8.09 135 SER B N 1
ATOM 2839 C CA . SER B 1 156 ? -1.082 -1.774 43.975 1.00 11.04 135 SER B CA 1
ATOM 2840 C C . SER B 1 156 ? -1.780 -2.507 42.813 1.00 10.74 135 SER B C 1
ATOM 2841 O O . SER B 1 156 ? -2.659 -1.949 42.149 1.00 10.78 135 SER B O 1
ATOM 2844 N N . GLN B 1 157 ? -1.390 -3.761 42.588 1.00 11.60 136 GLN B N 1
ATOM 2845 C CA . GLN B 1 157 ? -1.968 -4.587 41.516 1.00 11.39 136 GLN B CA 1
ATOM 2846 C C . GLN B 1 157 ? -2.987 -5.555 42.057 1.00 12.23 136 GLN B C 1
ATOM 2847 O O . GLN B 1 157 ? -2.809 -6.080 43.181 1.00 11.87 136 GLN B O 1
ATOM 2853 N N . PRO B 1 158 ? -4.050 -5.837 41.244 1.00 11.66 137 PRO B N 1
ATOM 2854 C CA . PRO B 1 158 ? -5.039 -6.883 41.543 1.00 11.91 137 PRO B CA 1
ATOM 2855 C C . PRO B 1 158 ? -4.466 -8.305 41.640 1.00 12.00 137 PRO B C 1
ATOM 2856 O O . PRO B 1 158 ? -3.696 -8.699 40.801 1.00 11.17 137 PRO B O 1
ATOM 2860 N N . GLY B 1 159 ? -4.874 -9.052 42.650 1.00 13.90 138 GLY B N 1
ATOM 2861 C CA . GLY B 1 159 ? -4.740 -10.517 42.661 1.00 15.90 138 GLY B CA 1
ATOM 2862 C C . GLY B 1 159 ? -3.337 -11.020 43.035 1.00 17.06 138 GLY B C 1
ATOM 2863 O O . GLY B 1 159 ? -3.043 -12.216 42.846 1.00 19.26 138 GLY B O 1
ATOM 2864 N N . ILE B 1 160 ? -2.485 -10.142 43.577 1.00 15.70 139 ILE B N 1
ATOM 2865 C CA . ILE B 1 160 ? -1.134 -10.544 43.992 1.00 15.67 139 ILE B CA 1
ATOM 2866 C C . ILE B 1 160 ? -1.018 -10.767 45.494 1.00 15.39 139 ILE B C 1
ATOM 2867 O O . ILE B 1 160 ? -1.325 -9.898 46.244 1.00 15.67 139 ILE B O 1
ATOM 2872 N N . CYS B 1 161 ? -0.596 -11.962 45.909 1.00 15.98 140 CYS B N 1
ATOM 2873 C CA . CYS B 1 161 ? -0.281 -12.231 47.308 1.00 14.75 140 CYS B CA 1
ATOM 2874 C C . CYS B 1 161 ? 1.230 -11.887 47.542 1.00 14.31 140 CYS B C 1
ATOM 2875 O O . CYS B 1 161 ? 2.124 -12.511 46.927 1.00 13.61 140 CYS B O 1
ATOM 2878 N N . VAL B 1 162 ? 1.500 -10.937 48.417 1.00 10.57 141 VAL B N 1
ATOM 2879 C CA . VAL B 1 162 ? 2.867 -10.446 48.562 1.00 10.82 141 VAL B CA 1
ATOM 2880 C C . VAL B 1 162 ? 3.412 -10.900 49.931 1.00 9.99 141 VAL B C 1
ATOM 2881 O O . VAL B 1 162 ? 2.744 -10.693 50.915 1.00 10.88 141 VAL B O 1
ATOM 2885 N N . ARG B 1 163 ? 4.550 -11.575 49.981 1.00 9.04 142 ARG B N 1
ATOM 2886 C CA . ARG B 1 163 ? 5.293 -11.742 51.222 1.00 8.52 142 ARG B CA 1
ATOM 2887 C C . ARG B 1 163 ? 6.539 -10.782 51.232 1.00 8.24 142 ARG B C 1
ATOM 2888 O O . ARG B 1 163 ? 7.331 -10.805 50.263 1.00 8.92 142 ARG B O 1
ATOM 2896 N N . SER B 1 164 ? 6.668 -9.896 52.241 1.00 5.10 143 SER B N 1
ATOM 2897 C CA . SER B 1 164 ? 7.672 -8.834 52.270 0.50 5.22 143 SER B CA 1
ATOM 2898 C C . SER B 1 164 ? 8.725 -9.192 53.278 1.00 6.09 143 SER B C 1
ATOM 2899 O O . SER B 1 164 ? 8.389 -9.482 54.401 1.00 6.45 143 SER B O 1
ATOM 2902 N N . PHE B 1 165 ? 9.998 -9.036 52.929 1.00 6.87 144 PHE B N 1
ATOM 2903 C CA . PHE B 1 165 ? 11.098 -9.466 53.798 1.00 6.76 144 PHE B CA 1
ATOM 2904 C C . PHE B 1 165 ? 12.048 -8.311 54.076 1.00 6.92 144 PHE B C 1
ATOM 2905 O O . PHE B 1 165 ? 12.019 -7.294 53.364 1.00 7.72 144 PHE B O 1
ATOM 2913 N N . ASP B 1 166 ? 12.876 -8.445 55.112 1.00 6.67 145 ASP B N 1
ATOM 2914 C CA . ASP B 1 166 ? 13.871 -7.397 55.416 1.00 7.78 145 ASP B CA 1
ATOM 2915 C C . ASP B 1 166 ? 14.899 -7.180 54.271 1.00 7.16 145 ASP B C 1
ATOM 2916 O O . ASP B 1 166 ? 15.271 -6.046 53.982 1.00 7.58 145 ASP B O 1
ATOM 2921 N N . SER B 1 167 ? 15.377 -8.277 53.655 1.00 8.40 146 SER B N 1
ATOM 2922 C CA . SER B 1 167 ? 16.606 -8.242 52.826 1.00 7.91 146 SER B CA 1
ATOM 2923 C C . SER B 1 167 ? 16.501 -8.867 51.493 1.00 7.53 146 SER B C 1
ATOM 2924 O O . SER B 1 167 ? 15.663 -9.740 51.247 1.00 7.07 146 SER B O 1
ATOM 2927 N N . THR B 1 168 ? 17.423 -8.436 50.644 1.00 6.95 147 THR B N 1
ATOM 2928 C CA . THR B 1 168 ? 17.484 -8.911 49.259 1.00 6.83 147 THR B CA 1
ATOM 2929 C C . THR B 1 168 ? 17.834 -10.395 49.252 1.00 6.74 147 THR B C 1
ATOM 2930 O O . THR B 1 168 ? 17.221 -11.124 48.542 1.00 5.99 147 THR B O 1
ATOM 2934 N N . LEU B 1 169 ? 18.760 -10.821 50.118 1.00 6.44 148 LEU B N 1
ATOM 2935 C CA . LEU B 1 169 ? 19.063 -12.261 50.268 1.00 7.19 148 LEU B CA 1
ATOM 2936 C C . LEU B 1 169 ? 17.894 -13.043 50.818 1.00 7.37 148 LEU B C 1
ATOM 2937 O O . LEU B 1 169 ? 17.642 -14.176 50.392 1.00 7.09 148 LEU B O 1
ATOM 2942 N N . GLU B 1 170 ? 17.148 -12.443 51.744 1.00 7.19 149 GLU B N 1
ATOM 2943 C CA . GLU B 1 170 ? 15.963 -13.170 52.231 1.00 7.54 149 GLU B CA 1
ATOM 2944 C C . GLU B 1 170 ? 15.040 -13.425 51.053 1.00 8.10 149 GLU B C 1
ATOM 2945 O O . GLU B 1 170 ? 14.562 -14.558 50.854 1.00 6.95 149 GLU B O 1
ATOM 2951 N N . VAL B 1 171 ? 14.798 -12.362 50.285 1.00 8.01 150 VAL B N 1
ATOM 2952 C CA . VAL B 1 171 ? 13.879 -12.418 49.175 1.00 6.21 150 VAL B CA 1
ATOM 2953 C C . VAL B 1 171 ? 14.355 -13.516 48.234 1.00 6.03 150 VAL B C 1
ATOM 2954 O O . VAL B 1 171 ? 13.567 -14.356 47.806 1.00 3.97 150 VAL B O 1
ATOM 2958 N N . ILE B 1 172 ? 15.649 -13.547 47.948 1.00 5.43 151 ILE B N 1
ATOM 2959 C CA . ILE B 1 172 ? 16.131 -14.480 46.934 1.00 7.11 151 ILE B CA 1
ATOM 2960 C C . ILE B 1 172 ? 16.062 -15.922 47.538 1.00 7.73 151 ILE B C 1
ATOM 2961 O O . ILE B 1 172 ? 15.582 -16.853 46.870 1.00 9.73 151 ILE B O 1
ATOM 2966 N N . MET B 1 173 ? 16.449 -16.068 48.802 1.00 7.49 152 MET B N 1
ATOM 2967 C CA . MET B 1 173 ? 16.419 -17.387 49.483 1.00 11.06 152 MET B CA 1
ATOM 2968 C C . MET B 1 173 ? 15.005 -17.980 49.593 1.00 11.10 152 MET B C 1
ATOM 2969 O O . MET B 1 173 ? 14.825 -19.194 49.511 1.00 13.87 152 MET B O 1
ATOM 2974 N N . GLU B 1 174 ? 14.009 -17.132 49.735 1.00 12.63 153 GLU B N 1
ATOM 2975 C CA . GLU B 1 174 ? 12.629 -17.582 49.751 1.00 15.36 153 GLU B CA 1
ATOM 2976 C C . GLU B 1 174 ? 12.345 -18.335 48.446 1.00 15.55 153 GLU B C 1
ATOM 2977 O O . GLU B 1 174 ? 11.704 -19.356 48.457 1.00 17.50 153 GLU B O 1
ATOM 2983 N N . VAL B 1 175 ? 12.824 -17.840 47.322 1.00 16.60 154 VAL B N 1
ATOM 2984 C CA . VAL B 1 175 ? 12.620 -18.541 46.064 1.00 17.20 154 VAL B CA 1
ATOM 2985 C C . VAL B 1 175 ? 13.534 -19.758 46.005 1.00 18.03 154 VAL B C 1
ATOM 2986 O O . VAL B 1 175 ? 13.080 -20.867 45.706 1.00 17.29 154 VAL B O 1
ATOM 2990 N N . ARG B 1 176 ? 14.815 -19.568 46.311 1.00 18.51 155 ARG B N 1
ATOM 2991 C CA . ARG B 1 176 ? 15.748 -20.687 46.231 0.50 19.67 155 ARG B CA 1
ATOM 2992 C C . ARG B 1 176 ? 15.247 -21.955 46.951 1.00 22.27 155 ARG B C 1
ATOM 2993 O O . ARG B 1 176 ? 15.360 -23.055 46.396 1.00 22.09 155 ARG B O 1
ATOM 3001 N N . TYR B 1 177 ? 14.670 -21.785 48.152 1.00 24.13 156 TYR B N 1
ATOM 3002 C CA . TYR B 1 177 ? 14.201 -22.888 49.007 1.00 25.84 156 TYR B CA 1
ATOM 3003 C C . TYR B 1 177 ? 12.766 -23.272 48.797 1.00 25.73 156 TYR B C 1
ATOM 3004 O O . TYR B 1 177 ? 12.186 -24.010 49.595 1.00 25.43 156 TYR B O 1
ATOM 3013 N N . GLY B 1 178 ? 12.191 -22.747 47.723 1.00 25.37 157 GLY B N 1
ATOM 3014 C CA . GLY B 1 178 ? 10.898 -23.211 47.247 1.00 24.59 157 GLY B CA 1
ATOM 3015 C C . GLY B 1 178 ? 9.694 -22.751 48.033 1.00 23.64 157 GLY B C 1
ATOM 3016 O O . GLY B 1 178 ? 8.628 -23.333 47.878 1.00 24.02 157 GLY B O 1
ATOM 3017 N N . LYS B 1 179 ? 9.856 -21.714 48.855 1.00 22.46 158 LYS B N 1
ATOM 3018 C CA . LYS B 1 179 ? 8.764 -21.161 49.675 1.00 21.57 158 LYS B CA 1
ATOM 3019 C C . LYS B 1 179 ? 7.862 -20.163 48.926 1.00 20.54 158 LYS B C 1
ATOM 3020 O O . LYS B 1 179 ? 6.648 -20.170 49.127 1.00 21.91 158 LYS B O 1
ATOM 3026 N N . SER B 1 180 ? 8.456 -19.291 48.099 1.00 18.26 159 SER B N 1
ATOM 3027 C CA . SER B 1 180 ? 7.710 -18.514 47.085 1.00 16.59 159 SER B CA 1
ATOM 3028 C C . SER B 1 180 ? 8.117 -18.993 45.690 1.00 15.58 159 SER B C 1
ATOM 3029 O O . SER B 1 180 ? 9.296 -19.218 45.445 1.00 15.08 159 SER B O 1
ATOM 3032 N N . PRO B 1 181 ? 7.156 -19.127 44.768 1.00 14.30 160 PRO B N 1
ATOM 3033 C CA . PRO B 1 181 ? 7.501 -19.489 43.388 1.00 13.61 160 PRO B CA 1
ATOM 3034 C C . PRO B 1 181 ? 8.312 -18.426 42.703 1.00 11.48 160 PRO B C 1
ATOM 3035 O O . PRO B 1 181 ? 9.127 -18.719 41.834 1.00 10.88 160 PRO B O 1
ATOM 3039 N N . VAL B 1 182 ? 8.063 -17.165 43.060 1.00 9.18 161 VAL B N 1
ATOM 3040 C CA . VAL B 1 182 ? 8.763 -16.112 42.351 1.00 8.80 161 VAL B CA 1
ATOM 3041 C C . VAL B 1 182 ? 9.095 -14.999 43.323 1.00 8.43 161 VAL B C 1
ATOM 3042 O O . VAL B 1 182 ? 8.470 -14.926 44.391 1.00 7.70 161 VAL B O 1
ATOM 3046 N N . ALA B 1 183 ? 10.109 -14.203 42.980 1.00 8.65 162 ALA B N 1
ATOM 3047 C CA . ALA B 1 183 ? 10.437 -12.978 43.723 1.00 8.39 162 ALA B CA 1
ATOM 3048 C C . ALA B 1 183 ? 10.538 -11.842 42.716 1.00 8.23 162 ALA B C 1
ATOM 3049 O O . ALA B 1 183 ? 10.600 -12.067 41.511 1.00 7.91 162 ALA B O 1
ATOM 3051 N N . VAL B 1 184 ? 10.593 -10.619 43.237 1.00 8.51 163 VAL B N 1
ATOM 3052 C CA . VAL B 1 184 ? 10.725 -9.419 42.439 1.00 6.27 163 VAL B CA 1
ATOM 3053 C C . VAL B 1 184 ? 11.914 -8.585 42.963 1.00 7.36 163 VAL B C 1
ATOM 3054 O O . VAL B 1 184 ? 11.978 -8.269 44.158 1.00 6.54 163 VAL B O 1
ATOM 3058 N N . LEU B 1 185 ? 12.847 -8.248 42.059 1.00 6.32 164 LEU B N 1
ATOM 3059 C CA . LEU B 1 185 ? 13.968 -7.415 42.368 1.00 5.98 164 LEU B CA 1
ATOM 3060 C C . LEU B 1 185 ? 14.045 -6.342 41.325 1.00 7.38 164 LEU B C 1
ATOM 3061 O O . LEU B 1 185 ? 13.447 -6.447 40.231 1.00 7.52 164 LEU B O 1
ATOM 3066 N N . GLU B 1 186 ? 14.769 -5.285 41.666 1.00 7.97 165 GLU B N 1
ATOM 3067 C CA . GLU B 1 186 ? 15.124 -4.262 40.750 1.00 8.36 165 GLU B CA 1
ATOM 3068 C C . GLU B 1 186 ? 16.185 -4.800 39.787 1.00 9.11 165 GLU B C 1
ATOM 3069 O O . GLU B 1 186 ? 17.045 -5.586 40.225 1.00 9.35 165 GLU B O 1
ATOM 3075 N N . PRO B 1 187 ? 16.160 -4.376 38.509 1.00 8.64 166 PRO B N 1
ATOM 3076 C CA . PRO B 1 187 ? 17.102 -5.002 37.562 1.00 9.47 166 PRO B CA 1
ATOM 3077 C C . PRO B 1 187 ? 18.513 -4.696 37.934 1.00 11.15 166 PRO B C 1
ATOM 3078 O O . PRO B 1 187 ? 19.358 -5.566 37.818 1.00 9.51 166 PRO B O 1
ATOM 3082 N N . SER B 1 188 ? 18.761 -3.472 38.449 1.00 11.70 167 SER B N 1
ATOM 3083 C CA . SER B 1 188 ? 20.151 -3.043 38.738 1.00 11.38 167 SER B CA 1
ATOM 3084 C C . SER B 1 188 ? 20.729 -3.910 39.861 1.00 10.49 167 SER B C 1
ATOM 3085 O O . SER B 1 188 ? 21.892 -4.314 39.818 1.00 9.50 167 SER B O 1
ATOM 3088 N N . VAL B 1 189 ? 19.882 -4.217 40.856 1.00 8.90 168 VAL B N 1
ATOM 3089 C CA . VAL B 1 189 ? 20.222 -5.200 41.925 1.00 7.28 168 VAL B CA 1
ATOM 3090 C C . VAL B 1 189 ? 20.326 -6.674 41.448 1.00 7.75 168 VAL B C 1
ATOM 3091 O O . VAL B 1 189 ? 21.255 -7.444 41.812 1.00 4.85 168 VAL B O 1
ATOM 3095 N N . GLY B 1 190 ? 19.279 -7.093 40.729 1.00 8.25 169 GLY B N 1
ATOM 3096 C CA . GLY B 1 190 ? 19.177 -8.477 40.214 1.00 8.67 169 GLY B CA 1
ATOM 3097 C C . GLY B 1 190 ? 20.429 -8.900 39.451 1.00 10.02 169 GLY B C 1
ATOM 3098 O O . GLY B 1 190 ? 21.004 -9.963 39.745 1.00 8.95 169 GLY B O 1
ATOM 3099 N N . ARG B 1 191 ? 20.883 -8.069 38.501 1.00 12.19 170 ARG B N 1
ATOM 3100 C CA . ARG B 1 191 ? 22.086 -8.424 37.664 1.00 15.54 170 ARG B CA 1
ATOM 3101 C C . ARG B 1 191 ? 23.258 -8.777 38.543 1.00 14.03 170 ARG B C 1
ATOM 3102 O O . ARG B 1 191 ? 23.997 -9.717 38.260 1.00 16.70 170 ARG B O 1
ATOM 3110 N N . VAL B 1 192 ? 23.417 -8.038 39.631 1.00 11.98 171 VAL B N 1
ATOM 3111 C CA . VAL B 1 192 ? 24.604 -8.192 40.485 1.00 9.29 171 VAL B CA 1
ATOM 3112 C C . VAL B 1 192 ? 24.499 -9.403 41.374 1.00 8.06 171 VAL B C 1
ATOM 3113 O O . VAL B 1 192 ? 25.321 -10.313 41.309 1.00 6.13 171 VAL B O 1
ATOM 3117 N N . VAL B 1 193 ? 23.469 -9.422 42.193 1.00 8.94 172 VAL B N 1
ATOM 3118 C CA . VAL B 1 193 ? 23.268 -10.469 43.178 1.00 8.62 172 VAL B CA 1
ATOM 3119 C C . VAL B 1 193 ? 23.024 -11.862 42.563 1.00 10.37 172 VAL B C 1
ATOM 3120 O O . VAL B 1 193 ? 23.448 -12.916 43.163 1.00 9.20 172 VAL B O 1
ATOM 3124 N N . LEU B 1 194 ? 22.296 -11.920 41.427 1.00 9.49 173 LEU B N 1
ATOM 3125 C CA . LEU B 1 194 ? 21.884 -13.228 40.876 1.00 11.98 173 LEU B CA 1
ATOM 3126 C C . LEU B 1 194 ? 23.076 -13.937 40.208 1.00 13.22 173 LEU B C 1
ATOM 3127 O O . LEU B 1 194 ? 22.975 -15.115 39.780 1.00 11.73 173 LEU B O 1
ATOM 3132 N N . LYS B 1 195 ? 24.194 -13.211 40.101 1.00 13.98 174 LYS B N 1
ATOM 3133 C CA . LYS B 1 195 ? 25.390 -13.825 39.596 1.00 15.32 174 LYS B CA 1
ATOM 3134 C C . LYS B 1 195 ? 25.814 -15.025 40.448 1.00 16.96 174 LYS B C 1
ATOM 3135 O O . LYS B 1 195 ? 26.417 -15.960 39.907 1.00 18.49 174 LYS B O 1
ATOM 3141 N N . ASP B 1 196 ? 25.506 -15.020 41.756 1.00 16.90 175 ASP B N 1
ATOM 3142 C CA . ASP B 1 196 ? 25.892 -16.134 42.620 1.00 17.69 175 ASP B CA 1
ATOM 3143 C C . ASP B 1 196 ? 24.839 -17.221 42.764 1.00 18.30 175 ASP B C 1
ATOM 3144 O O . ASP B 1 196 ? 24.980 -18.090 43.654 1.00 17.89 175 ASP B O 1
ATOM 3149 N N . PHE B 1 197 ? 23.802 -17.181 41.918 1.00 17.13 176 PHE B N 1
ATOM 3150 C CA . PHE B 1 197 ? 22.690 -18.158 41.967 1.00 17.29 176 PHE B CA 1
ATOM 3151 C C . PHE B 1 197 ? 22.380 -18.761 40.580 1.00 17.32 176 PHE B C 1
ATOM 3152 O O . PHE B 1 197 ? 21.402 -18.320 39.935 1.00 18.01 176 PHE B O 1
ATOM 3160 N N . PRO B 1 198 ? 23.201 -19.736 40.113 1.00 16.41 177 PRO B N 1
ATOM 3161 C CA . PRO B 1 198 ? 23.119 -20.264 38.738 1.00 15.94 177 PRO B CA 1
ATOM 3162 C C . PRO B 1 198 ? 21.882 -21.064 38.451 1.00 15.45 177 PRO B C 1
ATOM 3163 O O . PRO B 1 198 ? 21.607 -21.343 37.283 1.00 14.42 177 PRO B O 1
ATOM 3167 N N . ASN B 1 199 ? 21.118 -21.423 39.478 1.00 16.35 178 ASN B N 1
ATOM 3168 C CA . ASN B 1 199 ? 19.879 -22.189 39.241 1.00 16.74 178 ASN B CA 1
ATOM 3169 C C . ASN B 1 199 ? 18.632 -21.316 39.135 1.00 15.93 178 ASN B C 1
ATOM 3170 O O . ASN B 1 199 ? 17.531 -21.807 38.826 1.00 16.51 178 ASN B O 1
ATOM 3175 N N . LEU B 1 200 ? 18.813 -20.024 39.398 1.00 13.89 179 LEU B N 1
ATOM 3176 C CA . LEU B 1 200 ? 17.747 -19.063 39.229 1.00 12.05 179 LEU B CA 1
ATOM 3177 C C . LEU B 1 200 ? 17.845 -18.276 37.894 1.00 11.76 179 LEU B C 1
ATOM 3178 O O . LEU B 1 200 ? 18.942 -18.005 37.410 1.00 9.43 179 LEU B O 1
ATOM 3183 N N . VAL B 1 201 ? 16.682 -17.864 37.363 1.00 10.88 180 VAL B N 1
ATOM 3184 C CA . VAL B 1 201 ? 16.566 -17.020 36.150 1.00 10.91 180 VAL B CA 1
ATOM 3185 C C . VAL B 1 201 ? 15.652 -15.850 36.446 1.00 10.95 180 VAL B C 1
ATOM 3186 O O . VAL B 1 201 ? 14.891 -15.881 37.416 1.00 10.34 180 VAL B O 1
ATOM 3190 N N . ALA B 1 202 ? 15.694 -14.854 35.570 1.00 11.76 181 ALA B N 1
ATOM 3191 C CA . ALA B 1 202 ? 14.975 -13.601 35.750 1.00 11.52 181 ALA B CA 1
ATOM 3192 C C . ALA B 1 202 ? 14.277 -13.270 34.457 1.00 12.70 181 ALA B C 1
ATOM 3193 O O . ALA B 1 202 ? 14.850 -13.450 33.339 1.00 11.80 181 ALA B O 1
ATOM 3195 N N . THR B 1 203 ? 13.039 -12.796 34.603 1.00 12.07 182 THR B N 1
ATOM 3196 C CA . THR B 1 203 ? 12.265 -12.365 33.451 1.00 12.82 182 THR B CA 1
ATOM 3197 C C . THR B 1 203 ? 11.795 -10.885 33.624 1.00 12.14 182 THR B C 1
ATOM 3198 O O . THR B 1 203 ? 11.524 -10.449 34.756 1.00 11.63 182 THR B O 1
ATOM 3202 N N . ARG B 1 204 ? 11.743 -10.148 32.506 1.00 11.44 183 ARG B N 1
ATOM 3203 C CA . ARG B 1 204 ? 11.474 -8.741 32.490 0.50 10.96 183 ARG B CA 1
ATOM 3204 C C . ARG B 1 204 ? 9.998 -8.517 32.734 1.00 11.99 183 ARG B C 1
ATOM 3205 O O . ARG B 1 204 ? 9.151 -9.126 32.050 1.00 11.92 183 ARG B O 1
ATOM 3213 N N . LEU B 1 205 ? 9.676 -7.621 33.675 1.00 11.80 184 LEU B N 1
ATOM 3214 C CA . LEU B 1 205 ? 8.291 -7.224 33.928 1.00 11.56 184 LEU B CA 1
ATOM 3215 C C . LEU B 1 205 ? 8.151 -5.730 33.637 1.00 12.98 184 LEU B C 1
ATOM 3216 O O . LEU B 1 205 ? 8.787 -4.896 34.276 1.00 11.18 184 LEU B O 1
ATOM 3221 N N . GLU B 1 206 ? 7.299 -5.372 32.677 1.00 14.31 185 GLU B N 1
ATOM 3222 C CA . GLU B 1 206 ? 7.096 -3.972 32.368 1.00 15.15 185 GLU B CA 1
ATOM 3223 C C . GLU B 1 206 ? 6.331 -3.259 33.465 1.00 15.26 185 GLU B C 1
ATOM 3224 O O . GLU B 1 206 ? 5.205 -3.676 33.839 1.00 15.63 185 GLU B O 1
ATOM 3230 N N . LEU B 1 207 ? 6.918 -2.179 33.987 1.00 12.76 186 LEU B N 1
ATOM 3231 C CA . LEU B 1 207 ? 6.212 -1.392 34.992 1.00 13.19 186 LEU B CA 1
ATOM 3232 C C . LEU B 1 207 ? 5.181 -0.458 34.340 1.00 14.23 186 LEU B C 1
ATOM 3233 O O . LEU B 1 207 ? 5.440 0.096 33.276 1.00 13.68 186 LEU B O 1
ATOM 3238 N N . PRO B 1 208 ? 3.995 -0.292 34.977 1.00 16.75 187 PRO B N 1
ATOM 3239 C CA . PRO B 1 208 ? 3.095 0.767 34.488 1.00 18.31 187 PRO B CA 1
ATOM 3240 C C . PRO B 1 208 ? 3.776 2.166 34.668 1.00 20.45 187 PRO B C 1
ATOM 3241 O O . PRO B 1 208 ? 4.603 2.337 35.584 1.00 19.23 187 PRO B O 1
ATOM 3245 N N . PRO B 1 209 ? 3.415 3.165 33.829 1.00 22.43 188 PRO B N 1
ATOM 3246 C CA . PRO B 1 209 ? 3.973 4.544 33.924 1.00 23.92 188 PRO B CA 1
ATOM 3247 C C . PRO B 1 209 ? 3.950 5.173 35.327 1.00 24.34 188 PRO B C 1
ATOM 3248 O O . PRO B 1 209 ? 4.962 5.750 35.762 1.00 24.01 188 PRO B O 1
ATOM 3252 N N . GLU B 1 210 ? 2.821 5.051 36.035 1.00 24.68 189 GLU B N 1
ATOM 3253 C CA . GLU B 1 210 ? 2.708 5.615 37.396 1.00 24.32 189 GLU B CA 1
ATOM 3254 C C . GLU B 1 210 ? 3.727 5.009 38.341 1.00 23.97 189 GLU B C 1
ATOM 3255 O O . GLU B 1 210 ? 3.904 5.522 39.428 1.00 25.55 189 GLU B O 1
ATOM 3261 N N . CYS B 1 211 ? 4.401 3.928 37.940 1.00 22.92 190 CYS B N 1
ATOM 3262 C CA . CYS B 1 211 ? 5.347 3.267 38.841 1.00 21.01 190 CYS B CA 1
ATOM 3263 C C . CYS B 1 211 ? 6.808 3.428 38.406 1.00 20.05 190 CYS B C 1
ATOM 3264 O O . CYS B 1 211 ? 7.705 2.903 39.101 1.00 18.94 190 CYS B O 1
ATOM 3267 N N . TRP B 1 212 ? 7.049 4.116 37.283 1.00 16.77 191 TRP B N 1
ATOM 3268 C CA . TRP B 1 212 ? 8.409 4.396 36.926 1.00 16.39 191 TRP B CA 1
ATOM 3269 C C . TRP B 1 212 ? 9.091 5.308 37.934 1.00 15.31 191 TRP B C 1
ATOM 3270 O O . TRP B 1 212 ? 8.450 6.199 38.516 1.00 14.69 191 TRP B O 1
ATOM 3281 N N . VAL B 1 213 ? 10.382 5.038 38.160 1.00 13.18 192 VAL B N 1
ATOM 3282 C CA . VAL B 1 213 ? 11.196 5.820 39.070 1.00 11.36 192 VAL B CA 1
ATOM 3283 C C . VAL B 1 213 ? 12.496 6.243 38.366 1.00 10.82 192 VAL B C 1
ATOM 3284 O O . VAL B 1 213 ? 12.822 5.766 37.290 1.00 9.01 192 VAL B O 1
ATOM 3288 N N . LEU B 1 214 ? 13.225 7.162 38.993 1.00 10.29 193 LEU B N 1
ATOM 3289 C CA . LEU B 1 214 ? 14.523 7.567 38.507 1.00 11.40 193 LEU B CA 1
ATOM 3290 C C . LEU B 1 214 ? 15.612 6.733 39.244 1.00 10.63 193 LEU B C 1
ATOM 3291 O O . LEU B 1 214 ? 15.295 5.774 39.980 1.00 10.85 193 LEU B O 1
ATOM 3296 N N . GLY B 1 215 ? 16.867 7.049 38.995 1.00 10.91 194 GLY B N 1
ATOM 3297 C CA . GLY B 1 215 ? 18.005 6.331 39.659 1.00 10.73 194 GLY B CA 1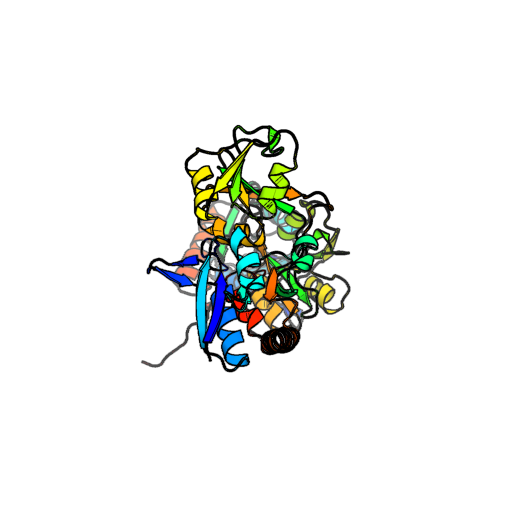
ATOM 3298 C C . GLY B 1 215 ? 18.134 6.652 41.167 1.00 10.92 194 GLY B C 1
ATOM 3299 O O . GLY B 1 215 ? 17.228 7.274 41.775 1.00 11.23 194 GLY B O 1
ATOM 3300 N N . CYS B 1 216 ? 19.269 6.276 41.760 1.00 9.19 195 CYS B N 1
ATOM 3301 C CA . CYS B 1 216 ? 19.542 6.585 43.157 1.00 8.78 195 CYS B CA 1
ATOM 3302 C C . CYS B 1 216 ? 19.830 8.066 43.459 1.00 8.07 195 CYS B C 1
ATOM 3303 O O . CYS B 1 216 ? 20.583 8.757 42.747 1.00 7.63 195 CYS B O 1
ATOM 3306 N N . GLY B 1 217 ? 19.256 8.532 44.554 1.00 7.05 196 GLY B N 1
ATOM 3307 C CA . GLY B 1 217 ? 19.505 9.893 45.020 1.00 6.19 196 GLY B CA 1
ATOM 3308 C C . GLY B 1 217 ? 20.029 9.893 46.437 1.00 6.63 196 GLY B C 1
ATOM 3309 O O . GLY B 1 217 ? 19.675 9.044 47.236 1.00 5.30 196 GLY B O 1
ATOM 3310 N N . LEU B 1 218 ? 20.885 10.864 46.734 1.00 5.16 197 LEU B N 1
ATOM 3311 C CA . LEU B 1 218 ? 21.475 10.991 48.050 1.00 4.75 197 LEU B CA 1
ATOM 3312 C C . LEU B 1 218 ? 20.562 11.950 48.809 1.00 5.35 197 LEU B C 1
ATOM 3313 O O . LEU B 1 218 ? 20.465 13.093 48.412 1.00 6.99 197 LEU B O 1
ATOM 3318 N N . GLY B 1 219 ? 19.934 11.503 49.904 1.00 5.76 198 GLY B N 1
ATOM 3319 C CA . GLY B 1 219 ? 18.975 12.319 50.651 1.00 5.70 198 GLY B CA 1
ATOM 3320 C C . GLY B 1 219 ? 19.624 13.346 51.546 1.00 7.31 198 GLY B C 1
ATOM 3321 O O . GLY B 1 219 ? 20.594 13.076 52.206 1.00 6.51 198 GLY B O 1
ATOM 3322 N N . VAL B 1 220 ? 19.068 14.546 51.540 1.00 8.80 199 VAL B N 1
ATOM 3323 C CA . VAL B 1 220 ? 19.549 15.665 52.342 1.00 8.48 199 VAL B CA 1
ATOM 3324 C C . VAL B 1 220 ? 18.264 16.380 52.780 1.00 9.48 199 VAL B C 1
ATOM 3325 O O . VAL B 1 220 ? 17.266 16.463 51.971 1.00 9.08 199 VAL B O 1
ATOM 3329 N N . ALA B 1 221 ? 18.266 16.911 54.006 1.00 9.00 200 ALA B N 1
ATOM 3330 C CA . ALA B 1 221 ? 17.098 17.701 54.480 1.00 10.89 200 ALA B CA 1
ATOM 3331 C C . ALA B 1 221 ? 16.819 18.871 53.553 1.00 11.33 200 ALA B C 1
ATOM 3332 O O . ALA B 1 221 ? 17.775 19.508 53.077 1.00 12.63 200 ALA B O 1
ATOM 3334 N N . LYS B 1 222 ? 15.527 19.165 53.341 1.00 13.07 201 LYS B N 1
ATOM 3335 C CA . LYS B 1 222 ? 15.055 20.215 52.423 1.00 14.10 201 LYS B CA 1
ATOM 3336 C C . LYS B 1 222 ? 15.339 21.585 52.992 1.00 14.92 201 LYS B C 1
ATOM 3337 O O . LYS B 1 222 ? 15.519 22.494 52.242 1.00 16.33 201 LYS B O 1
ATOM 3343 N N . ASP B 1 223 ? 15.394 21.700 54.300 1.00 13.74 202 ASP B N 1
ATOM 3344 C CA . ASP B 1 223 ? 15.678 22.954 54.987 1.00 15.15 202 ASP B CA 1
ATOM 3345 C C . ASP B 1 223 ? 17.172 23.243 55.123 1.00 14.41 202 ASP B C 1
ATOM 3346 O O . ASP B 1 223 ? 17.558 24.250 55.687 1.00 14.95 202 ASP B O 1
ATOM 3351 N N . ARG B 1 224 ? 18.021 22.321 54.667 1.00 14.52 203 ARG B N 1
ATOM 3352 C CA . ARG B 1 224 ? 19.479 22.562 54.581 1.00 13.69 203 ARG B CA 1
ATOM 3353 C C . ARG B 1 224 ? 20.000 22.830 53.146 1.00 14.25 203 ARG B C 1
ATOM 3354 O O . ARG B 1 224 ? 20.786 22.057 52.623 1.00 12.87 203 ARG B O 1
ATOM 3362 N N . PRO B 1 225 ? 19.590 23.950 52.531 1.00 16.35 204 PRO B N 1
ATOM 3363 C CA . PRO B 1 225 ? 20.060 24.309 51.181 1.00 18.39 204 PRO B CA 1
ATOM 3364 C C . PRO B 1 225 ? 21.573 24.360 51.047 1.00 19.63 204 PRO B C 1
ATOM 3365 O O . PRO B 1 225 ? 22.126 23.816 50.078 1.00 19.45 204 PRO B O 1
ATOM 3369 N N . GLU B 1 226 ? 22.254 24.988 52.002 1.00 20.78 205 GLU B N 1
ATOM 3370 C CA . GLU B 1 226 ? 23.701 25.114 51.880 1.00 22.25 205 GLU B CA 1
ATOM 3371 C C . GLU B 1 226 ? 24.424 23.757 51.835 1.00 21.52 205 GLU B C 1
ATOM 3372 O O . GLU B 1 226 ? 25.398 23.542 51.069 1.00 19.67 205 GLU B O 1
ATOM 3378 N N . GLU B 1 227 ? 23.949 22.830 52.652 1.00 20.58 206 GLU B N 1
ATOM 3379 C CA . GLU B 1 227 ? 24.487 21.476 52.653 1.00 20.11 206 GLU B CA 1
ATOM 3380 C C . GLU B 1 227 ? 24.215 20.742 51.316 1.00 18.25 206 GLU B C 1
ATOM 3381 O O . GLU B 1 227 ? 25.091 20.031 50.804 1.00 18.95 206 GLU B O 1
ATOM 3387 N N . ILE B 1 228 ? 23.001 20.894 50.786 1.00 15.01 207 ILE B N 1
ATOM 3388 C CA . ILE B 1 228 ? 22.622 20.376 49.471 1.00 13.32 207 ILE B CA 1
ATOM 3389 C C . ILE B 1 228 ? 23.661 20.798 48.396 1.00 13.99 207 ILE B C 1
ATOM 3390 O O . ILE B 1 228 ? 24.288 19.957 47.711 1.00 12.74 207 ILE B O 1
ATOM 3395 N N . GLN B 1 229 ? 23.846 22.115 48.277 1.00 13.48 208 GLN B N 1
ATOM 3396 C CA . GLN B 1 229 ? 24.825 22.719 47.401 1.00 15.20 208 GLN B CA 1
ATOM 3397 C C . GLN B 1 229 ? 26.201 22.142 47.604 1.00 14.68 208 GLN B C 1
ATOM 3398 O O . GLN B 1 229 ? 26.881 21.841 46.627 1.00 13.48 208 GLN B O 1
ATOM 3404 N N . THR B 1 230 ? 26.624 22.015 48.867 1.00 14.14 209 THR B N 1
ATOM 3405 C CA . THR B 1 230 ? 27.903 21.455 49.178 1.00 14.36 209 THR B CA 1
ATOM 3406 C C . THR B 1 230 ? 28.044 19.968 48.727 1.00 13.99 209 THR B C 1
ATOM 3407 O O . THR B 1 230 ? 29.043 19.604 48.096 1.00 13.86 209 THR B O 1
ATOM 3411 N N . ILE B 1 231 ? 27.033 19.146 49.003 1.00 13.77 210 ILE B N 1
ATOM 3412 C CA . ILE B 1 231 ? 27.090 17.686 48.657 1.00 13.43 210 ILE B CA 1
ATOM 3413 C C . ILE B 1 231 ? 27.041 17.515 47.116 1.00 12.07 210 ILE B C 1
ATOM 3414 O O . ILE B 1 231 ? 27.640 16.625 46.547 1.00 9.99 210 ILE B O 1
ATOM 3419 N N . GLN B 1 232 ? 26.259 18.371 46.476 1.00 12.39 211 GLN B N 1
ATOM 3420 C CA . GLN B 1 232 ? 26.015 18.278 45.049 1.00 12.65 211 GLN B CA 1
ATOM 3421 C C . GLN B 1 232 ? 27.320 18.600 44.382 1.00 12.72 211 GLN B C 1
ATOM 3422 O O . GLN B 1 232 ? 27.664 17.992 43.391 1.00 12.27 211 GLN B O 1
ATOM 3428 N N . GLN B 1 233 ? 28.081 19.505 44.984 1.00 12.87 212 GLN B N 1
ATOM 3429 C CA . GLN B 1 233 ? 29.385 19.893 44.404 1.00 13.90 212 GLN B CA 1
ATOM 3430 C C . GLN B 1 233 ? 30.389 18.740 44.536 1.00 12.75 212 GLN B C 1
ATOM 3431 O O . GLN B 1 233 ? 31.186 18.445 43.611 1.00 12.53 212 GLN B O 1
ATOM 3437 N N . ALA B 1 234 ? 30.296 18.041 45.659 1.00 13.40 213 ALA B N 1
ATOM 3438 C CA . ALA B 1 234 ? 31.217 16.936 45.933 1.00 12.15 213 ALA B CA 1
ATOM 3439 C C . ALA B 1 234 ? 30.876 15.755 44.977 1.00 11.49 213 ALA B C 1
ATOM 3440 O O . ALA B 1 234 ? 31.751 15.090 44.520 1.00 11.49 213 ALA B O 1
ATOM 3442 N N . ILE B 1 235 ? 29.597 15.544 44.666 1.00 11.58 214 ILE B N 1
ATOM 3443 C CA . ILE B 1 235 ? 29.218 14.494 43.736 1.00 12.20 214 ILE B CA 1
ATOM 3444 C C . ILE B 1 235 ? 29.676 14.896 42.315 1.00 13.27 214 ILE B C 1
ATOM 3445 O O . ILE B 1 235 ? 30.154 14.052 41.553 1.00 12.01 214 ILE B O 1
ATOM 3450 N N . THR B 1 236 ? 29.593 16.190 41.985 1.00 13.51 215 THR B N 1
ATOM 3451 C CA . THR B 1 236 ? 29.986 16.589 40.625 1.00 13.71 215 THR B CA 1
ATOM 3452 C C . THR B 1 236 ? 31.506 16.472 40.493 1.00 12.41 215 THR B C 1
ATOM 3453 O O . THR B 1 236 ? 31.991 15.999 39.463 1.00 12.62 215 THR B O 1
ATOM 3457 N N . ASP B 1 237 ? 32.251 16.841 41.531 1.00 12.31 216 ASP B N 1
ATOM 3458 C CA . ASP B 1 237 ? 33.735 16.657 41.521 1.00 13.03 216 ASP B CA 1
ATOM 3459 C C . ASP B 1 237 ? 34.171 15.181 41.498 1.00 14.06 216 ASP B C 1
ATOM 3460 O O . ASP B 1 237 ? 35.035 14.844 40.714 1.00 13.69 216 ASP B O 1
ATOM 3465 N N . LEU B 1 238 ? 33.603 14.341 42.377 1.00 12.79 217 LEU B N 1
ATOM 3466 C CA . LEU B 1 238 ? 33.876 12.898 42.358 1.00 13.91 217 LEU B CA 1
ATOM 3467 C C . LEU B 1 238 ? 33.638 12.264 41.003 1.00 14.87 217 LEU B C 1
ATOM 3468 O O . LEU B 1 238 ? 34.425 11.405 40.542 1.00 14.45 217 LEU B O 1
ATOM 3473 N N . LYS B 1 239 ? 32.574 12.708 40.338 1.00 16.80 218 LYS B N 1
ATOM 3474 C CA . LYS B 1 239 ? 32.239 12.230 39.024 1.00 18.60 218 LYS B CA 1
ATOM 3475 C C . LYS B 1 239 ? 33.233 12.728 37.967 1.00 20.01 218 LYS B C 1
ATOM 3476 O O . LYS B 1 239 ? 33.781 11.936 37.154 1.00 18.81 218 LYS B O 1
ATOM 3482 N N . SER B 1 240 ? 33.469 14.041 38.008 1.00 20.86 219 SER B N 1
ATOM 3483 C CA . SER B 1 240 ? 34.545 14.676 37.250 1.00 22.51 219 SER B CA 1
ATOM 3484 C C . SER B 1 240 ? 35.863 13.878 37.342 1.00 21.23 219 SER B C 1
ATOM 3485 O O . SER B 1 240 ? 36.473 13.557 36.320 1.00 21.18 219 SER B O 1
ATOM 3488 N N . GLU B 1 241 ? 36.283 13.540 38.567 1.00 19.45 220 GLU B N 1
ATOM 3489 C CA . GLU B 1 241 ? 37.598 12.918 38.783 1.00 17.82 220 GLU B CA 1
ATOM 3490 C C . GLU B 1 241 ? 37.623 11.434 38.409 1.00 16.89 220 GLU B C 1
ATOM 3491 O O . GLU B 1 241 ? 38.675 10.762 38.520 1.00 15.19 220 GLU B O 1
ATOM 3497 N N . GLY B 1 242 ? 36.480 10.909 37.946 1.00 14.98 221 GLY B N 1
ATOM 3498 C CA . GLY B 1 242 ? 36.385 9.466 37.705 1.00 13.77 221 GLY B CA 1
ATOM 3499 C C . GLY B 1 242 ? 36.176 8.560 38.921 1.00 13.05 221 GLY B C 1
ATOM 3500 O O . GLY B 1 242 ? 36.167 7.344 38.800 1.00 11.24 221 GLY B O 1
ATOM 3501 N N . VAL B 1 243 ? 35.994 9.129 40.100 1.00 13.46 222 VAL B N 1
ATOM 3502 C CA . VAL B 1 243 ? 35.868 8.275 41.299 1.00 12.36 222 VAL B CA 1
ATOM 3503 C C . VAL B 1 243 ? 34.554 7.465 41.283 1.00 12.24 222 VAL B C 1
ATOM 3504 O O . VAL B 1 243 ? 34.552 6.281 41.596 1.00 11.64 222 VAL B O 1
ATOM 3508 N N . ILE B 1 244 ? 33.451 8.091 40.897 1.00 12.41 223 ILE B N 1
ATOM 3509 C CA . ILE B 1 244 ? 32.138 7.395 40.828 1.00 13.04 223 ILE B CA 1
ATOM 3510 C C . ILE B 1 244 ? 32.223 6.194 39.863 1.00 13.75 223 ILE B C 1
ATOM 3511 O O . ILE B 1 244 ? 31.790 5.072 40.180 1.00 12.20 223 ILE B O 1
ATOM 3516 N N . GLN B 1 245 ? 32.756 6.480 38.668 1.00 13.83 224 GLN B N 1
ATOM 3517 C CA . GLN B 1 245 ? 32.993 5.475 37.655 1.00 14.44 224 GLN B CA 1
ATOM 3518 C C . GLN B 1 245 ? 33.782 4.274 38.223 1.00 13.10 224 GLN B C 1
ATOM 3519 O O . GLN B 1 245 ? 33.360 3.160 38.036 1.00 10.18 224 GLN B O 1
ATOM 3525 N N . SER B 1 246 ? 34.878 4.540 38.936 1.00 11.63 225 SER B N 1
ATOM 3526 C CA . SER B 1 246 ? 35.680 3.516 39.572 1.00 12.27 225 SER B CA 1
ATOM 3527 C C . SER B 1 246 ? 34.887 2.681 40.550 1.00 11.86 225 SER B C 1
ATOM 3528 O O . SER B 1 246 ? 35.089 1.477 40.635 1.00 10.07 225 SER B O 1
ATOM 3531 N N . LEU B 1 247 ? 33.987 3.359 41.275 1.00 10.82 226 LEU B N 1
ATOM 3532 C CA . LEU B 1 247 ? 33.203 2.767 42.336 1.00 10.00 226 LEU B CA 1
ATOM 3533 C C . LEU B 1 247 ? 32.104 1.890 41.801 1.00 9.76 226 LEU B C 1
ATOM 3534 O O . LEU B 1 247 ? 31.875 0.840 42.356 1.00 9.15 226 LEU B O 1
ATOM 3539 N N . THR B 1 248 ? 31.425 2.322 40.728 1.00 9.21 227 THR B N 1
ATOM 3540 C CA . THR B 1 248 ? 30.427 1.491 40.077 1.00 9.19 227 THR B CA 1
ATOM 3541 C C . THR B 1 248 ? 31.107 0.232 39.567 1.00 9.66 227 THR B C 1
ATOM 3542 O O . THR B 1 248 ? 30.564 -0.832 39.724 1.00 9.74 227 THR B O 1
ATOM 3546 N N . LYS B 1 249 ? 32.313 0.348 38.983 1.00 11.39 228 LYS B N 1
ATOM 3547 C CA . LYS B 1 249 ? 33.024 -0.832 38.439 1.00 11.87 228 LYS B CA 1
ATOM 3548 C C . LYS B 1 249 ? 33.383 -1.775 39.584 1.00 11.11 228 LYS B C 1
ATOM 3549 O O . LYS B 1 249 ? 33.097 -2.982 39.504 1.00 10.61 228 LYS B O 1
ATOM 3555 N N . LYS B 1 250 ? 33.913 -1.209 40.687 1.00 8.86 229 LYS B N 1
ATOM 3556 C CA . LYS B 1 250 ? 34.323 -2.019 41.862 1.00 8.56 229 LYS B CA 1
ATOM 3557 C C . LYS B 1 250 ? 33.152 -2.880 42.330 1.00 9.98 229 LYS B C 1
ATOM 3558 O O . LYS B 1 250 ? 33.334 -4.049 42.711 1.00 9.10 229 LYS B O 1
ATOM 3564 N N . TRP B 1 251 ? 31.942 -2.293 42.296 1.00 8.74 230 TRP B N 1
ATOM 3565 C CA . TRP B 1 251 ? 30.773 -2.986 42.842 1.00 7.97 230 TRP B CA 1
ATOM 3566 C C . TRP B 1 251 ? 29.850 -3.594 41.766 1.00 7.12 230 TRP B C 1
ATOM 3567 O O . TRP B 1 251 ? 28.710 -3.957 42.060 1.00 8.70 230 TRP B O 1
ATOM 3578 N N . GLN B 1 252 ? 30.337 -3.723 40.553 1.00 6.92 231 GLN B N 1
ATOM 3579 C CA . GLN B 1 252 ? 29.655 -4.451 39.472 1.00 6.64 231 GLN B CA 1
ATOM 3580 C C . GLN B 1 252 ? 28.400 -3.765 38.945 1.00 8.75 231 GLN B C 1
ATOM 3581 O O . GLN B 1 252 ? 27.540 -4.441 38.338 1.00 8.96 231 GLN B O 1
ATOM 3587 N N . LEU B 1 253 ? 28.298 -2.442 39.140 1.00 9.03 232 LEU B N 1
ATOM 3588 C CA . LEU B 1 253 ? 27.079 -1.722 38.796 1.00 11.17 232 LEU B CA 1
ATOM 3589 C C . LEU B 1 253 ? 27.136 -1.050 37.411 1.00 12.70 232 LEU B C 1
ATOM 3590 O O . LEU B 1 253 ? 26.151 -0.374 36.964 1.00 12.20 232 LEU B O 1
ATOM 3595 N N . SER B 1 254 ? 28.263 -1.274 36.721 1.00 13.07 233 SER B N 1
ATOM 3596 C CA . SER B 1 254 ? 28.454 -0.764 35.378 1.00 14.61 233 SER B CA 1
ATOM 3597 C C . SER B 1 254 ? 29.246 -1.749 34.541 1.00 15.69 233 SER B C 1
ATOM 3598 O O . SER B 1 254 ? 29.956 -2.589 35.072 1.00 15.07 233 SER B O 1
ATOM 3601 N N . GLU B 1 255 ? 29.131 -1.583 33.228 1.00 16.85 234 GLU B N 1
ATOM 3602 C CA . GLU B 1 255 ? 29.799 -2.397 32.232 1.00 18.40 234 GLU B CA 1
ATOM 3603 C C . GLU B 1 255 ? 31.302 -2.328 32.412 1.00 19.48 234 GLU B C 1
ATOM 3604 O O . GLU B 1 255 ? 31.846 -1.315 32.896 1.00 19.20 234 GLU B O 1
ATOM 3610 N N . VAL B 1 256 ? 31.969 -3.402 32.035 1.00 20.13 235 VAL B N 1
ATOM 3611 C CA . VAL B 1 256 ? 33.403 -3.498 32.193 1.00 21.24 235 VAL B CA 1
ATOM 3612 C C . VAL B 1 256 ? 34.156 -3.183 30.887 1.00 21.17 235 VAL B C 1
ATOM 3613 O O . VAL B 1 256 ? 33.918 -3.826 29.870 1.00 20.11 235 VAL B O 1
ATOM 3617 N N . ALA B 1 257 ? 35.086 -2.225 30.926 1.00 20.86 236 ALA B N 1
ATOM 3618 C CA . ALA B 1 257 ? 36.011 -2.037 29.787 1.00 20.61 236 ALA B CA 1
ATOM 3619 C C . ALA B 1 257 ? 37.257 -2.989 29.833 1.00 20.48 236 ALA B C 1
ATOM 3620 O O . ALA B 1 257 ? 37.619 -3.467 30.884 1.00 19.26 236 ALA B O 1
ATOM 3622 N N . TYR B 1 258 ? 37.862 -3.301 28.680 1.00 20.97 237 TYR B N 1
ATOM 3623 C CA . TYR B 1 258 ? 39.164 -3.972 28.657 1.00 21.21 237 TYR B CA 1
ATOM 3624 C C . TYR B 1 258 ? 40.221 -2.937 28.837 1.00 22.08 237 TYR B C 1
ATOM 3625 O O . TYR B 1 258 ? 40.141 -1.836 28.271 1.00 22.57 237 TYR B O 1
ATOM 3634 N N . GLU B 1 259 ? 41.228 -3.274 29.616 1.00 23.68 238 GLU B N 1
ATOM 3635 C CA . GLU B 1 259 ? 42.438 -2.464 29.621 1.00 25.25 238 GLU B CA 1
ATOM 3636 C C . GLU B 1 259 ? 43.436 -3.119 28.686 1.00 25.83 238 GLU B C 1
ATOM 3637 O O . GLU B 1 259 ? 43.980 -4.209 28.969 1.00 25.49 238 GLU B O 1
ATOM 3643 N N . ALA B 1 260 ? 43.631 -2.460 27.545 1.00 27.32 239 ALA B N 1
ATOM 3644 C CA . ALA B 1 260 ? 44.469 -2.972 26.445 1.00 28.41 239 ALA B CA 1
ATOM 3645 C C . ALA B 1 260 ? 45.773 -2.174 26.473 1.00 29.35 239 ALA B C 1
ATOM 3646 O O . ALA B 1 260 ? 45.744 -0.983 26.756 1.00 29.37 239 ALA B O 1
ATOM 3648 N N . ALA B 1 261 ? 46.906 -2.833 26.227 1.00 30.69 240 ALA B N 1
ATOM 3649 C CA . ALA B 1 261 ? 48.209 -2.160 26.052 1.00 32.41 240 ALA B CA 1
ATOM 3650 C C . ALA B 1 261 ? 48.241 -1.288 24.820 1.00 33.45 240 ALA B C 1
ATOM 3651 O O . ALA B 1 261 ? 47.659 -1.621 23.809 1.00 34.04 240 ALA B O 1
ATOM 3653 N N . GLN B 1 262 ? 48.955 -0.180 24.926 1.00 35.40 241 GLN B N 1
ATOM 3654 C CA . GLN B 1 262 ? 49.243 0.725 23.821 1.00 36.34 241 GLN B CA 1
ATOM 3655 C C . GLN B 1 262 ? 50.591 1.423 24.074 1.00 36.53 241 GLN B C 1
ATOM 3656 O O . GLN B 1 262 ? 51.568 1.182 23.368 1.00 36.78 241 GLN B O 1
#

Radius of gyration: 27.57 Å; Cα contacts (8 Å, |Δi|>4): 886; chains: 2; bounding box: 73×66×72 Å

Sequence (467 aa):
RIWIVGTNATYPPFEYVDAQGEVVGFDIDLAKAISEKLGKQLEVREFAFDALILNLKKHRIDAILAGMSITPSRQKEIALLPYYGDEVQELMVVSKRSLETPVLPLTQYSSVAVQTGTYQEHYLLSQPGICVRSFDSTLEVIMEVRYGKSPVAVLEPSVGRVVLKDFPNLVATRLELPPECWVLGCGLGVAKDRPEEIQTIQQAITDLKSEGVIQSLTKKWQLSEVAYEAAQDRNRIWIVGTNATYPPFEYVDAQGEVVGFDIDLAKAISEKLGKQLEVREFAFDALILNLKKHRIDAILAGMSITPSRQKEIALLPYYGDEVQELMVVSKRSLETPVLPLTQYSSVAVQTGTYQEHYLLSQPGICVRSFDSTLEVIMEVRYGKSPVAVLEPSVGRVVLKDFPNLVATRLELPPECWVLGCGLGVAKDRPEEIQTIQQAITDLKSEGVIQSLTKKWQLSEVAYEAAQ

Nearest PDB structures (foldseek):
  3qax-assembly1_A  TM=1.004E+00  e=3.744E-52  Chlamydia pneumoniae
  3n26-assembly1_A  TM=9.851E-01  e=5.982E-48  Chlamydia pneumoniae
  6svf-assembly1_A  TM=8.967E-01  e=1.059E-22  Thermotoga maritima MSB8
  6q3u-assembly1_A  TM=9.110E-01  e=9.559E-22  Thermotoga maritima MSB8
  4zv2-assembly1_A  TM=8.719E-01  e=3.084E-22  synthetic construct

Secondary structure (DSSP, 8-state):
-EEEEEE-S-BTTTBEE-TTS-EESHHHHHHHHHHHHHT-EEEEEE--GGGHHHHHHHTSSSEE-S--B--HHHHTTSEEEEEE---B-EEEEEEETTSPSP---GGGSS-EEEETTSHHHHHHHTSTT--EEEES-HHHHHHHHHTTSSSEEEE-HHHHHHHGGG-TTEEEEEEEPPGGG-B--EEEEE-TT-HHHHHHHHHHHHHHHHTTHHHHHHHHTT-SPPBP----/----EEEEEE---BTTTBEE-TTS-EESHHHHHHHHHHHHHTSEEEEEE--GGGHHHHHHHTSSSEE-S-PBP-HHHHTTEEEEEEE---B-EEEEEEETTS-S----GGGSS-EEEETTSHHHHHHHTSTT--EEEES-HHHHHHHHHTTSSSEEEE-HHHHHHHGGG-TTEEEEEEEPPGGG-B-SEEEEEETT-HHHHHHHHHHHHHHHHTTHHHHHHHHTT-SPPPP----